Protein AF-0000000080391178 (afdb_homodimer)

Structure (mmCIF, N/CA/C/O backbone):
data_AF-0000000080391178-model_v1
#
loop_
_entity.id
_entity.type
_entity.pdbx_description
1 polymer 'DUF2110 family protein'
#
loop_
_atom_site.group_PDB
_atom_site.id
_atom_site.type_symbol
_atom_site.label_atom_id
_atom_site.label_alt_id
_atom_site.label_comp_id
_atom_site.label_asym_id
_atom_site.label_entity_id
_atom_site.label_seq_id
_atom_site.pdbx_PDB_ins_code
_atom_site.Cartn_x
_atom_site.Cartn_y
_atom_site.Cartn_z
_atom_site.occupancy
_atom_site.B_iso_or_equiv
_atom_site.auth_seq_id
_atom_site.auth_comp_id
_atom_site.auth_asym_id
_atom_site.auth_atom_id
_atom_site.pdbx_PDB_model_num
ATOM 1 N N . MET A 1 1 ? 24.359 8.938 -8.852 1 92.81 1 MET A N 1
ATOM 2 C CA . MET A 1 1 ? 24.094 8.102 -7.695 1 92.81 1 MET A CA 1
ATOM 3 C C . MET A 1 1 ? 23.453 6.781 -8.117 1 92.81 1 MET A C 1
ATOM 5 O O . MET A 1 1 ? 22.438 6.777 -8.836 1 92.81 1 MET A O 1
ATOM 9 N N . VAL A 1 2 ? 24.047 5.668 -7.691 1 95.69 2 VAL A N 1
ATOM 10 C CA . VAL A 1 2 ? 23.562 4.348 -8.086 1 95.69 2 VAL A CA 1
ATOM 11 C C . VAL A 1 2 ? 22.719 3.744 -6.969 1 95.69 2 VAL A C 1
ATOM 13 O O . VAL A 1 2 ? 23.141 3.725 -5.809 1 95.69 2 VAL A O 1
ATOM 16 N N . THR A 1 3 ? 21.531 3.311 -7.312 1 95.81 3 THR A N 1
ATOM 17 C CA . THR A 1 3 ? 20.594 2.754 -6.34 1 95.81 3 THR A CA 1
ATOM 18 C C . THR A 1 3 ? 20.016 1.435 -6.844 1 95.81 3 THR A C 1
ATOM 20 O O . THR A 1 3 ? 19.5 1.361 -7.961 1 95.81 3 THR A O 1
ATOM 23 N N . LYS A 1 4 ? 20.188 0.371 -6.082 1 97.75 4 LYS A N 1
ATOM 24 C CA . LYS A 1 4 ? 19.531 -0.898 -6.355 1 97.75 4 LYS A CA 1
ATOM 25 C C . LYS A 1 4 ? 18.109 -0.909 -5.777 1 97.75 4 LYS A C 1
ATOM 27 O O . LYS A 1 4 ? 17.906 -0.556 -4.617 1 97.75 4 LYS A O 1
ATOM 32 N N . LEU A 1 5 ? 17.156 -1.269 -6.57 1 98.31 5 LEU A N 1
ATOM 33 C CA . LEU A 1 5 ? 15.766 -1.268 -6.125 1 98.31 5 LEU A CA 1
ATOM 34 C C . LEU A 1 5 ? 15.258 -2.691 -5.93 1 98.31 5 LEU A C 1
ATOM 36 O O . LEU A 1 5 ? 15.727 -3.621 -6.586 1 98.31 5 LEU A O 1
ATOM 40 N N . LEU A 1 6 ? 14.32 -2.803 -5.012 1 98.25 6 LEU A N 1
ATOM 41 C CA . LEU A 1 6 ? 13.688 -4.094 -4.754 1 98.25 6 LEU A CA 1
ATOM 42 C C . LEU A 1 6 ? 12.727 -4.461 -5.879 1 98.25 6 LEU A C 1
ATOM 44 O O . LEU A 1 6 ? 11.523 -4.625 -5.645 1 98.25 6 LEU A O 1
ATOM 48 N N . ILE A 1 7 ? 13.188 -4.539 -7.012 1 97.94 7 ILE A N 1
ATOM 49 C CA . ILE A 1 7 ? 12.531 -4.965 -8.242 1 97.94 7 ILE A CA 1
ATOM 50 C C . ILE A 1 7 ? 13.359 -6.066 -8.906 1 97.94 7 ILE A C 1
ATOM 52 O O . ILE A 1 7 ? 14.469 -5.824 -9.375 1 97.94 7 ILE A O 1
ATOM 56 N N . LYS A 1 8 ? 12.805 -7.211 -8.906 1 97.38 8 LYS A N 1
ATOM 57 C CA . LYS A 1 8 ? 13.516 -8.359 -9.461 1 97.38 8 LYS A CA 1
ATOM 58 C C . LYS A 1 8 ? 13.25 -8.5 -10.953 1 97.38 8 LYS A C 1
ATOM 60 O O . LYS A 1 8 ? 12.102 -8.445 -11.398 1 97.38 8 LYS A O 1
ATOM 65 N N . ILE A 1 9 ? 14.312 -8.633 -11.711 1 98 9 ILE A N 1
ATOM 66 C CA . ILE A 1 9 ? 14.203 -8.844 -13.148 1 98 9 ILE A CA 1
ATOM 67 C C . ILE A 1 9 ? 14.367 -10.328 -13.469 1 98 9 ILE A C 1
ATOM 69 O O . ILE A 1 9 ? 15.398 -10.922 -13.148 1 98 9 ILE A O 1
ATOM 73 N N . TYR A 1 10 ? 13.359 -10.898 -13.977 1 96.88 10 TYR A N 1
ATOM 74 C CA . TYR A 1 10 ? 13.32 -12.32 -14.305 1 96.88 10 TYR A CA 1
ATOM 75 C C . TYR A 1 10 ? 12.375 -12.594 -15.477 1 96.88 10 TYR A C 1
ATOM 77 O O . TYR A 1 10 ? 11.75 -11.664 -16 1 96.88 10 TYR A O 1
ATOM 85 N N . GLY A 1 11 ? 12.352 -13.844 -15.914 1 94.56 11 GLY A N 1
ATOM 86 C CA . GLY A 1 11 ? 11.547 -14.133 -17.094 1 94.56 11 GLY A CA 1
ATOM 87 C C . GLY A 1 11 ? 12.086 -13.508 -18.359 1 94.56 11 GLY A C 1
ATOM 88 O O . GLY A 1 11 ? 13.273 -13.648 -18.672 1 94.56 11 GLY A O 1
ATOM 89 N N . ASN A 1 12 ? 11.172 -12.906 -19.141 1 93.06 12 ASN A N 1
ATOM 90 C CA . ASN A 1 12 ? 11.641 -12.125 -20.281 1 93.06 12 ASN A CA 1
ATOM 91 C C . ASN A 1 12 ? 12.352 -10.852 -19.828 1 93.06 12 ASN A C 1
ATOM 93 O O . ASN A 1 12 ? 11.711 -9.836 -19.562 1 93.06 12 ASN A O 1
ATOM 97 N N . ARG A 1 13 ? 13.602 -10.914 -19.797 1 94.69 13 ARG A N 1
ATOM 98 C CA .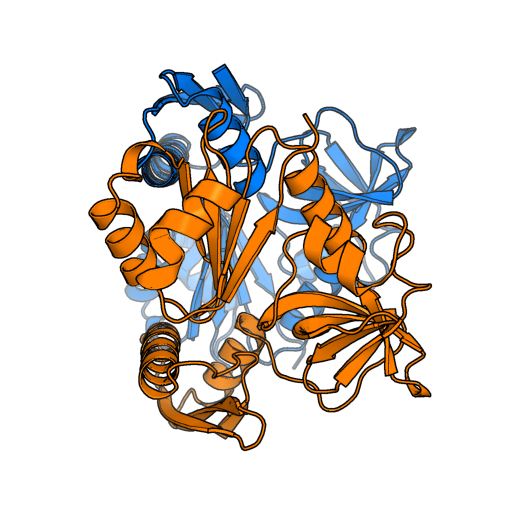 ARG A 1 13 ? 14.414 -9.867 -19.172 1 94.69 13 ARG A CA 1
ATOM 99 C C . ARG A 1 13 ? 14.242 -8.539 -19.906 1 94.69 13 ARG A C 1
ATOM 101 O O . ARG A 1 13 ? 14.195 -7.48 -19.266 1 94.69 13 ARG A O 1
ATOM 108 N N . GLU A 1 14 ? 14.203 -8.602 -21.203 1 95.06 14 GLU A N 1
ATOM 109 C CA . GLU A 1 14 ? 14.039 -7.375 -21.984 1 95.06 14 GLU A CA 1
ATOM 110 C C . GLU A 1 14 ? 12.727 -6.684 -21.641 1 95.06 14 GLU A C 1
ATOM 112 O O . GLU A 1 14 ? 12.703 -5.48 -21.359 1 95.06 14 GLU A O 1
ATOM 117 N N . ARG A 1 15 ? 11.727 -7.445 -21.625 1 92.88 15 ARG A N 1
ATOM 118 C CA . ARG A 1 15 ? 10.406 -6.902 -21.328 1 92.88 15 ARG A CA 1
ATOM 119 C C . ARG A 1 15 ? 10.328 -6.406 -19.875 1 92.88 15 ARG A C 1
ATOM 121 O O . ARG A 1 15 ? 9.797 -5.328 -19.609 1 92.88 15 ARG A O 1
ATOM 128 N N . ALA A 1 16 ? 10.773 -7.219 -18.984 1 95.62 16 ALA A N 1
ATOM 129 C CA . ALA A 1 16 ? 10.773 -6.84 -17.578 1 95.62 16 ALA A CA 1
ATOM 130 C C . ALA A 1 16 ? 11.578 -5.566 -17.344 1 95.62 16 ALA A C 1
ATOM 132 O O . ALA A 1 16 ? 11.141 -4.668 -16.625 1 95.62 16 ALA A O 1
ATOM 133 N N . THR A 1 17 ? 12.742 -5.473 -18 1 97.56 17 THR A N 1
ATOM 134 C CA . THR A 1 17 ? 13.586 -4.293 -17.859 1 97.56 17 THR A CA 1
ATOM 135 C C . THR A 1 17 ? 12.891 -3.059 -18.422 1 97.56 17 THR A C 1
ATOM 137 O O . THR A 1 17 ? 12.891 -1.995 -17.797 1 97.56 17 THR A O 1
ATOM 140 N N . HIS A 1 18 ? 12.289 -3.236 -19.547 1 96.38 18 HIS A N 1
ATOM 141 C CA . HIS A 1 18 ? 11.578 -2.121 -20.156 1 96.38 18 HIS A CA 1
ATOM 142 C C . HIS A 1 18 ? 10.43 -1.646 -19.266 1 96.38 18 HIS A C 1
ATOM 144 O O . HIS A 1 18 ? 10.25 -0.441 -19.078 1 96.38 18 HIS A O 1
ATOM 150 N N . SER A 1 19 ? 9.703 -2.596 -18.766 1 95.62 19 SER A N 1
ATOM 151 C CA . SER A 1 19 ? 8.609 -2.264 -17.859 1 95.62 19 SER A CA 1
ATOM 152 C C . SER A 1 19 ? 9.109 -1.5 -16.641 1 95.62 19 SER A C 1
ATOM 154 O O . SER A 1 19 ? 8.484 -0.528 -16.203 1 95.62 19 SER A O 1
ATOM 156 N N . ALA A 1 20 ? 10.195 -1.938 -16.078 1 97.94 20 ALA A N 1
ATOM 157 C CA . ALA A 1 20 ? 10.789 -1.267 -14.922 1 97.94 20 ALA A CA 1
ATOM 158 C C . ALA A 1 20 ? 11.242 0.145 -15.281 1 97.94 20 ALA A C 1
ATOM 160 O O . ALA A 1 20 ? 11.062 1.082 -14.5 1 97.94 20 ALA A O 1
ATOM 161 N N . GLU A 1 21 ? 11.82 0.323 -16.453 1 97.88 21 GLU A N 1
ATOM 162 C CA . GLU A 1 21 ? 12.281 1.627 -16.922 1 97.88 21 GLU A CA 1
ATOM 163 C C . GLU A 1 21 ? 11.117 2.613 -17.031 1 97.88 21 GLU A C 1
ATOM 165 O O . GLU A 1 21 ? 11.227 3.76 -16.594 1 97.88 21 GLU A O 1
ATOM 170 N N . VAL A 1 22 ? 10.086 2.127 -17.594 1 96 22 VAL A N 1
ATOM 171 C CA . VAL A 1 22 ? 8.906 2.977 -17.75 1 96 22 VAL A CA 1
ATOM 172 C C . VAL A 1 22 ? 8.375 3.371 -16.375 1 96 22 VAL A C 1
ATOM 174 O O . VAL A 1 22 ? 8.055 4.539 -16.141 1 96 22 VAL A O 1
ATOM 177 N N . LEU A 1 23 ? 8.266 2.414 -15.523 1 96.12 23 LEU A N 1
ATOM 178 C CA . LEU A 1 23 ? 7.773 2.645 -14.172 1 96.12 23 LEU A CA 1
ATOM 179 C C . LEU A 1 23 ? 8.602 3.709 -13.461 1 96.12 23 LEU A C 1
ATOM 181 O O . LEU A 1 23 ? 8.055 4.672 -12.922 1 96.12 23 LEU A O 1
ATOM 185 N N . ILE A 1 24 ? 9.898 3.568 -13.461 1 97.31 24 ILE A N 1
ATOM 186 C CA . ILE A 1 24 ? 10.789 4.461 -12.727 1 97.31 24 ILE A CA 1
ATOM 187 C C . ILE A 1 24 ? 10.797 5.84 -13.391 1 97.31 24 ILE A C 1
ATOM 189 O O . ILE A 1 24 ? 10.805 6.863 -12.703 1 97.31 24 ILE A O 1
ATOM 193 N N . SER A 1 25 ? 10.805 5.863 -14.742 1 96.31 25 SER A N 1
ATOM 194 C CA . SER A 1 25 ? 10.789 7.137 -15.453 1 96.31 25 SER A CA 1
ATOM 195 C C . SER A 1 25 ? 9.547 7.953 -15.102 1 96.31 25 SER A C 1
ATOM 197 O O . SER A 1 25 ? 9.625 9.172 -14.961 1 96.31 25 SER A O 1
ATOM 199 N N . ASN A 1 26 ? 8.477 7.254 -14.961 1 94.5 26 ASN A N 1
ATOM 200 C CA . ASN A 1 26 ? 7.25 7.934 -14.57 1 94.5 26 ASN A CA 1
ATOM 201 C C . ASN A 1 26 ? 7.359 8.539 -13.172 1 94.5 26 ASN A C 1
ATOM 203 O O . ASN A 1 26 ? 6.797 9.602 -12.906 1 94.5 26 ASN A O 1
ATOM 207 N N . GLU A 1 27 ? 7.992 7.926 -12.289 1 93.19 27 GLU A N 1
ATOM 208 C CA . GLU A 1 27 ? 8.172 8.414 -10.93 1 93.19 27 GLU A CA 1
ATOM 209 C C . GLU A 1 27 ? 9.07 9.648 -10.898 1 93.19 27 GLU A C 1
ATOM 211 O O . GLU A 1 27 ? 8.945 10.492 -10.016 1 93.19 27 GLU A O 1
ATOM 216 N N . LEU A 1 28 ? 9.953 9.82 -11.852 1 94.88 28 LEU A N 1
ATOM 217 C CA . LEU A 1 28 ? 10.984 10.852 -11.805 1 94.88 28 LEU A CA 1
ATOM 218 C C . LEU A 1 28 ? 10.602 12.039 -12.688 1 94.88 28 LEU A C 1
ATOM 220 O O . LEU A 1 28 ? 11.32 13.039 -12.727 1 94.88 28 LEU A O 1
ATOM 224 N N . LYS A 1 29 ? 9.469 11.984 -13.352 1 89.88 29 LYS A N 1
ATOM 225 C CA . LYS A 1 29 ? 9.07 12.922 -14.398 1 89.88 29 LYS A CA 1
ATOM 226 C C . LYS A 1 29 ? 9.086 14.359 -13.891 1 89.88 29 LYS A C 1
ATOM 228 O O . LYS A 1 29 ? 9.43 15.289 -14.633 1 89.88 29 LYS A O 1
ATOM 233 N N . GLU A 1 30 ? 8.773 14.594 -12.672 1 82.69 30 GLU A N 1
ATOM 234 C CA . GLU A 1 30 ? 8.648 15.961 -12.172 1 82.69 30 GLU A CA 1
ATOM 235 C C . GLU A 1 30 ? 9.93 16.406 -11.461 1 82.69 30 GLU A C 1
ATOM 237 O O . GLU A 1 30 ? 9.992 17.516 -10.922 1 82.69 30 GLU A O 1
ATOM 242 N N . LEU A 1 31 ? 10.938 15.562 -11.5 1 92 31 LEU A N 1
ATOM 243 C CA . LEU A 1 31 ? 12.188 15.867 -10.805 1 92 31 LEU A CA 1
ATOM 244 C C . LEU A 1 31 ? 13.281 16.219 -11.805 1 92 31 LEU A C 1
ATOM 246 O O . LEU A 1 31 ? 13.266 15.758 -12.945 1 92 31 LEU A O 1
ATOM 250 N N . ASP A 1 32 ? 14.141 17.094 -11.422 1 92.56 32 ASP A N 1
ATOM 251 C CA . ASP A 1 32 ? 15.359 17.344 -12.203 1 92.56 32 ASP A CA 1
ATOM 252 C C . ASP A 1 32 ? 16.359 16.203 -12.023 1 92.56 32 ASP A C 1
ATOM 254 O O . ASP A 1 32 ? 17.406 16.375 -11.398 1 92.56 32 ASP A O 1
ATOM 258 N N . ALA A 1 33 ? 15.992 15.117 -12.539 1 95.06 33 ALA A N 1
ATOM 259 C CA . ALA A 1 33 ? 16.797 13.898 -12.438 1 95.06 33 ALA A CA 1
ATOM 260 C C . ALA A 1 33 ? 16.656 13.047 -13.695 1 95.06 33 ALA A C 1
ATOM 262 O O . ALA A 1 33 ? 15.57 12.953 -14.273 1 95.06 33 ALA A O 1
ATOM 263 N N . SER A 1 34 ? 17.734 12.578 -14.133 1 96.06 34 SER A N 1
ATOM 264 C CA . SER A 1 34 ? 17.781 11.602 -15.211 1 96.06 34 SER A CA 1
ATOM 265 C C . SER A 1 34 ? 18.344 10.266 -14.727 1 96.06 34 SER A C 1
ATOM 267 O O . SER A 1 34 ? 19.109 10.219 -13.758 1 96.06 34 SER A O 1
ATOM 269 N N . ALA A 1 35 ? 17.875 9.25 -15.383 1 97.19 35 ALA A N 1
ATOM 270 C CA . ALA A 1 35 ? 18.266 7.934 -14.875 1 97.19 35 ALA A CA 1
ATOM 271 C C . ALA A 1 35 ? 18.781 7.035 -16 1 97.19 35 ALA A C 1
ATOM 273 O O . ALA A 1 35 ? 18.234 7.055 -17.109 1 97.19 35 ALA A O 1
ATOM 274 N N . GLU A 1 36 ? 19.797 6.387 -15.75 1 98.19 36 GLU A N 1
ATOM 275 C CA . GLU A 1 36 ? 20.234 5.238 -16.531 1 98.19 36 GLU A CA 1
ATOM 276 C C . GLU A 1 36 ? 19.969 3.932 -15.789 1 98.19 36 GLU A C 1
ATOM 278 O O . GLU A 1 36 ? 20.141 3.857 -14.57 1 98.19 36 GLU A O 1
ATOM 283 N N . PHE A 1 37 ? 19.672 2.953 -16.562 1 98.31 37 PHE A N 1
ATOM 284 C CA . PHE A 1 37 ? 19.156 1.734 -15.953 1 98.31 37 PHE A CA 1
ATOM 285 C C . PHE A 1 37 ? 20.078 0.551 -16.25 1 98.31 37 PHE A C 1
ATOM 287 O O . PHE A 1 37 ? 20.672 0.476 -17.328 1 98.31 37 PHE A O 1
ATOM 294 N N . SER A 1 38 ? 20.141 -0.331 -15.312 1 98.12 38 SER A N 1
ATOM 295 C CA . SER A 1 38 ? 20.859 -1.592 -15.469 1 98.12 38 SER A CA 1
ATOM 296 C C . SER A 1 38 ? 20.297 -2.674 -14.562 1 98.12 38 SER A C 1
ATOM 298 O O . SER A 1 38 ? 19.344 -2.428 -13.82 1 98.12 38 SER A O 1
ATOM 300 N N . VAL A 1 39 ? 20.688 -3.846 -14.711 1 98.31 39 VAL A N 1
ATOM 301 C CA . VAL A 1 39 ? 20.328 -4.984 -13.875 1 98.31 39 VAL A CA 1
ATOM 302 C C . VAL A 1 39 ? 21.594 -5.578 -13.242 1 98.31 39 VAL A C 1
ATOM 304 O O . VAL A 1 39 ? 22.562 -5.887 -13.938 1 98.31 39 VAL A O 1
ATOM 307 N N . SER A 1 40 ? 21.562 -5.703 -11.977 1 97.62 40 SER A N 1
ATOM 308 C CA . SER A 1 40 ? 22.734 -6.242 -11.281 1 97.62 40 SER A CA 1
ATOM 309 C C . SER A 1 40 ? 22.875 -7.742 -11.523 1 97.62 40 SER A C 1
ATOM 311 O O . SER A 1 40 ? 21.953 -8.383 -12.055 1 97.62 40 SER A O 1
ATOM 313 N N . ASP A 1 41 ? 24.016 -8.359 -11.07 1 95.94 41 ASP A N 1
ATOM 314 C CA . ASP A 1 41 ? 24.297 -9.773 -11.266 1 95.94 41 ASP A CA 1
ATOM 315 C C . ASP A 1 41 ? 23.281 -10.648 -10.547 1 95.94 41 ASP A C 1
ATOM 317 O O . ASP A 1 41 ? 22.969 -11.758 -11 1 95.94 41 ASP A O 1
ATOM 321 N N . ASP A 1 42 ? 22.797 -10.133 -9.516 1 95.94 42 ASP A N 1
ATOM 322 C CA . ASP A 1 42 ? 21.797 -10.891 -8.75 1 95.94 42 ASP A CA 1
ATOM 323 C C . ASP A 1 42 ? 20.391 -10.539 -9.195 1 95.94 42 ASP A C 1
ATOM 325 O O . ASP A 1 42 ? 19.422 -10.836 -8.492 1 95.94 42 ASP A O 1
ATOM 329 N N . ASN A 1 43 ? 20.219 -9.812 -10.312 1 97.44 43 ASN A N 1
ATOM 330 C CA . ASN A 1 43 ? 19 -9.602 -11.07 1 97.44 43 ASN A CA 1
ATOM 331 C C . ASN A 1 43 ? 18.109 -8.555 -10.422 1 97.44 43 ASN A C 1
ATOM 333 O O . ASN A 1 43 ? 16.875 -8.57 -10.594 1 97.44 43 ASN A O 1
ATOM 337 N N . TRP A 1 44 ? 18.688 -7.715 -9.648 1 98.56 44 TRP A N 1
ATOM 338 C CA . TRP A 1 44 ? 17.953 -6.562 -9.148 1 98.56 44 TRP A CA 1
ATOM 339 C C . TRP A 1 44 ? 18.047 -5.387 -10.109 1 98.56 44 TRP A C 1
ATOM 341 O O . TRP A 1 44 ? 19.125 -5.121 -10.664 1 98.56 44 TRP A O 1
ATOM 351 N N . PHE A 1 45 ? 16.969 -4.691 -10.266 1 98.62 45 PHE A N 1
ATOM 352 C CA . PHE A 1 45 ? 16.953 -3.492 -11.094 1 98.62 45 PHE A CA 1
ATOM 353 C C . PHE A 1 45 ? 17.75 -2.369 -10.43 1 98.62 45 PHE A C 1
ATOM 355 O O . PHE A 1 45 ? 17.594 -2.119 -9.227 1 98.62 45 PHE A O 1
ATOM 362 N N . THR A 1 46 ? 18.609 -1.767 -11.141 1 98.56 46 THR A N 1
ATOM 363 C CA . THR A 1 46 ? 19.5 -0.736 -10.625 1 98.56 46 THR A CA 1
ATOM 364 C C . THR A 1 46 ? 19.359 0.555 -11.422 1 98.56 46 THR A C 1
ATOM 366 O O . THR A 1 46 ? 19.266 0.521 -12.656 1 98.56 46 THR A O 1
ATOM 369 N N . VAL A 1 47 ? 19.391 1.662 -10.711 1 98.5 47 VAL A N 1
ATOM 370 C CA . VAL A 1 47 ? 19.203 2.967 -11.336 1 98.5 47 VAL A CA 1
ATOM 371 C C . VAL A 1 47 ? 20.375 3.877 -11.008 1 98.5 47 VAL A C 1
ATOM 373 O O . VAL A 1 47 ? 20.75 4.031 -9.836 1 98.5 47 VAL A O 1
ATOM 376 N N . ASP A 1 48 ? 20.984 4.43 -12.016 1 98.5 48 ASP A N 1
ATOM 377 C CA . ASP A 1 48 ? 22 5.48 -11.867 1 98.5 48 ASP A CA 1
ATOM 378 C C . ASP A 1 48 ? 21.391 6.859 -12.125 1 98.5 48 ASP A C 1
ATOM 380 O O . ASP A 1 48 ? 21.047 7.195 -13.258 1 98.5 48 ASP A O 1
ATOM 384 N N . ILE A 1 49 ? 21.25 7.609 -11.094 1 98.06 49 ILE A N 1
ATOM 385 C CA . ILE A 1 49 ? 20.5 8.859 -11.164 1 98.06 49 ILE A CA 1
ATOM 386 C C . ILE A 1 49 ? 21.453 10.047 -11.188 1 98.06 49 ILE A C 1
ATOM 388 O O . ILE A 1 49 ? 22.359 10.125 -10.352 1 98.06 49 ILE A O 1
ATOM 392 N N . ALA A 1 50 ? 21.266 10.93 -12.109 1 97.44 50 ALA A N 1
ATOM 393 C CA . ALA A 1 50 ? 22.016 12.18 -12.234 1 97.44 50 ALA A CA 1
ATOM 394 C C . ALA A 1 50 ? 21.094 13.383 -12.195 1 97.44 50 ALA A C 1
ATOM 396 O O . ALA A 1 50 ? 19.859 13.234 -12.266 1 97.44 50 ALA A O 1
ATOM 397 N N . GLY A 1 51 ? 21.703 14.594 -12.008 1 95.81 51 GLY A N 1
ATOM 398 C CA . GLY A 1 51 ? 20.938 15.828 -11.969 1 95.81 51 GLY A CA 1
ATOM 399 C C . GLY A 1 51 ? 20.922 16.469 -10.594 1 95.81 51 GLY A C 1
ATOM 400 O O . GLY A 1 51 ? 21.453 15.914 -9.633 1 95.81 51 GLY A O 1
ATOM 401 N N . GLU A 1 52 ? 20.281 17.562 -10.492 1 92.31 52 GLU A N 1
ATOM 402 C CA . GLU A 1 52 ? 20.266 18.344 -9.266 1 92.31 52 GLU A CA 1
ATOM 403 C C . GLU A 1 52 ? 19.5 17.625 -8.156 1 92.31 52 GLU A C 1
ATOM 405 O O . GLU A 1 52 ? 19.844 17.766 -6.98 1 92.31 52 GLU A O 1
ATOM 410 N N . ASP A 1 53 ? 18.594 16.781 -8.555 1 94.19 53 ASP A N 1
ATOM 411 C CA . ASP A 1 53 ? 17.734 16.141 -7.566 1 94.19 53 ASP A CA 1
ATOM 412 C C . ASP A 1 53 ? 18.125 14.68 -7.359 1 94.19 53 ASP A C 1
ATOM 414 O O . ASP A 1 53 ? 17.328 13.867 -6.906 1 94.19 53 ASP A O 1
ATOM 418 N N . ASN A 1 54 ? 19.281 14.32 -7.711 1 95.12 54 ASN A N 1
ATOM 419 C CA . ASN A 1 54 ? 19.672 12.914 -7.738 1 95.12 54 ASN A CA 1
ATOM 420 C C . ASN A 1 54 ? 19.547 12.266 -6.359 1 95.12 54 ASN A C 1
ATOM 422 O O . ASN A 1 54 ? 19.031 11.156 -6.23 1 95.12 54 ASN A O 1
ATOM 426 N N . GLU A 1 55 ? 20.031 12.953 -5.34 1 93.06 55 GLU A N 1
ATOM 427 C CA . GLU A 1 55 ? 19.984 12.383 -3.998 1 93.06 55 GLU A CA 1
ATOM 428 C C . GLU A 1 55 ? 18.531 12.18 -3.545 1 93.06 55 GLU A C 1
ATOM 430 O O . GLU A 1 55 ? 18.188 11.117 -3.027 1 93.06 55 GLU A O 1
ATOM 435 N N . PHE A 1 56 ? 17.734 13.164 -3.756 1 91.62 56 PHE A N 1
ATOM 436 C CA . PHE A 1 56 ? 16.312 13.055 -3.406 1 91.62 56 PHE A CA 1
ATOM 437 C C . PHE A 1 56 ? 15.648 11.945 -4.199 1 91.62 56 PHE A C 1
ATOM 439 O O . PHE A 1 56 ? 14.914 11.133 -3.639 1 91.62 56 PHE A O 1
ATOM 446 N N . ALA A 1 57 ? 15.875 11.969 -5.473 1 94.81 57 ALA A N 1
ATOM 447 C CA . ALA A 1 57 ? 15.281 10.969 -6.355 1 94.81 57 ALA A CA 1
ATOM 448 C C . ALA A 1 57 ? 15.633 9.555 -5.898 1 94.81 57 ALA A C 1
ATOM 450 O O . ALA A 1 57 ? 14.773 8.672 -5.859 1 94.81 57 ALA A O 1
ATOM 451 N N . SER A 1 58 ? 16.875 9.344 -5.551 1 95.38 58 SER A N 1
ATOM 452 C CA . SER A 1 58 ? 17.328 8.047 -5.078 1 95.38 58 SER A CA 1
ATOM 453 C C . SER A 1 58 ? 16.594 7.625 -3.809 1 95.38 58 SER A C 1
ATOM 455 O O . SER A 1 58 ? 16.062 6.516 -3.73 1 95.38 58 SER A O 1
ATOM 457 N N . ASN A 1 59 ? 16.5 8.539 -2.857 1 91.44 59 ASN A N 1
ATOM 458 C CA . ASN A 1 59 ? 15.828 8.25 -1.595 1 91.44 59 ASN A CA 1
ATOM 459 C C . ASN A 1 59 ? 14.344 7.984 -1.798 1 91.44 59 ASN A C 1
ATOM 461 O O . ASN A 1 59 ? 13.773 7.098 -1.162 1 91.44 59 ASN A O 1
ATOM 465 N N . PHE A 1 60 ? 13.828 8.781 -2.686 1 91.94 60 PHE A N 1
ATOM 466 C CA . PHE A 1 60 ? 12.414 8.641 -3.004 1 91.94 60 PHE A CA 1
ATOM 467 C C . PHE A 1 60 ? 12.125 7.254 -3.568 1 91.94 60 PHE A C 1
ATOM 469 O O . PHE A 1 60 ? 11.195 6.578 -3.117 1 91.94 60 PHE A O 1
ATOM 476 N N . LEU A 1 61 ? 12.891 6.816 -4.484 1 95.88 61 LEU A N 1
ATOM 477 C CA . LEU A 1 61 ? 12.703 5.512 -5.109 1 95.88 61 LEU A CA 1
ATOM 478 C C . LEU A 1 61 ? 12.914 4.391 -4.098 1 95.88 61 LEU A C 1
ATOM 480 O O . LEU A 1 61 ? 12.188 3.395 -4.102 1 95.88 61 LEU A O 1
ATOM 484 N N . MET A 1 62 ? 13.891 4.539 -3.211 1 94.88 62 MET A N 1
ATOM 485 C CA . MET A 1 62 ? 14.156 3.52 -2.199 1 94.88 62 MET A CA 1
ATOM 486 C C . MET A 1 62 ? 12.984 3.396 -1.229 1 94.88 62 MET A C 1
ATOM 488 O O . MET A 1 62 ? 12.648 2.295 -0.796 1 94.88 62 MET A O 1
ATOM 492 N N . GLN A 1 63 ? 12.43 4.484 -0.927 1 89.56 63 GLN A N 1
ATOM 493 C CA . GLN A 1 63 ? 11.289 4.477 -0.022 1 89.56 63 GLN A CA 1
ATOM 494 C C . GLN A 1 63 ? 10.07 3.834 -0.681 1 89.56 63 GLN A C 1
ATOM 496 O O . GLN A 1 63 ? 9.328 3.092 -0.036 1 89.56 63 GLN A O 1
ATOM 501 N N . LYS A 1 64 ? 9.938 4.117 -1.943 1 91.88 64 LYS A N 1
ATOM 502 C CA . LYS A 1 64 ? 8.75 3.658 -2.662 1 91.88 64 LYS A CA 1
ATOM 503 C C . LYS A 1 64 ? 8.867 2.182 -3.031 1 91.88 64 LYS A C 1
ATOM 505 O O . LYS A 1 64 ? 7.906 1.426 -2.904 1 91.88 64 LYS A O 1
ATOM 510 N N . PHE A 1 65 ? 10 1.716 -3.428 1 96.12 65 PHE A N 1
ATOM 511 C CA . PHE A 1 65 ? 10.117 0.38 -4 1 96.12 65 PHE A CA 1
ATOM 512 C C . PHE A 1 65 ? 10.93 -0.533 -3.088 1 96.12 65 PHE A C 1
ATOM 514 O O . PHE A 1 65 ? 10.906 -1.755 -3.25 1 96.12 65 PHE A O 1
ATOM 521 N N . GLY A 1 66 ? 11.625 0.047 -2.137 1 95.38 66 GLY A N 1
ATOM 522 C CA . GLY A 1 66 ? 12.523 -0.714 -1.288 1 95.38 66 GLY A CA 1
ATOM 523 C C . GLY A 1 66 ? 13.883 -0.954 -1.923 1 95.38 66 GLY A C 1
ATOM 524 O O . GLY A 1 66 ? 14.117 -0.559 -3.066 1 95.38 66 GLY A O 1
ATOM 525 N N . THR A 1 67 ? 14.75 -1.495 -1.169 1 97.5 67 THR A N 1
ATOM 526 C CA . THR A 1 67 ? 16.094 -1.879 -1.584 1 97.5 67 THR A CA 1
ATOM 527 C C . THR A 1 67 ? 16.453 -3.262 -1.047 1 97.5 67 THR A C 1
ATOM 529 O O . THR A 1 67 ? 16.125 -3.594 0.095 1 97.5 67 THR A O 1
ATOM 532 N N . PRO A 1 68 ? 16.984 -4.105 -1.922 1 98.44 68 PRO A N 1
ATOM 533 C CA . PRO A 1 68 ? 17.516 -5.352 -1.358 1 98.44 68 PRO A CA 1
ATOM 534 C C . PRO A 1 68 ? 18.562 -5.113 -0.278 1 98.44 68 PRO A C 1
ATOM 536 O O . PRO A 1 68 ? 19.469 -4.297 -0.464 1 98.44 68 PRO A O 1
ATOM 539 N N . VAL A 1 69 ? 18.422 -5.828 0.816 1 98.06 69 VAL A N 1
ATOM 540 C CA . VAL A 1 69 ? 19.297 -5.559 1.95 1 98.06 69 VAL A CA 1
ATOM 541 C C . VAL A 1 69 ? 20.547 -6.438 1.858 1 98.06 69 VAL A C 1
ATOM 543 O O . VAL A 1 69 ? 20.516 -7.492 1.22 1 98.06 69 VAL A O 1
ATOM 546 N N . THR A 1 70 ? 21.594 -5.949 2.512 1 97.44 70 THR A N 1
ATOM 547 C CA . THR A 1 70 ? 22.844 -6.715 2.564 1 97.44 70 THR A CA 1
ATOM 548 C C . THR A 1 70 ? 22.984 -7.422 3.91 1 97.44 70 THR A C 1
ATOM 550 O O . THR A 1 70 ? 23.812 -8.32 4.059 1 97.44 70 THR A O 1
ATOM 553 N N . GLU A 1 71 ? 22.219 -6.969 4.902 1 98.06 71 GLU A N 1
ATOM 554 C CA . GLU A 1 71 ? 22.156 -7.559 6.238 1 98.06 71 GLU A CA 1
ATOM 555 C C . GLU A 1 71 ? 20.734 -7.578 6.77 1 98.06 71 GLU A C 1
ATOM 557 O O . GLU A 1 71 ? 19.906 -6.75 6.375 1 98.06 71 GLU A O 1
ATOM 562 N N . ILE A 1 72 ? 20.469 -8.523 7.641 1 98.31 72 ILE A N 1
ATOM 563 C CA . ILE A 1 72 ? 19.141 -8.641 8.242 1 98.31 72 ILE A CA 1
ATOM 564 C C . ILE A 1 72 ? 19.25 -8.57 9.758 1 98.31 72 ILE A C 1
ATOM 566 O O . ILE A 1 72 ? 20.297 -8.922 10.328 1 98.31 72 ILE A O 1
ATOM 570 N N . VAL A 1 73 ? 18.25 -8.102 10.344 1 97.62 73 VAL A N 1
ATOM 571 C CA . VAL A 1 73 ? 18.234 -7.906 11.789 1 97.62 73 VAL A CA 1
ATOM 572 C C . VAL A 1 73 ? 17.062 -8.672 12.398 1 97.62 73 VAL A C 1
ATOM 574 O O . VAL A 1 73 ? 15.961 -8.672 11.852 1 97.62 73 VAL A O 1
ATOM 577 N N . LYS A 1 74 ? 17.328 -9.312 13.547 1 97.62 74 LYS A N 1
ATOM 578 C CA . LYS A 1 74 ? 16.297 -10.07 14.25 1 97.62 74 LYS A CA 1
ATOM 579 C C . LYS A 1 74 ? 15.094 -9.188 14.578 1 97.62 74 LYS A C 1
ATOM 581 O O . LYS A 1 74 ? 15.25 -8.039 14.984 1 97.62 74 LYS A O 1
ATOM 586 N N . ASN A 1 75 ? 13.906 -9.727 14.328 1 93.56 75 ASN A N 1
ATOM 587 C CA . ASN A 1 75 ? 12.617 -9.125 14.664 1 93.56 75 ASN A CA 1
ATOM 588 C C . ASN A 1 75 ? 12.234 -8.031 13.672 1 93.56 75 ASN A C 1
ATOM 590 O O . ASN A 1 75 ? 11.195 -7.391 13.82 1 93.56 75 ASN A O 1
ATOM 594 N N . GLU A 1 76 ? 13.07 -7.789 12.695 1 94.31 76 GLU A N 1
ATOM 595 C CA . GLU A 1 76 ? 12.703 -6.852 11.641 1 94.31 76 GLU A CA 1
ATOM 596 C C . GLU A 1 76 ? 11.977 -7.562 10.5 1 94.31 76 GLU A C 1
ATOM 598 O O . GLU A 1 76 ? 12.133 -8.773 10.312 1 94.31 76 GLU A O 1
ATOM 603 N N . THR A 1 77 ? 11.203 -6.816 9.883 1 95.56 77 THR A N 1
ATOM 604 C CA . THR A 1 77 ? 10.438 -7.324 8.75 1 95.56 77 THR A CA 1
ATOM 605 C C . THR A 1 77 ? 11.023 -6.812 7.434 1 95.56 77 THR A C 1
ATOM 607 O O . THR A 1 77 ? 11.398 -5.645 7.328 1 95.56 77 THR A O 1
ATOM 610 N N . TYR A 1 78 ? 11.016 -7.691 6.453 1 97.5 78 TYR A N 1
ATOM 611 C CA . TYR A 1 78 ? 11.539 -7.332 5.137 1 97.5 78 TYR A CA 1
ATOM 612 C C . TYR A 1 78 ? 10.594 -7.785 4.031 1 97.5 78 TYR A C 1
ATOM 614 O O . TYR A 1 78 ? 9.969 -8.844 4.141 1 97.5 78 TYR A O 1
ATOM 622 N N . HIS A 1 79 ? 10.539 -6.949 3.018 1 97.56 79 HIS A N 1
ATOM 623 C CA . HIS A 1 79 ? 9.922 -7.375 1.769 1 97.56 79 HIS A CA 1
ATOM 624 C C . HIS A 1 79 ? 10.898 -8.172 0.913 1 97.56 79 HIS A C 1
ATOM 626 O O . HIS A 1 79 ? 12.094 -7.879 0.893 1 97.56 79 HIS A O 1
ATOM 632 N N . GLY A 1 80 ? 10.367 -9.125 0.215 1 98.38 80 GLY A N 1
ATOM 633 C CA . GLY A 1 80 ? 11.172 -9.922 -0.698 1 98.38 80 GLY A CA 1
ATOM 634 C C . GLY A 1 80 ? 10.352 -10.75 -1.664 1 98.38 80 GLY A C 1
ATOM 635 O O . GLY A 1 80 ? 9.18 -10.445 -1.9 1 98.38 80 GLY A O 1
ATOM 636 N N . PHE A 1 81 ? 11.047 -11.75 -2.285 1 98.75 81 PHE A N 1
ATOM 637 C CA . PHE A 1 81 ? 10.43 -12.602 -3.293 1 98.75 81 PHE A CA 1
ATOM 638 C C . PHE A 1 81 ? 10.75 -14.07 -3.033 1 98.75 81 PHE A C 1
ATOM 640 O O . PHE A 1 81 ? 11.883 -14.406 -2.666 1 98.75 81 PHE A O 1
ATOM 647 N N . ILE A 1 82 ? 9.719 -14.867 -3.262 1 98.88 82 ILE A N 1
ATOM 648 C CA . ILE A 1 82 ? 9.977 -16.297 -3.182 1 98.88 82 ILE A CA 1
ATOM 649 C C . ILE A 1 82 ? 11.07 -16.688 -4.18 1 98.88 82 ILE A C 1
ATOM 651 O O . ILE A 1 82 ? 10.945 -16.406 -5.379 1 98.88 82 ILE A O 1
ATOM 655 N N . ARG A 1 83 ? 12.133 -17.344 -3.658 1 98.75 83 ARG A N 1
ATOM 656 C CA . ARG A 1 83 ? 13.25 -17.734 -4.512 1 98.75 83 ARG A CA 1
ATOM 657 C C . ARG A 1 83 ? 13.188 -19.219 -4.863 1 98.75 83 ARG A C 1
ATOM 659 O O . ARG A 1 83 ? 13.398 -19.594 -6.016 1 98.75 83 ARG A O 1
ATOM 666 N N . GLN A 1 84 ? 12.961 -20.031 -3.859 1 98.69 84 GLN A N 1
ATOM 667 C CA . GLN A 1 84 ? 12.906 -21.484 -4.027 1 98.69 84 GLN A CA 1
ATOM 668 C C . GLN A 1 84 ? 11.891 -22.109 -3.072 1 98.69 84 GLN A C 1
ATOM 670 O O . GLN A 1 84 ? 11.633 -21.578 -1.993 1 98.69 84 GLN A O 1
ATOM 675 N N . ILE A 1 85 ? 11.383 -23.156 -3.533 1 98.81 85 ILE A N 1
ATOM 676 C CA . ILE A 1 85 ? 10.461 -23.953 -2.719 1 98.81 85 ILE A CA 1
ATOM 677 C C . ILE A 1 85 ? 10.922 -25.406 -2.684 1 98.81 85 ILE A C 1
ATOM 679 O O . ILE A 1 85 ? 11.008 -26.062 -3.723 1 98.81 85 ILE A O 1
ATOM 683 N N . HIS A 1 86 ? 11.258 -25.891 -1.53 1 98.75 86 HIS A N 1
ATOM 684 C CA . HIS A 1 86 ? 11.633 -27.281 -1.282 1 98.75 86 HIS A CA 1
ATOM 685 C C . HIS A 1 86 ? 10.633 -27.969 -0.362 1 98.75 86 HIS A C 1
ATOM 687 O O . HIS A 1 86 ? 9.688 -27.328 0.115 1 98.75 86 HIS A O 1
ATOM 693 N N . ASP A 1 87 ? 10.812 -29.25 -0.119 1 98.75 87 ASP A N 1
ATOM 694 C CA . ASP A 1 87 ? 9.906 -30 0.737 1 98.75 87 ASP A CA 1
ATOM 695 C C . ASP A 1 87 ? 10 -29.531 2.188 1 98.75 87 ASP A C 1
ATOM 697 O O . ASP A 1 87 ? 9.008 -29.562 2.922 1 98.75 87 ASP A O 1
ATOM 701 N N . ASP A 1 88 ? 11.18 -29.062 2.588 1 98.5 88 ASP A N 1
ATOM 702 C CA . ASP A 1 88 ? 11.391 -28.797 4.008 1 98.5 88 ASP A CA 1
ATOM 703 C C . ASP A 1 88 ? 11.539 -27.312 4.281 1 98.5 88 ASP A C 1
ATOM 705 O O . ASP A 1 88 ? 11.617 -26.891 5.438 1 98.5 88 ASP A O 1
ATOM 709 N N . GLU A 1 89 ? 11.523 -26.5 3.209 1 98.88 89 GLU A N 1
ATOM 710 C CA . GLU A 1 89 ? 11.711 -25.062 3.443 1 98.88 89 GLU A CA 1
ATOM 711 C C . GLU A 1 89 ? 11.258 -24.25 2.24 1 98.88 89 GLU A C 1
ATOM 713 O O . GLU A 1 89 ? 11.141 -24.766 1.131 1 98.88 89 GLU A O 1
ATOM 718 N N . ILE A 1 90 ? 10.992 -23.016 2.447 1 98.94 90 ILE A N 1
ATOM 719 C CA . ILE A 1 90 ? 10.836 -21.984 1.433 1 98.94 90 ILE A CA 1
ATOM 720 C C . ILE A 1 90 ? 11.93 -20.922 1.6 1 98.94 90 ILE A C 1
ATOM 722 O O . ILE A 1 90 ? 12.219 -20.5 2.719 1 98.94 90 ILE A O 1
ATOM 726 N N . VAL A 1 91 ? 12.539 -20.562 0.534 1 98.94 91 VAL A N 1
ATOM 727 C CA . VAL A 1 91 ? 13.617 -19.578 0.574 1 98.94 91 VAL A CA 1
ATOM 728 C C . VAL A 1 91 ? 13.125 -18.266 -0.02 1 98.94 91 VAL A C 1
ATOM 730 O O . VAL A 1 91 ? 12.531 -18.234 -1.102 1 98.94 91 VAL A O 1
ATOM 733 N N . VAL A 1 92 ? 13.359 -17.203 0.672 1 98.94 92 VAL A N 1
ATOM 734 C CA . VAL A 1 92 ? 12.938 -15.875 0.272 1 98.94 92 VAL A CA 1
ATOM 735 C C . VAL A 1 92 ? 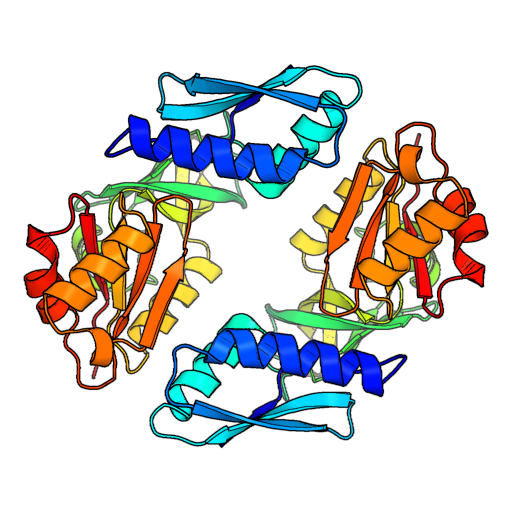14.164 -14.984 0.06 1 98.94 92 VAL A C 1
ATOM 737 O O . VAL A 1 92 ? 15.102 -15.008 0.861 1 98.94 92 VAL A O 1
ATOM 740 N N . ASP A 1 93 ? 14.156 -14.266 -1.027 1 98.88 93 ASP A N 1
ATOM 741 C CA . ASP A 1 93 ? 15.234 -13.328 -1.344 1 98.88 93 ASP A CA 1
ATOM 742 C C . ASP A 1 93 ? 14.859 -11.898 -0.958 1 98.88 93 ASP A C 1
ATOM 744 O O . ASP A 1 93 ? 14 -11.289 -1.598 1 98.88 93 ASP A O 1
ATOM 748 N N . VAL A 1 94 ? 15.43 -11.336 0.083 1 98.69 94 VAL A N 1
ATOM 749 C CA . VAL A 1 94 ? 15.211 -9.953 0.487 1 98.69 94 VAL A CA 1
ATOM 750 C C . VAL A 1 94 ? 16.469 -9.125 0.188 1 98.69 94 VAL A C 1
ATOM 752 O O . VAL A 1 94 ? 16.594 -7.996 0.672 1 98.69 94 VAL A O 1
ATOM 755 N N . GLY A 1 95 ? 17.281 -9.539 -0.668 1 98.5 95 GLY A N 1
ATOM 756 C CA . GLY A 1 95 ? 18.672 -9.156 -0.846 1 98.5 95 GLY A CA 1
ATOM 757 C C . GLY A 1 95 ? 19.656 -10.148 -0.243 1 98.5 95 GLY A C 1
ATOM 758 O O . GLY A 1 95 ? 20.688 -10.453 -0.844 1 98.5 95 GLY A O 1
ATOM 759 N N . VAL A 1 96 ? 19.312 -10.625 0.858 1 98.44 96 VAL A N 1
ATOM 760 C CA . VAL A 1 96 ? 19.859 -11.797 1.538 1 98.44 96 VAL A CA 1
ATOM 761 C C . VAL A 1 96 ? 18.875 -12.961 1.446 1 98.44 96 VAL A C 1
ATOM 763 O O . VAL A 1 96 ? 17.672 -12.766 1.563 1 98.44 96 VAL A O 1
ATOM 766 N N . LEU A 1 97 ? 19.375 -14.133 1.23 1 98.75 97 LEU A N 1
ATOM 767 C CA . LEU A 1 97 ? 18.484 -15.281 1.195 1 98.75 97 LEU A CA 1
ATOM 768 C C . LEU A 1 97 ? 18.062 -15.695 2.604 1 98.75 97 LEU A C 1
ATOM 770 O O . LEU A 1 97 ? 18.922 -15.969 3.451 1 98.75 97 LEU A O 1
ATOM 774 N N . VAL A 1 98 ? 16.781 -15.727 2.877 1 98.88 98 VAL A N 1
ATOM 775 C CA . VAL A 1 98 ? 16.203 -16.094 4.164 1 98.88 98 VAL A CA 1
ATOM 776 C C . VAL A 1 98 ? 15.453 -17.406 4.031 1 98.88 98 VAL A C 1
ATOM 778 O O . VAL A 1 98 ? 14.633 -17.578 3.123 1 98.88 98 VAL A O 1
ATOM 781 N N . THR A 1 99 ? 15.711 -18.281 4.938 1 98.94 99 THR A N 1
ATOM 782 C CA . THR A 1 99 ? 15.047 -19.578 4.93 1 98.94 99 THR A CA 1
ATOM 783 C C . THR A 1 99 ? 13.836 -19.578 5.859 1 98.94 99 THR A C 1
ATOM 785 O O . THR A 1 99 ? 13.93 -19.125 7.004 1 98.94 99 THR A O 1
ATOM 788 N N . ILE A 1 100 ? 12.734 -20.047 5.363 1 98.94 100 ILE A N 1
ATOM 789 C CA . ILE A 1 100 ? 11.555 -20.375 6.16 1 98.94 100 ILE A CA 1
ATOM 790 C C . ILE A 1 100 ? 11.414 -21.891 6.277 1 98.94 100 ILE A C 1
ATOM 792 O O . ILE A 1 100 ? 10.859 -22.547 5.387 1 98.94 100 ILE A O 1
ATOM 796 N N . PRO A 1 101 ? 11.914 -22.359 7.328 1 98.88 101 PRO A N 1
ATOM 797 C CA . PRO A 1 101 ? 11.828 -23.812 7.449 1 98.88 101 PRO A CA 1
ATOM 798 C C . PRO A 1 101 ? 10.398 -24.312 7.672 1 98.88 101 PRO A C 1
ATOM 800 O O . PRO A 1 101 ? 9.547 -23.547 8.141 1 98.88 101 PRO A O 1
ATOM 803 N N . ARG A 1 102 ? 10.172 -25.531 7.434 1 98.75 102 ARG A N 1
ATOM 804 C CA . ARG A 1 102 ? 8.852 -26.125 7.57 1 98.75 102 ARG A CA 1
ATOM 805 C C . ARG A 1 102 ? 8.258 -25.844 8.945 1 98.75 102 ARG A C 1
ATOM 807 O O . ARG A 1 102 ? 7.059 -25.578 9.07 1 98.75 102 ARG A O 1
ATOM 814 N N . LYS A 1 103 ? 9.039 -25.906 9.969 1 98.25 103 LYS A N 1
ATOM 815 C CA . LYS A 1 103 ? 8.562 -25.719 11.336 1 98.25 103 LYS A CA 1
ATOM 816 C C . LYS A 1 103 ? 7.992 -24.312 11.531 1 98.25 103 LYS A C 1
ATOM 818 O O . LYS A 1 103 ? 7.16 -24.094 12.414 1 98.25 103 LYS A O 1
ATOM 823 N N . ASN A 1 104 ? 8.453 -23.391 10.711 1 98.75 104 ASN A N 1
ATOM 824 C CA . ASN A 1 104 ? 7.984 -22.016 10.805 1 98.75 104 ASN A CA 1
ATOM 825 C C . ASN A 1 104 ? 6.754 -21.781 9.938 1 98.75 104 ASN A C 1
ATOM 827 O O . ASN A 1 104 ? 6.32 -20.641 9.75 1 98.75 104 ASN A O 1
ATOM 831 N N . LEU A 1 105 ? 6.141 -22.797 9.367 1 98.69 105 LEU A N 1
ATOM 832 C CA . LEU A 1 105 ? 4.988 -22.672 8.477 1 98.69 105 LEU A CA 1
ATOM 833 C C . LEU A 1 105 ? 3.748 -23.297 9.109 1 98.69 105 LEU A C 1
ATOM 835 O O . LEU A 1 105 ? 2.738 -23.5 8.43 1 98.69 105 LEU A O 1
ATOM 839 N N . ASN A 1 106 ? 3.754 -23.531 10.383 1 97.69 106 ASN A N 1
ATOM 840 C CA . ASN A 1 106 ? 2.684 -24.281 11.047 1 97.69 106 ASN A CA 1
ATOM 841 C C . ASN A 1 106 ? 1.361 -23.516 10.992 1 97.69 106 ASN A C 1
ATOM 843 O O . ASN A 1 106 ? 0.292 -24.125 10.945 1 97.69 106 ASN A O 1
ATOM 847 N N . ASN A 1 107 ? 1.464 -22.328 10.977 1 97 107 ASN A N 1
ATOM 848 C CA . ASN A 1 107 ? 0.248 -21.516 10.969 1 97 107 ASN A CA 1
ATOM 849 C C . ASN A 1 107 ? -0.443 -21.562 9.609 1 97 107 ASN A C 1
ATOM 851 O O . ASN A 1 107 ? -1.549 -21.047 9.453 1 97 107 ASN A O 1
ATOM 855 N N . LEU A 1 108 ? 0.191 -22.219 8.633 1 98 108 LEU A N 1
ATOM 856 C CA . LEU A 1 108 ? -0.39 -22.344 7.301 1 98 108 LEU A CA 1
ATOM 857 C C . LEU A 1 108 ? -0.879 -23.766 7.051 1 98 108 LEU A C 1
ATOM 859 O O . LEU A 1 108 ? -1.223 -24.125 5.918 1 98 108 LEU A O 1
ATOM 863 N N . GLY A 1 109 ? -0.885 -24.547 8.086 1 96.69 109 GLY A N 1
ATOM 864 C CA . GLY A 1 109 ? -1.467 -25.875 8.008 1 96.69 109 GLY A CA 1
ATOM 865 C C . GLY A 1 109 ? -0.427 -26.984 7.973 1 96.69 109 GLY A C 1
ATOM 866 O O . GLY A 1 109 ? 0.771 -26.719 8.086 1 96.69 109 GLY A O 1
ATOM 867 N N . ASN A 1 110 ? -0.943 -28.234 7.762 1 97.12 110 ASN A N 1
ATOM 868 C CA . ASN A 1 110 ? -0.087 -29.422 7.762 1 97.12 110 ASN A CA 1
ATOM 869 C C . ASN A 1 110 ? 0.509 -29.688 6.383 1 97.12 110 ASN A C 1
ATOM 871 O O . ASN A 1 110 ? 0.094 -29.078 5.395 1 97.12 110 ASN A O 1
ATOM 875 N N . GLY A 1 111 ? 1.599 -30.578 6.406 1 98.12 111 GLY A N 1
ATOM 876 C CA . GLY A 1 111 ? 2.244 -30.953 5.156 1 98.12 111 GLY A CA 1
ATOM 877 C C . GLY A 1 111 ? 3.654 -30.406 5.027 1 98.12 111 GLY A C 1
ATOM 878 O O . GLY A 1 111 ? 4.113 -29.656 5.891 1 98.12 111 GLY A O 1
ATOM 879 N N . THR A 1 112 ? 4.277 -30.781 3.924 1 98.69 112 THR A N 1
ATOM 880 C CA . THR A 1 112 ? 5.605 -30.266 3.615 1 98.69 112 THR A CA 1
ATOM 881 C C . THR A 1 112 ? 5.531 -28.797 3.193 1 98.69 112 THR A C 1
ATOM 883 O O . THR A 1 112 ? 4.445 -28.281 2.924 1 98.69 112 THR A O 1
ATOM 886 N N . ALA A 1 113 ? 6.613 -28.125 3.17 1 98.75 113 ALA A N 1
ATOM 887 C CA . ALA A 1 113 ? 6.652 -26.75 2.703 1 98.75 113 ALA A CA 1
ATOM 888 C C . ALA A 1 113 ? 6.129 -26.625 1.272 1 98.75 113 ALA A C 1
ATOM 890 O O . ALA A 1 113 ? 5.395 -25.703 0.944 1 98.75 113 ALA A O 1
ATOM 891 N N . LYS A 1 114 ? 6.5 -27.578 0.485 1 98.69 114 LYS A N 1
ATOM 892 C CA . LYS A 1 114 ? 6.047 -27.594 -0.902 1 98.69 114 LYS A CA 1
ATOM 893 C C . LYS A 1 114 ? 4.527 -27.75 -0.98 1 98.69 114 LYS A C 1
ATOM 895 O O . LYS A 1 114 ? 3.873 -27.094 -1.79 1 98.69 114 LYS A O 1
ATOM 900 N N . GLN A 1 115 ? 3.996 -28.609 -0.173 1 98.62 115 GLN A N 1
ATOM 901 C CA . GLN A 1 115 ? 2.553 -28.812 -0.134 1 98.62 115 GLN A CA 1
ATOM 902 C C . GLN A 1 115 ? 1.833 -27.531 0.321 1 98.62 115 GLN A C 1
ATOM 904 O O . GLN A 1 115 ? 0.792 -27.172 -0.232 1 98.62 115 GLN A O 1
ATOM 909 N N . ILE A 1 116 ? 2.43 -26.922 1.295 1 98.56 116 ILE A N 1
ATOM 910 C CA . ILE A 1 116 ? 1.864 -25.672 1.787 1 98.56 116 ILE A CA 1
ATOM 911 C C . ILE A 1 116 ? 1.922 -24.609 0.689 1 98.56 116 ILE A C 1
ATOM 913 O O . ILE A 1 116 ? 0.947 -23.891 0.459 1 98.56 116 ILE A O 1
ATOM 917 N N . ALA A 1 117 ? 3.037 -24.547 -0.013 1 98.75 117 ALA A N 1
ATOM 918 C CA . ALA A 1 117 ? 3.176 -23.609 -1.121 1 98.75 117 ALA A CA 1
ATOM 919 C C . ALA A 1 117 ? 2.104 -23.844 -2.182 1 98.75 117 ALA A C 1
ATOM 921 O O . ALA A 1 117 ? 1.476 -22.891 -2.662 1 98.75 117 ALA A O 1
ATOM 922 N N . THR A 1 118 ? 1.875 -25.047 -2.494 1 97.94 118 THR A N 1
ATOM 923 C CA . THR A 1 118 ? 0.865 -25.406 -3.484 1 97.94 118 THR A CA 1
ATOM 924 C C . THR A 1 118 ? -0.528 -25.016 -3.004 1 97.94 118 THR A C 1
ATOM 926 O O . THR A 1 118 ? -1.323 -24.469 -3.773 1 97.94 118 THR A O 1
ATOM 929 N N . ARG A 1 119 ? -0.792 -25.266 -1.732 1 97.25 119 ARG A N 1
ATOM 930 C CA . ARG A 1 119 ? -2.096 -24.969 -1.144 1 97.25 119 ARG A CA 1
ATOM 931 C C . ARG A 1 119 ? -2.445 -23.5 -1.274 1 97.25 119 ARG A C 1
ATOM 933 O O . ARG A 1 119 ? -3.598 -23.141 -1.535 1 97.25 119 ARG A O 1
ATOM 940 N N . PHE A 1 120 ? -1.431 -22.656 -1.2 1 98.12 120 PHE A N 1
ATOM 941 C CA . PHE A 1 120 ? -1.68 -21.219 -1.17 1 98.12 120 PHE A CA 1
ATOM 942 C C . PHE A 1 120 ? -1.204 -20.562 -2.459 1 98.12 120 PHE A C 1
ATOM 944 O O . PHE A 1 120 ? -1.042 -19.344 -2.516 1 98.12 120 PHE A O 1
ATOM 951 N N . GLY A 1 121 ? -0.918 -21.359 -3.48 1 98 121 GLY A N 1
ATOM 952 C CA . GLY A 1 121 ? -0.545 -20.812 -4.781 1 98 121 GLY A CA 1
ATOM 953 C C . GLY A 1 121 ? 0.783 -20.078 -4.766 1 98 121 GLY A C 1
ATOM 954 O O . GLY A 1 121 ? 0.993 -19.156 -5.543 1 98 121 GLY A O 1
ATOM 955 N N . ILE A 1 122 ? 1.631 -20.391 -3.844 1 98.62 122 ILE A N 1
ATOM 956 C CA . ILE A 1 122 ? 2.943 -19.766 -3.74 1 98.62 122 ILE A CA 1
ATOM 957 C C . ILE A 1 122 ? 3.855 -20.281 -4.848 1 98.62 122 ILE A C 1
ATOM 959 O O . ILE A 1 122 ? 4.055 -21.5 -4.977 1 98.62 122 ILE A O 1
ATOM 963 N N . ILE A 1 123 ? 4.367 -19.375 -5.629 1 98.56 123 ILE A N 1
ATOM 964 C CA . ILE A 1 123 ? 5.277 -19.734 -6.715 1 98.56 123 ILE A CA 1
ATOM 965 C C . ILE A 1 123 ? 6.508 -18.828 -6.668 1 98.56 123 ILE A C 1
ATOM 967 O O . ILE A 1 123 ? 6.559 -17.875 -5.887 1 98.56 123 ILE A O 1
ATOM 971 N N . ARG A 1 124 ? 7.488 -19.125 -7.465 1 98.12 124 ARG A N 1
ATOM 972 C CA . ARG A 1 124 ? 8.703 -18.328 -7.52 1 98.12 124 ARG A CA 1
ATOM 973 C C . ARG A 1 124 ? 8.383 -16.875 -7.867 1 98.12 124 ARG A C 1
ATOM 975 O O . ARG A 1 124 ? 7.504 -16.609 -8.688 1 98.12 124 ARG A O 1
ATOM 982 N N . HIS A 1 125 ? 9.047 -15.945 -7.188 1 98.19 125 HIS A N 1
ATOM 983 C CA . HIS A 1 125 ? 9.039 -14.5 -7.41 1 98.19 125 HIS A CA 1
ATOM 984 C C . HIS A 1 125 ? 7.762 -13.867 -6.871 1 98.19 125 HIS A C 1
ATOM 986 O O . HIS A 1 125 ? 7.52 -12.672 -7.078 1 98.19 125 HIS A O 1
ATOM 992 N N . LEU A 1 126 ? 6.922 -14.656 -6.184 1 98.62 126 LEU A N 1
ATOM 993 C CA . LEU A 1 126 ? 5.816 -14.039 -5.457 1 98.62 126 LEU A CA 1
ATOM 994 C C . LEU A 1 126 ? 6.336 -13.078 -4.395 1 98.62 126 LEU A C 1
ATOM 996 O O . LEU A 1 126 ? 7.191 -13.445 -3.584 1 98.62 126 LEU A O 1
ATOM 1000 N N . PRO A 1 127 ? 5.863 -11.844 -4.422 1 98.38 127 PRO A N 1
ATOM 1001 C CA . PRO A 1 127 ? 6.277 -10.93 -3.359 1 98.38 127 PRO A CA 1
ATOM 1002 C C . PRO A 1 127 ? 5.734 -11.328 -1.989 1 98.38 127 PRO A C 1
ATOM 1004 O O . PRO A 1 127 ? 4.566 -11.703 -1.871 1 98.38 127 PRO A O 1
ATOM 1007 N N . VAL A 1 128 ? 6.598 -11.203 -0.946 1 98.69 128 VAL A N 1
ATOM 1008 C CA . VAL A 1 128 ? 6.184 -11.617 0.392 1 98.69 128 VAL A CA 1
ATOM 1009 C C . VAL A 1 128 ? 6.871 -10.742 1.438 1 98.69 128 VAL A C 1
ATOM 1011 O O . VAL A 1 128 ? 7.789 -9.984 1.116 1 98.69 128 VAL A O 1
ATOM 1014 N N . LYS A 1 129 ? 6.352 -10.812 2.607 1 98 129 LYS A N 1
ATOM 1015 C CA . LYS A 1 129 ? 6.957 -10.18 3.777 1 98 129 LYS A CA 1
ATOM 1016 C C . LYS A 1 129 ? 7.398 -11.227 4.797 1 98 129 LYS A C 1
ATOM 1018 O O . LYS A 1 129 ? 6.625 -12.117 5.156 1 98 129 LYS A O 1
ATOM 1023 N N . VAL A 1 130 ? 8.625 -11.055 5.289 1 98.69 130 VAL A N 1
ATOM 1024 C CA . VAL A 1 130 ? 9.148 -12.016 6.254 1 98.69 130 VAL A CA 1
ATOM 1025 C C . VAL A 1 130 ? 9.68 -11.273 7.48 1 98.69 130 VAL A C 1
ATOM 1027 O O . VAL A 1 130 ? 10.117 -10.125 7.379 1 98.69 130 VAL A O 1
ATOM 1030 N N . GLU A 1 131 ? 9.562 -11.898 8.555 1 97.81 131 GLU A N 1
ATOM 1031 C CA . GLU A 1 131 ? 10.188 -11.461 9.797 1 97.81 131 GLU A CA 1
ATOM 1032 C C . GLU A 1 131 ? 11.367 -12.359 10.164 1 97.81 131 GLU A C 1
ATOM 1034 O O . GLU A 1 131 ? 11.273 -13.586 10.078 1 97.81 131 GLU A O 1
ATOM 1039 N N . ILE A 1 132 ? 12.438 -11.703 10.617 1 98.75 132 ILE A N 1
ATOM 1040 C CA . ILE A 1 132 ? 13.641 -12.469 10.93 1 98.75 132 ILE A CA 1
ATOM 1041 C C . ILE A 1 132 ? 13.57 -12.977 12.367 1 98.75 132 ILE A C 1
ATOM 1043 O O . ILE A 1 132 ? 13.367 -12.195 13.297 1 98.75 132 ILE A O 1
ATOM 1047 N N . THR A 1 133 ? 13.742 -14.289 12.539 1 98.62 133 THR A N 1
ATOM 1048 C CA . THR A 1 133 ? 13.711 -14.875 13.867 1 98.62 133 THR A CA 1
ATOM 1049 C C . THR A 1 133 ? 15.117 -15.242 14.336 1 98.62 133 THR A C 1
ATOM 1051 O O . THR A 1 133 ? 15.383 -15.297 15.539 1 98.62 133 THR A O 1
ATOM 1054 N N . ASP A 1 134 ? 16.031 -15.523 13.438 1 98.62 134 ASP A N 1
ATOM 1055 C CA . ASP A 1 134 ? 17.422 -15.836 13.711 1 98.62 134 ASP A CA 1
ATOM 1056 C C . ASP A 1 134 ? 18.344 -15.203 12.672 1 98.62 134 ASP A C 1
ATOM 1058 O O . ASP A 1 134 ? 18.453 -15.695 11.547 1 98.62 134 ASP A O 1
ATOM 1062 N N . GLU A 1 135 ? 18.969 -14.164 13.047 1 97.94 135 GLU A N 1
ATOM 1063 C CA . GLU A 1 135 ? 19.812 -13.383 12.148 1 97.94 135 GLU A CA 1
ATOM 1064 C C . GLU A 1 135 ? 21 -14.203 11.656 1 97.94 135 GLU A C 1
ATOM 1066 O O . GLU A 1 135 ? 21.344 -14.18 10.469 1 97.94 135 GLU A O 1
ATOM 1071 N N . LYS A 1 136 ? 21.703 -14.898 12.562 1 98 136 LYS A N 1
ATOM 1072 C CA . LYS A 1 136 ? 22.922 -15.648 12.242 1 98 136 LYS A CA 1
ATOM 1073 C C . LYS A 1 136 ? 22.609 -16.797 11.281 1 98 136 LYS A C 1
ATOM 1075 O O . LYS A 1 136 ? 23.328 -16.984 10.297 1 98 136 LYS A O 1
ATOM 1080 N N . ALA A 1 137 ? 21.531 -17.5 11.516 1 98.56 137 ALA A N 1
ATOM 1081 C CA . ALA A 1 137 ? 21.188 -18.656 10.688 1 98.56 137 ALA A CA 1
ATOM 1082 C C . ALA A 1 137 ? 20.391 -18.219 9.461 1 98.56 137 ALA A C 1
ATOM 1084 O O . ALA A 1 137 ? 20.078 -19.031 8.586 1 98.56 137 ALA A O 1
ATOM 1085 N N . LYS A 1 138 ? 20.016 -16.906 9.375 1 98.75 138 LYS A N 1
ATOM 1086 C CA . LYS A 1 138 ? 19.203 -16.344 8.289 1 98.75 138 LYS A CA 1
ATOM 1087 C C . LYS A 1 138 ? 17.875 -17.062 8.164 1 98.75 138 LYS A C 1
ATOM 1089 O O . LYS A 1 138 ? 17.484 -17.453 7.062 1 98.75 138 LYS A O 1
ATOM 1094 N N . ILE A 1 139 ? 17.234 -17.25 9.305 1 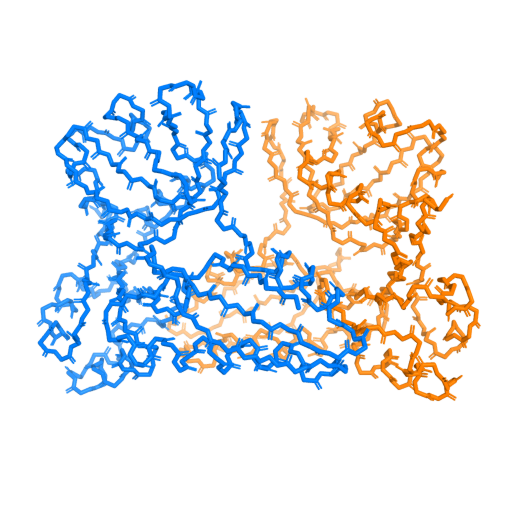98.88 139 ILE A N 1
ATOM 1095 C CA . ILE A 1 139 ? 15.945 -17.922 9.398 1 98.88 139 ILE A CA 1
ATOM 1096 C C . ILE A 1 139 ? 14.852 -16.891 9.688 1 98.88 139 ILE A C 1
ATOM 1098 O O . ILE A 1 139 ? 15.055 -15.969 10.484 1 98.88 139 ILE A O 1
ATOM 1102 N N . GLY A 1 140 ? 13.758 -17.078 8.984 1 98.81 140 GLY A N 1
ATOM 1103 C CA . GLY A 1 140 ? 12.617 -16.203 9.234 1 98.81 140 GLY A CA 1
ATOM 1104 C C . GLY A 1 140 ? 11.297 -16.938 9.234 1 98.81 140 GLY A C 1
ATOM 1105 O O . GLY A 1 140 ? 11.258 -18.172 9.289 1 98.81 140 GLY A O 1
ATOM 1106 N N . VAL A 1 141 ? 10.273 -16.188 9.359 1 98.81 141 VAL A N 1
ATOM 1107 C CA . VAL A 1 141 ? 8.883 -16.625 9.242 1 98.81 141 VAL A CA 1
ATOM 1108 C C . VAL A 1 141 ? 8.109 -15.617 8.398 1 98.81 141 VAL A C 1
ATOM 1110 O O . VAL A 1 141 ? 8.461 -14.438 8.336 1 98.81 141 VAL A O 1
ATOM 1113 N N . PHE A 1 142 ? 7.121 -16.109 7.629 1 98.75 142 PHE A N 1
ATOM 1114 C CA . PHE A 1 142 ? 6.227 -15.125 7.023 1 98.75 142 PHE A CA 1
ATOM 1115 C C . PHE A 1 142 ? 5.52 -14.297 8.094 1 98.75 142 PHE A C 1
ATOM 1117 O O . PHE A 1 142 ? 5.105 -14.828 9.125 1 98.75 142 PHE A O 1
ATOM 1124 N N . THR A 1 143 ? 5.398 -13.008 7.832 1 96.12 143 THR A N 1
ATOM 1125 C CA . THR A 1 143 ? 4.727 -12.156 8.812 1 96.12 143 THR A CA 1
ATOM 1126 C C . THR A 1 143 ? 3.285 -12.609 9.023 1 96.12 143 THR A C 1
ATOM 1128 O O . THR A 1 143 ? 2.713 -13.297 8.172 1 96.12 143 THR A O 1
ATOM 1131 N N . ARG A 1 144 ? 2.742 -12.266 10.156 1 91.12 144 ARG A N 1
ATOM 1132 C CA . ARG A 1 144 ? 1.341 -12.562 10.438 1 91.12 144 ARG A CA 1
ATOM 1133 C C . ARG A 1 144 ? 0.433 -11.992 9.352 1 91.12 144 ARG A C 1
ATOM 1135 O O . ARG A 1 144 ? -0.509 -12.656 8.914 1 91.12 144 ARG A O 1
ATOM 1142 N N . GLU A 1 145 ? 0.682 -10.766 8.883 1 90.75 145 GLU A N 1
ATOM 1143 C CA . GLU A 1 145 ? -0.102 -10.125 7.836 1 90.75 145 GLU A CA 1
ATOM 1144 C C . GLU A 1 145 ? -0.08 -10.945 6.551 1 90.75 145 GLU A C 1
ATOM 1146 O O . GLU A 1 145 ? -1.102 -11.078 5.871 1 90.75 145 GLU A O 1
ATOM 1151 N N . GLN A 1 146 ? 1.045 -11.477 6.223 1 96.62 146 GLN A N 1
ATOM 1152 C CA . GLN A 1 146 ? 1.205 -12.297 5.023 1 96.62 146 GLN A CA 1
ATOM 1153 C C . GLN A 1 146 ? 0.386 -13.578 5.113 1 96.62 146 GLN A C 1
ATOM 1155 O O . GLN A 1 146 ? -0.312 -13.945 4.168 1 96.62 146 GLN A O 1
ATOM 1160 N N . ALA A 1 147 ? 0.515 -14.219 6.262 1 97.06 147 ALA A N 1
ATOM 1161 C CA . ALA A 1 147 ? -0.249 -15.445 6.473 1 97.06 147 ALA A CA 1
ATOM 1162 C C . ALA A 1 147 ? -1.75 -15.172 6.438 1 97.06 147 ALA A C 1
ATOM 1164 O O . ALA A 1 147 ? -2.51 -15.914 5.812 1 97.06 147 ALA A O 1
ATOM 1165 N N . ASP A 1 148 ? -2.158 -14.125 7.086 1 92.31 148 ASP A N 1
ATOM 1166 C CA . ASP A 1 148 ? -3.566 -13.742 7.109 1 92.31 148 ASP A CA 1
ATOM 1167 C C . ASP A 1 148 ? -4.086 -13.477 5.699 1 92.31 148 ASP A C 1
ATOM 1169 O O . ASP A 1 148 ? -5.23 -13.805 5.379 1 92.31 148 ASP A O 1
ATOM 1173 N N . LEU A 1 149 ? -3.283 -12.859 4.902 1 94.12 149 LEU A N 1
ATOM 1174 C CA . LEU A 1 149 ? -3.656 -12.578 3.52 1 94.12 149 LEU A CA 1
ATOM 1175 C C . LEU A 1 149 ? -3.906 -13.875 2.754 1 94.12 149 LEU A C 1
ATOM 1177 O O . LEU A 1 149 ? -4.926 -14.016 2.074 1 94.12 149 LEU A O 1
ATOM 1181 N N . TRP A 1 150 ? -3.029 -14.789 2.908 1 97.06 150 TRP A N 1
ATOM 1182 C CA . TRP A 1 150 ? -3.193 -16.062 2.215 1 97.06 150 TRP A CA 1
ATOM 1183 C C . TRP A 1 150 ? -4.434 -16.797 2.711 1 97.06 150 TRP A C 1
ATOM 1185 O O . TRP A 1 150 ? -5.195 -17.359 1.914 1 97.06 150 TRP A O 1
ATOM 1195 N N . TRP A 1 151 ? -4.617 -16.781 3.984 1 95.94 151 TRP A N 1
ATOM 1196 C CA . TRP A 1 151 ? -5.809 -17.422 4.535 1 95.94 151 TRP A CA 1
ATOM 1197 C C . TRP A 1 151 ? -7.074 -16.734 4.043 1 95.94 151 TRP A C 1
ATOM 1199 O O . TRP A 1 151 ? -8.094 -17.391 3.807 1 95.94 151 TRP A O 1
ATOM 1209 N N . SER A 1 152 ? -7.004 -15.445 3.893 1 92.25 152 SER A N 1
ATOM 1210 C CA . SER A 1 152 ? -8.18 -14.734 3.391 1 92.25 152 SER A CA 1
ATOM 1211 C C . SER A 1 152 ? -8.516 -15.156 1.965 1 92.25 152 SER A C 1
ATOM 1213 O O . SER A 1 152 ? -9.688 -15.234 1.593 1 92.25 152 SER A O 1
ATOM 1215 N N . TRP A 1 153 ? -7.484 -15.383 1.148 1 93.56 153 TRP A N 1
ATOM 1216 C CA . TRP A 1 153 ? -7.715 -15.922 -0.189 1 93.56 153 TRP A CA 1
ATOM 1217 C C . TRP A 1 153 ? -8.352 -17.312 -0.12 1 93.56 153 TRP A C 1
ATOM 1219 O O . TRP A 1 153 ? -9.32 -17.594 -0.827 1 93.56 153 TRP A O 1
ATOM 1229 N N . LYS A 1 154 ? -7.848 -18.125 0.783 1 93.88 154 LYS A N 1
ATOM 1230 C CA . LYS A 1 154 ? -8.273 -19.516 0.912 1 93.88 154 LYS A CA 1
ATOM 1231 C C . LYS A 1 154 ? -9.711 -19.609 1.397 1 93.88 154 LYS A C 1
ATOM 1233 O O . LYS A 1 154 ? -10.453 -20.516 1 1 93.88 154 LYS A O 1
ATOM 1238 N N . LYS A 1 155 ? -10.117 -18.766 2.193 1 91.31 155 LYS A N 1
ATOM 1239 C CA . LYS A 1 155 ? -11.438 -18.812 2.816 1 91.31 155 LYS A CA 1
ATOM 1240 C C . LYS A 1 155 ? -12.484 -18.125 1.95 1 91.31 155 LYS A C 1
ATOM 1242 O O . LYS A 1 155 ? -13.688 -18.25 2.188 1 91.31 155 LYS A O 1
ATOM 1247 N N . SER A 1 156 ? -11.992 -17.422 0.979 1 89.56 156 SER A N 1
ATOM 1248 C CA . SER A 1 156 ? -12.922 -16.734 0.092 1 89.56 156 SER A CA 1
ATOM 1249 C C . SER A 1 156 ? -13.703 -17.719 -0.767 1 89.56 156 SER A C 1
ATOM 1251 O O . SER A 1 156 ? -13.43 -18.922 -0.752 1 89.56 156 SER A O 1
ATOM 1253 N N . GLU A 1 157 ? -14.695 -17.219 -1.466 1 89.75 157 GLU A N 1
ATOM 1254 C CA . GLU A 1 157 ? -15.531 -18.062 -2.314 1 89.75 157 GLU A CA 1
ATOM 1255 C C . GLU A 1 157 ? -14.938 -18.203 -3.717 1 89.75 157 GLU A C 1
ATOM 1257 O O . GLU A 1 157 ? -15.453 -18.953 -4.543 1 89.75 157 GLU A O 1
ATOM 1262 N N . GLN A 1 158 ? -13.906 -17.469 -3.953 1 94.5 158 GLN A N 1
ATOM 1263 C CA . GLN A 1 158 ? -13.359 -17.391 -5.305 1 94.5 158 GLN A CA 1
ATOM 1264 C C . GLN A 1 158 ? -11.977 -18.047 -5.375 1 94.5 158 GLN A C 1
ATOM 1266 O O . GLN A 1 158 ? -11.102 -17.75 -4.566 1 94.5 158 GLN A O 1
ATOM 1271 N N . ASP A 1 159 ? -11.82 -18.922 -6.359 1 97.44 159 ASP A N 1
ATOM 1272 C CA . ASP A 1 159 ? -10.461 -19.344 -6.664 1 97.44 159 ASP A CA 1
ATOM 1273 C C . ASP A 1 159 ? -9.609 -18.172 -7.148 1 97.44 159 ASP A C 1
ATOM 1275 O O . ASP A 1 159 ? -10.141 -17.188 -7.672 1 97.44 159 ASP A O 1
ATOM 1279 N N . ARG A 1 160 ? -8.359 -18.312 -6.957 1 97.75 160 ARG A N 1
ATOM 1280 C CA . ARG A 1 160 ? -7.422 -17.297 -7.449 1 97.75 160 ARG A CA 1
ATOM 1281 C C . ARG A 1 160 ? -6.27 -17.953 -8.211 1 97.75 160 ARG A C 1
ATOM 1283 O O . ARG A 1 160 ? -5.812 -19.047 -7.84 1 97.75 160 ARG A O 1
ATOM 1290 N N . VAL A 1 161 ? -5.84 -17.281 -9.242 1 98.38 161 VAL A N 1
ATOM 1291 C CA . VAL A 1 161 ? -4.68 -17.703 -10.008 1 98.38 161 VAL A CA 1
ATOM 1292 C C . VAL A 1 161 ? -3.58 -16.656 -9.93 1 98.38 161 VAL A C 1
ATOM 1294 O O . VAL A 1 161 ? -3.797 -15.492 -10.297 1 98.38 161 VAL A O 1
ATOM 1297 N N . ILE A 1 162 ? -2.475 -17.062 -9.391 1 98.5 162 ILE A N 1
ATOM 1298 C CA . ILE A 1 162 ? -1.293 -16.203 -9.375 1 98.5 162 ILE A CA 1
ATOM 1299 C C . ILE A 1 162 ? -0.481 -16.422 -10.656 1 98.5 162 ILE A C 1
ATOM 1301 O O . ILE A 1 162 ? -0.246 -17.562 -11.062 1 98.5 162 ILE A O 1
ATOM 1305 N N . ALA A 1 163 ? -0.109 -15.344 -11.289 1 98.06 163 ALA A N 1
ATOM 1306 C CA . ALA A 1 163 ? 0.662 -15.406 -12.523 1 98.06 163 ALA A CA 1
ATOM 1307 C C . ALA A 1 163 ? 1.887 -14.5 -12.453 1 98.06 163 ALA A C 1
ATOM 1309 O O . ALA A 1 163 ? 1.757 -13.273 -12.344 1 98.06 163 ALA A O 1
ATOM 1310 N N . ASN A 1 164 ? 3.043 -15.094 -12.516 1 97.62 164 ASN A N 1
ATOM 1311 C CA . ASN A 1 164 ? 4.289 -14.344 -12.484 1 97.62 164 ASN A CA 1
ATOM 1312 C C . ASN A 1 164 ? 5.02 -14.398 -13.82 1 97.62 164 ASN A C 1
ATOM 1314 O O . ASN A 1 164 ? 4.777 -15.305 -14.625 1 97.62 164 ASN A O 1
ATOM 1318 N N . SER A 1 165 ? 5.863 -13.391 -14.078 1 96.38 165 SER A N 1
ATOM 1319 C CA . SER A 1 165 ? 6.641 -13.266 -15.305 1 96.38 165 SER A CA 1
ATOM 1320 C C . SER A 1 165 ? 5.742 -12.977 -16.5 1 96.38 165 SER A C 1
ATOM 1322 O O . SER A 1 165 ? 5.969 -13.5 -17.594 1 96.38 165 SER A O 1
ATOM 1324 N N . VAL A 1 166 ? 4.707 -12.266 -16.297 1 95.38 166 VAL A N 1
ATOM 1325 C CA . VAL A 1 166 ? 3.756 -11.891 -17.328 1 95.38 166 VAL A CA 1
ATOM 1326 C C . VAL A 1 166 ? 3.242 -10.477 -17.078 1 95.38 166 VAL A C 1
ATOM 1328 O O . VAL A 1 166 ? 3.133 -10.039 -15.938 1 95.38 166 VAL A O 1
ATOM 1331 N N . THR A 1 167 ? 2.955 -9.75 -18.094 1 92.56 167 THR A N 1
ATOM 1332 C CA . THR A 1 167 ? 2.326 -8.445 -17.922 1 92.56 167 THR A CA 1
AT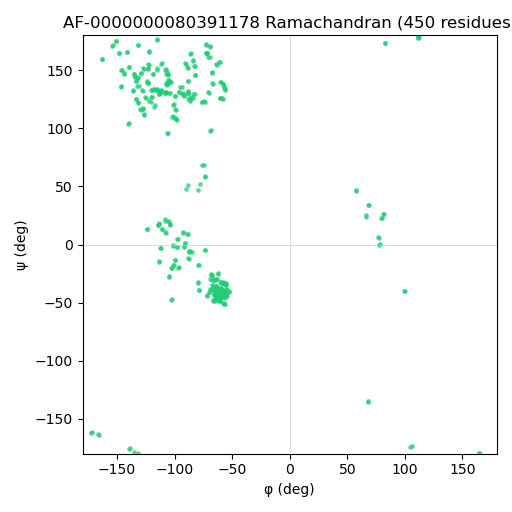OM 1333 C C . THR A 1 167 ? 0.814 -8.586 -17.781 1 92.56 167 THR A C 1
ATOM 1335 O O . THR A 1 167 ? 0.24 -9.609 -18.156 1 92.56 167 THR A O 1
ATOM 1338 N N . ARG A 1 168 ? 0.259 -7.586 -17.203 1 93.38 168 ARG A N 1
ATOM 1339 C CA . ARG A 1 168 ? -1.193 -7.574 -17.062 1 93.38 168 ARG A CA 1
ATOM 1340 C C . ARG A 1 168 ? -1.876 -7.664 -18.438 1 93.38 168 ARG A C 1
ATOM 1342 O O . ARG A 1 168 ? -2.861 -8.391 -18.594 1 93.38 168 ARG A O 1
ATOM 1349 N N . SER A 1 169 ? -1.332 -6.973 -19.438 1 92.19 169 SER A N 1
ATOM 1350 C CA . SER A 1 169 ? -1.907 -6.969 -20.781 1 92.19 169 SER A CA 1
ATOM 1351 C C . SER A 1 169 ? -1.853 -8.359 -21.422 1 92.19 169 SER A C 1
ATOM 1353 O O . SER A 1 169 ? -2.801 -8.781 -22.078 1 92.19 169 SER A O 1
ATOM 1355 N N . GLU A 1 170 ? -0.764 -9.062 -21.203 1 94 170 GLU A N 1
ATOM 1356 C CA . GLU A 1 170 ? -0.629 -10.43 -21.719 1 94 170 GLU A CA 1
ATOM 1357 C C . GLU A 1 170 ? -1.673 -11.352 -21.094 1 94 170 GLU A C 1
ATOM 1359 O O . GLU A 1 170 ? -2.26 -12.188 -21.781 1 94 170 GLU A O 1
ATOM 1364 N N . LEU A 1 171 ? -1.873 -11.18 -19.828 1 95.56 171 LEU A N 1
ATOM 1365 C CA . LEU A 1 171 ? -2.85 -12.008 -19.125 1 95.56 171 LEU A CA 1
ATOM 1366 C C . LEU A 1 171 ? -4.262 -11.727 -19.625 1 95.56 171 LEU A C 1
ATOM 1368 O O . LEU A 1 171 ? -5.027 -12.656 -19.875 1 95.56 171 LEU A O 1
ATOM 1372 N N . LYS A 1 172 ? -4.543 -10.477 -19.812 1 95.25 172 LYS A N 1
ATOM 1373 C CA . LYS A 1 172 ? -5.848 -10.094 -20.328 1 95.25 172 LYS A CA 1
ATOM 1374 C C . LYS A 1 172 ? -6.074 -10.68 -21.719 1 95.25 172 LYS A C 1
ATOM 1376 O O . LYS A 1 172 ? -7.152 -11.203 -22.016 1 95.25 172 LYS A O 1
ATOM 1381 N N . ALA A 1 173 ? -5.094 -10.602 -22.531 1 95.94 173 ALA A N 1
ATOM 1382 C CA . ALA A 1 173 ? -5.176 -11.133 -23.891 1 95.94 173 ALA A CA 1
ATOM 1383 C C . ALA A 1 173 ? -5.398 -12.648 -23.875 1 95.94 173 ALA A C 1
ATOM 1385 O O . 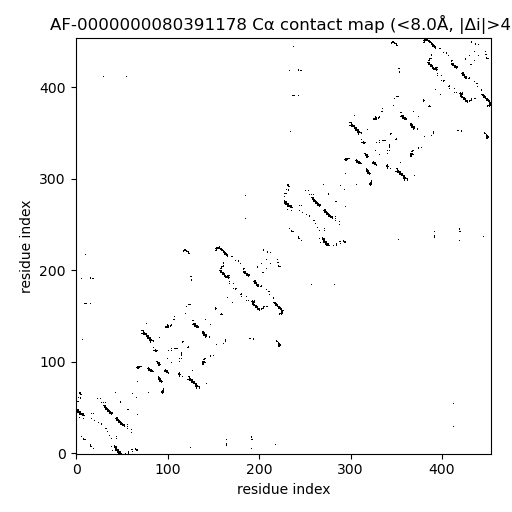ALA A 1 173 ? -6.23 -13.164 -24.625 1 95.94 173 ALA A O 1
ATOM 1386 N N . ALA A 1 174 ? -4.664 -13.312 -23.031 1 97.56 174 ALA A N 1
ATOM 1387 C CA . ALA A 1 174 ? -4.793 -14.766 -22.922 1 97.56 174 ALA A CA 1
ATOM 1388 C C . ALA A 1 174 ? -6.188 -15.156 -22.453 1 97.56 174 ALA A C 1
ATOM 1390 O O . ALA A 1 174 ? -6.797 -16.078 -23 1 97.56 174 ALA A O 1
ATOM 1391 N N . ILE A 1 175 ? -6.703 -14.469 -21.469 1 97.19 175 ILE A N 1
ATOM 1392 C CA . ILE A 1 175 ? -8.023 -14.742 -20.906 1 97.19 175 ILE A CA 1
ATOM 1393 C C . ILE A 1 175 ? -9.086 -14.516 -21.984 1 97.19 175 ILE A C 1
ATOM 1395 O O . ILE A 1 175 ? -9.984 -15.344 -22.172 1 97.19 175 ILE A O 1
ATOM 1399 N N . LYS A 1 176 ? -8.938 -13.461 -22.703 1 96.5 176 LYS A N 1
ATOM 1400 C CA . LYS A 1 176 ? -9.875 -13.141 -23.781 1 96.5 176 LYS A CA 1
ATOM 1401 C C . LYS A 1 176 ? -9.805 -14.188 -24.891 1 96.5 176 LYS A C 1
ATOM 1403 O O . LYS A 1 176 ? -10.844 -14.672 -25.359 1 96.5 176 LYS A O 1
ATOM 1408 N N . LYS A 1 177 ? -8.648 -14.531 -25.344 1 97.62 177 LYS A N 1
ATOM 1409 C CA . LYS A 1 177 ? -8.43 -15.477 -26.438 1 97.62 177 LYS A CA 1
ATOM 1410 C C . LYS A 1 177 ? -9.008 -16.844 -26.094 1 97.62 177 LYS A C 1
ATOM 1412 O O . LYS A 1 177 ? -9.477 -17.562 -26.984 1 97.62 177 LYS A O 1
ATOM 1417 N N . THR A 1 178 ? -8.992 -17.188 -24.844 1 97.81 178 THR A N 1
ATOM 1418 C CA . THR A 1 178 ? -9.469 -18.5 -24.453 1 97.81 178 THR A CA 1
ATOM 1419 C C . THR A 1 178 ? -10.945 -18.469 -24.094 1 97.81 178 THR A C 1
ATOM 1421 O O . THR A 1 178 ? -11.516 -19.469 -23.656 1 97.81 178 THR A O 1
ATOM 1424 N N . GLY A 1 179 ? -11.57 -17.266 -24.156 1 96.81 179 GLY A N 1
ATOM 1425 C CA . GLY A 1 179 ? -13.008 -17.125 -23.953 1 96.81 179 GLY A CA 1
ATOM 1426 C C . GLY A 1 179 ? -13.406 -17.078 -22.5 1 96.81 179 GLY A C 1
ATOM 1427 O O . GLY A 1 179 ? -14.539 -17.438 -22.141 1 96.81 179 GLY A O 1
ATOM 1428 N N . HIS A 1 180 ? -12.5 -16.641 -21.625 1 96.94 180 HIS A N 1
ATOM 1429 C CA . HIS A 1 180 ? -12.789 -16.719 -20.203 1 96.94 180 HIS A CA 1
ATOM 1430 C C . HIS A 1 180 ? -12.922 -15.336 -19.578 1 96.94 180 HIS A C 1
ATOM 1432 O O . HIS A 1 180 ? -12.797 -15.18 -18.375 1 96.94 180 HIS A O 1
ATOM 1438 N N . ALA A 1 181 ? -13.133 -14.328 -20.391 1 94.06 181 ALA A N 1
ATOM 1439 C CA . ALA A 1 181 ? -13.266 -12.961 -19.906 1 94.06 181 ALA A CA 1
ATOM 1440 C C . ALA A 1 181 ? -14.398 -12.844 -18.891 1 94.06 181 ALA A C 1
ATOM 1442 O O . ALA A 1 181 ? -14.289 -12.109 -17.906 1 94.06 181 ALA A O 1
ATOM 1443 N N . ARG A 1 182 ? -15.484 -13.648 -19.062 1 93.38 182 ARG A N 1
ATOM 1444 C CA . ARG A 1 182 ? -16.641 -13.555 -18.188 1 93.38 182 ARG A CA 1
ATOM 1445 C C . ARG A 1 182 ? -16.516 -14.492 -17 1 93.38 182 ARG A C 1
ATOM 1447 O O . ARG A 1 182 ? -17.375 -14.508 -16.125 1 93.38 182 ARG A O 1
ATOM 1454 N N . ASP A 1 183 ? -15.414 -15.156 -16.969 1 96.06 183 ASP A N 1
ATOM 1455 C CA . ASP A 1 183 ? -15.219 -16.125 -15.891 1 96.06 183 ASP A CA 1
ATOM 1456 C C . ASP A 1 183 ? -14.383 -15.539 -14.758 1 96.06 183 ASP A C 1
ATOM 1458 O O . ASP A 1 183 ? -14.172 -16.188 -13.727 1 96.06 183 ASP A O 1
ATOM 1462 N N . ILE A 1 184 ? -13.922 -14.273 -14.922 1 96.38 184 ILE A N 1
ATOM 1463 C CA . ILE A 1 184 ? -13.07 -13.695 -13.883 1 96.38 184 ILE A CA 1
ATOM 1464 C C . ILE A 1 184 ? -13.648 -12.352 -13.438 1 96.38 184 ILE A C 1
ATOM 1466 O O . ILE A 1 184 ? -14.344 -11.68 -14.203 1 96.38 184 ILE A O 1
ATOM 1470 N N . TYR A 1 185 ? -13.406 -12 -12.227 1 94.5 185 TYR A N 1
ATOM 1471 C CA . TYR A 1 185 ? -13.773 -10.68 -11.711 1 94.5 185 TYR A CA 1
ATOM 1472 C C . TYR A 1 185 ? -12.758 -9.625 -12.141 1 94.5 185 TYR A C 1
ATOM 1474 O O . TYR A 1 185 ? -13.117 -8.469 -12.359 1 94.5 185 TYR A O 1
ATOM 1482 N N . GLY A 1 186 ? -11.445 -10.062 -12.273 1 93.38 186 GLY A N 1
ATOM 1483 C CA . GLY A 1 186 ? -10.43 -9.109 -12.68 1 93.38 186 GLY A CA 1
ATOM 1484 C C . GLY A 1 186 ? -9.016 -9.602 -12.414 1 93.38 186 GLY A C 1
ATOM 1485 O O . GLY A 1 186 ? -8.812 -10.758 -12.039 1 93.38 186 GLY A O 1
ATOM 1486 N N . ILE A 1 187 ? -8.109 -8.719 -12.773 1 95.38 187 ILE A N 1
ATOM 1487 C CA . ILE A 1 187 ? -6.688 -8.984 -12.602 1 95.38 187 ILE A CA 1
ATOM 1488 C C . ILE A 1 187 ? -6.066 -7.898 -11.727 1 95.38 187 ILE A C 1
ATOM 1490 O O . ILE A 1 187 ? -6.184 -6.707 -12.023 1 95.38 187 ILE A O 1
ATOM 1494 N N . GLU A 1 188 ? -5.457 -8.328 -10.648 1 94 188 GLU A N 1
ATOM 1495 C CA . GLU A 1 188 ? -4.781 -7.402 -9.742 1 94 188 GLU A CA 1
ATOM 1496 C C . GLU A 1 188 ? -3.266 -7.469 -9.922 1 94 188 GLU A C 1
ATOM 1498 O O . GLU A 1 188 ? -2.701 -8.555 -10.078 1 94 188 GLU A O 1
ATOM 1503 N N . ARG A 1 189 ? -2.689 -6.355 -9.883 1 94.06 189 ARG A N 1
ATOM 1504 C CA . ARG A 1 189 ? -1.234 -6.289 -9.953 1 94.06 189 ARG A CA 1
ATOM 1505 C C . ARG A 1 189 ? -0.609 -6.496 -8.578 1 94.06 189 ARG A C 1
ATOM 1507 O O . ARG A 1 189 ? -0.942 -5.785 -7.625 1 94.06 189 ARG A O 1
ATOM 1514 N N . LEU A 1 190 ? 0.287 -7.402 -8.406 1 95.88 190 LEU A N 1
ATOM 1515 C CA . LEU A 1 190 ? 1.01 -7.652 -7.168 1 95.88 190 LEU A CA 1
ATOM 1516 C C . LEU A 1 190 ? 2.42 -7.074 -7.23 1 95.88 190 LEU A C 1
ATOM 1518 O O . LEU A 1 190 ? 3.066 -6.891 -6.199 1 95.88 190 LEU A O 1
ATOM 1522 N N . GLY A 1 191 ? 2.932 -6.828 -8.328 1 94.75 191 GLY A N 1
ATOM 1523 C CA . GLY A 1 191 ? 4.246 -6.281 -8.617 1 94.75 191 GLY A CA 1
ATOM 1524 C C . GLY A 1 191 ? 4.445 -5.957 -10.086 1 94.75 191 GLY A C 1
ATOM 1525 O O . GLY A 1 191 ? 3.475 -5.824 -10.836 1 94.75 191 GLY A O 1
ATOM 1526 N N . LEU A 1 192 ? 5.691 -5.805 -10.516 1 95.25 192 LEU A N 1
ATOM 1527 C CA . LEU A 1 192 ? 6.012 -5.41 -11.883 1 95.25 192 LEU A CA 1
ATOM 1528 C C . LEU A 1 192 ? 5.531 -6.457 -12.875 1 95.25 192 LEU A C 1
ATOM 1530 O O . LEU A 1 192 ? 4.91 -6.117 -13.883 1 95.25 192 LEU A O 1
ATOM 1534 N N . MET A 1 193 ? 5.828 -7.707 -12.57 1 96.06 193 MET A N 1
ATOM 1535 C CA . MET A 1 193 ? 5.504 -8.82 -13.461 1 96.06 193 MET A CA 1
ATOM 1536 C C . MET A 1 193 ? 4.664 -9.867 -12.742 1 96.06 193 MET A C 1
ATOM 1538 O O . MET A 1 193 ? 4.598 -11.023 -13.18 1 96.06 193 MET A O 1
ATOM 1542 N N . GLU A 1 194 ? 4.137 -9.547 -11.602 1 97.81 194 GLU A N 1
ATOM 1543 C CA . GLU A 1 194 ? 3.348 -10.445 -10.758 1 97.81 194 GLU A CA 1
ATOM 1544 C C . GLU A 1 194 ? 1.896 -9.984 -10.672 1 97.81 194 GLU A C 1
ATOM 1546 O O . GLU A 1 194 ? 1.624 -8.828 -10.352 1 97.81 194 GLU A O 1
ATOM 1551 N N . HIS A 1 195 ? 0.966 -10.93 -10.93 1 97.81 195 HIS A N 1
ATOM 1552 C CA . HIS A 1 195 ? -0.453 -10.594 -10.945 1 97.81 195 HIS A CA 1
ATOM 1553 C C . HIS A 1 195 ? -1.291 -11.703 -10.32 1 97.81 195 HIS A C 1
ATOM 1555 O O . HIS A 1 195 ? -0.808 -12.82 -10.133 1 97.81 195 HIS A O 1
ATOM 1561 N N . MET A 1 196 ? -2.508 -11.344 -10.031 1 97.31 196 MET A N 1
ATOM 1562 C CA . MET A 1 196 ? -3.479 -12.289 -9.492 1 97.31 196 MET A CA 1
ATOM 1563 C C . MET A 1 196 ? -4.816 -12.172 -10.219 1 97.31 196 MET A C 1
ATOM 1565 O O . MET A 1 196 ? -5.363 -11.078 -10.352 1 97.31 196 MET A O 1
ATOM 1569 N N . ILE A 1 197 ? -5.27 -13.266 -10.734 1 97.44 197 ILE A N 1
ATOM 1570 C CA . ILE A 1 197 ? -6.609 -13.375 -11.305 1 97.44 197 ILE A CA 1
ATOM 1571 C C . ILE A 1 197 ? -7.59 -13.852 -10.234 1 97.44 197 ILE A C 1
ATOM 1573 O O . ILE A 1 197 ? -7.34 -14.852 -9.555 1 97.44 197 ILE A O 1
ATOM 1577 N N . THR A 1 198 ? -8.633 -13.164 -10.07 1 96.5 198 THR A N 1
ATOM 1578 C CA . THR A 1 198 ? -9.711 -13.641 -9.211 1 96.5 198 THR A CA 1
ATOM 1579 C C . THR A 1 198 ? -10.836 -14.242 -10.039 1 96.5 198 THR A C 1
ATOM 1581 O O . THR A 1 198 ? -11.453 -13.555 -10.859 1 96.5 198 THR A O 1
ATOM 1584 N N . CYS A 1 199 ? -11.133 -15.469 -9.82 1 97.12 199 CYS A N 1
ATOM 1585 C CA . CYS A 1 199 ? -12.156 -16.188 -10.57 1 97.12 199 CYS A CA 1
ATOM 1586 C C . CYS A 1 199 ? -13.539 -15.906 -10.008 1 97.12 199 CYS A C 1
ATOM 1588 O O . CYS A 1 199 ? -13.695 -15.633 -8.82 1 97.12 199 CYS A O 1
ATOM 1590 N N . ARG A 1 200 ? -14.492 -16.031 -10.875 1 94.88 200 ARG A N 1
ATOM 1591 C CA . ARG A 1 200 ? -15.867 -15.969 -10.383 1 94.88 200 ARG A CA 1
ATOM 1592 C C . ARG A 1 200 ? -16.219 -17.219 -9.602 1 94.88 200 ARG A C 1
ATOM 1594 O O . ARG A 1 200 ? -15.469 -18.203 -9.609 1 94.88 200 ARG A O 1
ATOM 1601 N N . GLU A 1 201 ? -17.312 -17.219 -8.828 1 89.44 201 GLU A N 1
ATOM 1602 C CA . GLU A 1 201 ? -17.672 -18.266 -7.883 1 89.44 201 GLU A CA 1
ATOM 1603 C C . GLU A 1 201 ? -17.781 -19.625 -8.57 1 89.44 201 GLU A C 1
ATOM 1605 O O . GLU A 1 201 ? -17.391 -20.641 -8 1 89.44 201 GLU A O 1
ATOM 1610 N N . ASN A 1 202 ? -18.203 -19.703 -9.82 1 87.62 202 ASN A N 1
ATOM 1611 C CA . ASN A 1 202 ? -18.391 -20.984 -10.477 1 87.62 202 ASN A CA 1
ATOM 1612 C C . ASN A 1 202 ? -17.25 -21.281 -11.453 1 87.62 202 ASN A C 1
ATOM 1614 O O . ASN A 1 202 ? -17.391 -22.141 -12.328 1 87.62 202 ASN A O 1
ATOM 1618 N N . THR A 1 203 ? -16.188 -20.547 -11.266 1 95.31 203 THR A N 1
ATOM 1619 C CA . THR A 1 203 ? -15.039 -20.766 -12.141 1 95.31 203 THR A CA 1
ATOM 1620 C C . THR A 1 203 ? -13.898 -21.453 -11.375 1 95.31 203 THR A C 1
ATOM 1622 O O . THR A 1 203 ? -13.516 -21 -10.289 1 95.31 203 THR A O 1
ATOM 1625 N N . ASP A 1 204 ? -13.406 -22.5 -12.008 1 95.62 204 ASP A N 1
ATOM 1626 C CA . ASP A 1 204 ? -12.336 -23.312 -11.438 1 95.62 204 ASP A CA 1
ATOM 1627 C C . ASP A 1 204 ? -10.969 -22.734 -11.781 1 95.62 204 ASP A C 1
ATOM 1629 O O . ASP A 1 204 ? -10.617 -22.625 -12.961 1 95.62 204 ASP A O 1
ATOM 1633 N N . GLY A 1 205 ? -10.18 -22.453 -10.734 1 97.19 205 GLY A N 1
ATOM 1634 C CA . GLY A 1 205 ? -8.852 -21.906 -10.945 1 97.19 205 GLY A CA 1
ATOM 1635 C C . GLY A 1 205 ? -7.969 -22.797 -11.812 1 97.19 205 GLY A C 1
ATOM 1636 O O . GLY A 1 205 ? -7.379 -22.328 -12.789 1 97.19 205 GLY A O 1
ATOM 1637 N N . PRO A 1 206 ? -7.898 -24.047 -11.461 1 97.31 206 PRO A N 1
ATOM 1638 C CA . PRO A 1 206 ? -7.121 -24.969 -12.297 1 97.31 206 PRO A CA 1
ATOM 1639 C C . PRO A 1 206 ? -7.578 -24.969 -13.75 1 97.31 206 PRO A C 1
ATOM 1641 O O . PRO A 1 206 ? -6.758 -25.125 -14.664 1 97.31 206 PRO A O 1
ATOM 1644 N N . GLY A 1 207 ? -8.844 -24.875 -13.977 1 97.44 207 GLY A N 1
ATOM 1645 C CA . GLY A 1 207 ? -9.344 -24.766 -15.336 1 97.44 207 GLY A CA 1
ATOM 1646 C C . GLY A 1 207 ? -8.812 -23.562 -16.078 1 97.44 207 GLY A C 1
ATOM 1647 O O . GLY A 1 207 ? -8.445 -23.656 -17.25 1 97.44 207 GLY A O 1
ATOM 1648 N N . ILE A 1 208 ? -8.812 -22.406 -15.367 1 98 208 ILE A N 1
ATOM 1649 C CA . ILE A 1 208 ? -8.25 -21.188 -15.953 1 98 208 ILE A CA 1
ATOM 1650 C C . ILE A 1 208 ? -6.777 -21.406 -16.281 1 98 208 ILE A C 1
ATOM 1652 O O . ILE A 1 208 ? -6.312 -21.031 -17.359 1 98 208 ILE A O 1
ATOM 1656 N N . VAL A 1 209 ? -6.031 -22 -15.352 1 97.81 209 VAL A N 1
ATOM 1657 C CA . VAL A 1 209 ? -4.617 -22.297 -15.57 1 97.81 209 VAL A CA 1
ATOM 1658 C C . VAL A 1 209 ? -4.453 -23.156 -16.828 1 97.81 209 VAL A C 1
ATOM 1660 O O . VAL A 1 209 ? -3.588 -22.875 -17.656 1 97.81 209 VAL A O 1
ATOM 1663 N N . ALA A 1 210 ? -5.277 -24.156 -16.938 1 97.12 210 ALA A N 1
ATOM 1664 C CA . ALA A 1 210 ? -5.199 -25.062 -18.094 1 97.12 210 ALA A CA 1
ATOM 1665 C C . ALA A 1 210 ? -5.477 -24.312 -19.391 1 97.12 210 ALA A C 1
ATOM 1667 O O . ALA A 1 210 ? -4.852 -24.578 -20.422 1 97.12 210 ALA A O 1
ATOM 1668 N N . ALA A 1 211 ? -6.379 -23.406 -19.328 1 97.19 211 ALA A N 1
ATOM 1669 C CA . ALA A 1 211 ? -6.805 -22.672 -20.531 1 97.19 211 ALA A CA 1
ATOM 1670 C C . ALA A 1 211 ? -5.727 -21.703 -20.984 1 97.19 211 ALA A C 1
ATOM 1672 O O . ALA A 1 211 ? -5.363 -21.672 -22.156 1 97.19 211 ALA A O 1
ATOM 1673 N N . ILE A 1 212 ? -5.156 -20.984 -20.031 1 97.31 212 ILE A N 1
ATOM 1674 C CA . ILE A 1 212 ? -4.316 -19.875 -20.453 1 97.31 212 ILE A CA 1
ATOM 1675 C C . ILE A 1 212 ? -2.848 -20.281 -20.406 1 97.31 212 ILE A C 1
ATOM 1677 O O . ILE A 1 212 ? -1.982 -19.594 -20.938 1 97.31 212 ILE A O 1
ATOM 1681 N N . GLY A 1 213 ? -2.529 -21.359 -19.797 1 95.94 213 GLY A N 1
ATOM 1682 C CA . GLY A 1 213 ? -1.164 -21.781 -19.531 1 95.94 213 GLY A CA 1
ATOM 1683 C C . GLY A 1 213 ? -0.299 -21.859 -20.766 1 95.94 213 GLY A C 1
ATOM 1684 O O . GLY A 1 213 ? 0.903 -21.594 -20.703 1 95.94 213 GLY A O 1
ATOM 1685 N N . LYS A 1 214 ? -0.856 -22.203 -21.875 1 92.69 214 LYS A N 1
ATOM 1686 C CA . LYS A 1 214 ? -0.083 -22.344 -23.109 1 92.69 214 LYS A CA 1
ATOM 1687 C C . LYS A 1 214 ? 0.174 -20.969 -23.75 1 92.69 214 LYS A C 1
ATOM 1689 O O . LYS A 1 214 ? 1.058 -20.828 -24.594 1 92.69 214 LYS A O 1
ATOM 1694 N N . LEU A 1 215 ? -0.6 -20.031 -23.328 1 94.75 215 LEU A N 1
ATOM 1695 C CA . LEU A 1 215 ? -0.538 -18.719 -23.969 1 94.75 215 LEU A CA 1
ATOM 1696 C C . LEU A 1 215 ? 0.363 -17.781 -23.172 1 94.75 215 LEU A C 1
ATOM 1698 O O . LEU A 1 215 ? 0.816 -16.766 -23.703 1 94.75 215 LEU A O 1
ATOM 1702 N N . VAL A 1 216 ? 0.574 -18.094 -21.938 1 92.94 216 VAL A N 1
ATOM 1703 C CA . VAL A 1 216 ? 1.405 -17.203 -21.141 1 92.94 216 VAL A CA 1
ATOM 1704 C C . VAL A 1 216 ? 2.73 -17.891 -20.812 1 92.94 216 VAL A C 1
ATOM 1706 O O . VAL A 1 216 ? 2.764 -19.078 -20.531 1 92.94 216 VAL A O 1
ATOM 1709 N N . LYS A 1 217 ? 3.881 -17.188 -21.016 1 87.38 217 LYS A N 1
ATOM 1710 C CA . LYS A 1 217 ? 5.219 -17.688 -20.719 1 87.38 217 LYS A CA 1
ATOM 1711 C C . LYS A 1 217 ? 5.625 -17.375 -19.281 1 87.38 217 LYS A C 1
ATOM 1713 O O . LYS A 1 217 ? 6.656 -16.75 -19.047 1 87.38 217 LYS A O 1
ATOM 1718 N N . GLY A 1 218 ? 4.801 -17.703 -18.328 1 92.06 218 GLY A N 1
ATOM 1719 C CA . GLY A 1 218 ? 5.078 -17.453 -16.922 1 92.06 218 GLY A CA 1
ATOM 1720 C C . GLY A 1 218 ? 4.758 -18.625 -16.016 1 92.06 218 GLY A C 1
ATOM 1721 O O . GLY A 1 218 ? 4.582 -19.75 -16.5 1 92.06 218 GLY A O 1
ATOM 1722 N N . GLU A 1 219 ? 4.973 -18.406 -14.82 1 96 219 GLU A N 1
ATOM 1723 C CA . GLU A 1 219 ? 4.609 -19.391 -13.812 1 96 219 GLU A CA 1
ATOM 1724 C C . GLU A 1 219 ? 3.232 -19.094 -13.219 1 96 219 GLU A C 1
ATOM 1726 O O . GLU A 1 219 ? 2.912 -17.953 -12.922 1 96 219 GLU A O 1
ATOM 1731 N N . LEU A 1 220 ? 2.428 -20.156 -13.094 1 97.81 220 LEU A N 1
ATOM 1732 C CA . LEU A 1 220 ? 1.073 -20.016 -12.578 1 97.81 220 LEU A CA 1
ATOM 1733 C C . LEU A 1 220 ? 0.881 -20.828 -11.312 1 97.81 220 LEU A C 1
ATOM 1735 O O . LEU A 1 220 ? 1.367 -21.969 -11.219 1 97.81 220 LEU A O 1
ATOM 1739 N N . GLY A 1 221 ? 0.302 -20.219 -10.328 1 97.81 221 GLY A N 1
ATOM 1740 C CA . GLY A 1 221 ? -0.153 -20.875 -9.117 1 97.81 221 GLY A CA 1
ATOM 1741 C C . GLY A 1 221 ? -1.633 -20.672 -8.844 1 97.81 221 GLY A C 1
ATOM 1742 O O . GLY A 1 221 ? -2.238 -19.734 -9.344 1 97.81 221 GLY A O 1
ATOM 1743 N N . VAL A 1 222 ? -2.223 -21.625 -8.086 1 98.19 222 VAL A N 1
ATOM 1744 C CA . VAL A 1 222 ? -3.662 -21.547 -7.859 1 98.19 222 VAL A CA 1
ATOM 1745 C C . VAL A 1 222 ? -3.951 -21.641 -6.363 1 98.19 222 VAL A C 1
ATOM 1747 O O . VAL A 1 222 ? -3.355 -22.453 -5.66 1 98.19 222 VAL A O 1
ATOM 1750 N N . VAL A 1 223 ? -4.762 -20.781 -5.887 1 97.75 223 VAL A N 1
ATOM 1751 C CA . VAL A 1 223 ? -5.402 -20.906 -4.586 1 97.75 223 VAL A CA 1
ATOM 1752 C C . VAL A 1 223 ? -6.848 -21.359 -4.762 1 97.75 223 VAL A C 1
ATOM 1754 O O . VAL A 1 223 ? -7.695 -20.594 -5.227 1 97.75 223 VAL A O 1
ATOM 1757 N N . ARG A 1 224 ? -7.109 -22.562 -4.375 1 95.81 224 ARG A N 1
ATOM 1758 C CA . ARG A 1 224 ? -8.469 -23.078 -4.438 1 95.81 224 ARG A CA 1
ATOM 1759 C C . ARG A 1 224 ? -9.203 -22.859 -3.121 1 95.81 224 ARG A C 1
ATOM 1761 O O . ARG A 1 224 ? -8.672 -23.172 -2.049 1 95.81 224 ARG A O 1
ATOM 1768 N N . THR A 1 225 ? -10.352 -22.328 -3.328 1 91.12 225 THR A N 1
ATOM 1769 C CA . THR A 1 225 ? -11.133 -22.094 -2.121 1 91.12 225 THR A CA 1
ATOM 1770 C C . THR A 1 225 ? -11.562 -23.422 -1.489 1 91.12 225 THR A C 1
ATOM 1772 O O . THR A 1 225 ? -11.562 -24.469 -2.154 1 91.12 225 THR A O 1
ATOM 1775 N N . SER A 1 226 ? -11.672 -23.438 -0.154 1 77.19 226 SER A N 1
ATOM 1776 C CA . SER A 1 226 ? -12.07 -24.641 0.587 1 77.19 226 SER A CA 1
ATOM 1777 C C . SER A 1 226 ? -13.586 -24.844 0.532 1 77.19 226 SER A C 1
ATOM 1779 O O . SER A 1 226 ? -14.344 -24.047 1.102 1 77.19 226 SER A O 1
ATOM 1781 N N . ASN A 1 227 ? -14.383 -24.781 -0.559 1 54.53 227 ASN A N 1
ATOM 1782 C CA . ASN A 1 227 ? -15.797 -25.109 -0.445 1 54.53 227 ASN A CA 1
ATOM 1783 C C . ASN A 1 227 ? -16 -26.422 0.309 1 54.53 227 ASN A C 1
ATOM 1785 O O . ASN A 1 227 ? -15.172 -27.328 0.224 1 54.53 227 ASN A O 1
ATOM 1789 N N . MET B 1 1 ? -26.422 -4.23 -2.186 1 92.88 1 MET B N 1
ATOM 1790 C CA . MET B 1 1 ? -25.578 -4.438 -1.015 1 92.88 1 MET B CA 1
ATOM 1791 C C . MET B 1 1 ? -24.922 -3.127 -0.578 1 92.88 1 MET B C 1
ATOM 1793 O O . MET B 1 1 ? -24.281 -2.443 -1.383 1 92.88 1 MET B O 1
ATOM 1797 N N . VAL B 1 2 ? -25.109 -2.777 0.695 1 95.75 2 VAL B N 1
ATOM 1798 C CA . VAL B 1 2 ? -24.594 -1.512 1.211 1 95.75 2 VAL B CA 1
ATOM 1799 C C . VAL B 1 2 ? -23.297 -1.751 1.964 1 95.75 2 VAL B C 1
ATOM 1801 O O . VAL B 1 2 ? -23.219 -2.635 2.82 1 95.75 2 VAL B O 1
ATOM 1804 N N . THR B 1 3 ? -22.266 -0.998 1.599 1 95.94 3 THR B N 1
ATOM 1805 C CA . THR B 1 3 ? -20.953 -1.146 2.197 1 95.94 3 THR B CA 1
ATOM 1806 C C . THR B 1 3 ? -20.391 0.211 2.617 1 95.94 3 THR B C 1
ATOM 1808 O O . THR B 1 3 ? -20.344 1.147 1.816 1 95.94 3 THR B O 1
ATOM 1811 N N . LYS B 1 4 ? -20.078 0.367 3.881 1 97.75 4 LYS B N 1
ATOM 1812 C CA . LYS B 1 4 ? -19.344 1.541 4.367 1 97.75 4 LYS B CA 1
ATOM 1813 C C . LYS B 1 4 ? -17.844 1.389 4.156 1 97.75 4 LYS B C 1
ATOM 1815 O O . LYS B 1 4 ? -17.266 0.359 4.508 1 97.75 4 LYS B O 1
ATOM 1820 N N . LEU B 1 5 ? -17.219 2.363 3.584 1 98.38 5 LEU B N 1
ATOM 1821 C CA . LEU B 1 5 ? -15.797 2.287 3.301 1 98.38 5 LEU B CA 1
ATOM 1822 C C . LEU B 1 5 ? -15.008 3.207 4.227 1 98.38 5 LEU B C 1
ATOM 1824 O O . LEU B 1 5 ? -15.531 4.227 4.688 1 98.38 5 LEU B O 1
ATOM 1828 N N . LEU B 1 6 ? -13.789 2.787 4.48 1 98.31 6 LEU B N 1
ATOM 1829 C CA . LEU B 1 6 ? -12.891 3.596 5.297 1 98.31 6 LEU B CA 1
ATOM 1830 C C . LEU B 1 6 ? -12.391 4.809 4.52 1 98.31 6 LEU B C 1
ATOM 1832 O O . LEU B 1 6 ? -11.188 4.961 4.301 1 98.31 6 LEU B O 1
ATOM 1836 N N . ILE B 1 7 ? -13.234 5.586 4.09 1 98 7 ILE B N 1
ATOM 1837 C CA . ILE B 1 7 ? -13.055 6.863 3.412 1 98 7 ILE B CA 1
ATOM 1838 C C . ILE B 1 7 ? -13.859 7.945 4.125 1 98 7 ILE B C 1
ATOM 1840 O O . ILE B 1 7 ? -15.094 7.914 4.113 1 98 7 ILE B O 1
ATOM 1844 N N . LYS B 1 8 ? -13.156 8.812 4.723 1 97.44 8 LYS B N 1
ATOM 1845 C CA . LYS B 1 8 ? -13.812 9.867 5.488 1 97.44 8 LYS B CA 1
ATOM 1846 C C . LYS B 1 8 ? -14.133 11.07 4.609 1 97.44 8 LYS B C 1
ATOM 1848 O O . LYS B 1 8 ? -13.273 11.539 3.855 1 97.44 8 LYS B O 1
ATOM 1853 N N . ILE B 1 9 ? -15.375 11.523 4.68 1 98.06 9 ILE B N 1
ATOM 1854 C CA . ILE B 1 9 ? -15.789 12.711 3.939 1 98.06 9 ILE B CA 1
ATOM 1855 C C . ILE B 1 9 ? -15.805 13.922 4.871 1 98.06 9 ILE B C 1
ATOM 1857 O O . ILE B 1 9 ? -16.5 13.922 5.887 1 98.06 9 ILE B O 1
ATOM 1861 N N . TYR B 1 10 ? -14.984 14.844 4.57 1 96.88 10 TYR B N 1
ATOM 1862 C CA . TYR B 1 10 ? -14.828 16.062 5.371 1 96.88 10 TYR B CA 1
ATOM 1863 C C . TYR B 1 10 ? -14.391 17.234 4.508 1 96.88 10 TYR B C 1
ATOM 1865 O O . TYR B 1 10 ? -14.195 17.078 3.299 1 96.88 10 TYR B O 1
ATOM 1873 N N . GLY B 1 11 ? -14.312 18.391 5.117 1 94.56 11 GLY B N 1
ATOM 1874 C CA . GLY B 1 11 ? -13.992 19.562 4.32 1 94.56 11 GLY B CA 1
ATOM 1875 C C . GLY B 1 11 ? -15.094 19.953 3.342 1 94.56 11 GLY B C 1
ATOM 1876 O O . GLY B 1 11 ? -16.266 20.047 3.725 1 94.56 11 GLY B O 1
ATOM 1877 N N . ASN B 1 12 ? -14.68 20.266 2.105 1 93.12 12 ASN B N 1
ATOM 1878 C CA . ASN B 1 12 ? -15.688 20.453 1.07 1 93.12 12 ASN B CA 1
ATOM 1879 C C . ASN B 1 12 ? -16.375 19.141 0.712 1 93.12 12 ASN B C 1
ATOM 1881 O O . ASN B 1 12 ? -15.875 18.375 -0.105 1 93.12 12 ASN B O 1
ATOM 1885 N N . ARG B 1 13 ? -17.469 18.953 1.255 1 94.75 13 ARG B N 1
ATOM 1886 C CA . ARG B 1 13 ? -18.156 17.672 1.196 1 94.75 13 ARG B CA 1
ATOM 1887 C C . ARG B 1 13 ? -18.516 17.297 -0.24 1 94.75 13 ARG B C 1
ATOM 1889 O O . ARG B 1 13 ? -18.422 16.141 -0.637 1 94.75 13 ARG B O 1
ATOM 1896 N N . GLU B 1 14 ? -18.984 18.281 -0.973 1 95.12 14 GLU B N 1
ATOM 1897 C CA . GLU B 1 14 ? -19.344 18.016 -2.363 1 95.12 14 GLU B CA 1
ATOM 1898 C C . GLU B 1 14 ? -18.141 17.531 -3.164 1 95.12 14 GLU B C 1
ATOM 1900 O O . GLU B 1 14 ? -18.234 16.516 -3.867 1 95.12 14 GLU B O 1
ATOM 1905 N N . ARG B 1 15 ? -17.094 18.203 -3.002 1 93.06 15 ARG B N 1
ATOM 1906 C CA . ARG B 1 15 ? -15.883 17.844 -3.729 1 93.06 15 ARG B CA 1
ATOM 1907 C C . ARG B 1 15 ? -15.344 16.5 -3.264 1 93.06 15 ARG B C 1
ATOM 1909 O O . ARG B 1 15 ? -14.953 15.664 -4.082 1 93.06 15 ARG B O 1
ATOM 1916 N N . ALA B 1 16 ? -15.242 16.328 -1.991 1 95.69 16 ALA B N 1
ATOM 1917 C CA . ALA B 1 16 ? -14.758 15.078 -1.433 1 95.69 16 ALA B CA 1
ATOM 1918 C C . ALA B 1 16 ? -15.625 13.906 -1.885 1 95.69 16 ALA B C 1
ATOM 1920 O O . ALA B 1 16 ? -15.109 12.852 -2.264 1 95.69 16 ALA B O 1
ATOM 1921 N N . THR B 1 17 ? -16.938 14.102 -1.871 1 97.56 17 THR B N 1
ATOM 1922 C CA . THR B 1 17 ? -17.859 13.055 -2.297 1 97.56 17 THR B CA 1
ATOM 1923 C C . THR B 1 17 ? -17.672 12.734 -3.777 1 97.56 17 THR B C 1
ATOM 1925 O O . THR B 1 17 ? -17.609 11.57 -4.164 1 97.56 17 THR B O 1
ATOM 1928 N N . HIS B 1 18 ? -17.547 13.75 -4.539 1 96.44 18 HIS B N 1
ATOM 1929 C CA . HIS B 1 18 ? -17.344 13.547 -5.969 1 96.44 18 HIS B CA 1
ATOM 1930 C C . HIS B 1 18 ? -16.031 12.789 -6.238 1 96.44 18 HIS B C 1
ATOM 1932 O O . HIS B 1 18 ? -16.016 11.867 -7.055 1 96.44 18 HIS B O 1
ATOM 1938 N N . SER B 1 19 ? -15.016 13.211 -5.555 1 95.62 19 SER B N 1
ATOM 1939 C CA . SER B 1 19 ? -13.727 12.531 -5.688 1 95.62 19 SER B CA 1
ATOM 1940 C C . SER B 1 19 ? -13.844 11.055 -5.316 1 95.62 19 SER B C 1
ATOM 1942 O O . SER B 1 19 ? -13.281 10.195 -6 1 95.62 19 SER B O 1
ATOM 1944 N N . ALA B 1 20 ? -14.523 10.758 -4.254 1 97.94 20 ALA B N 1
ATOM 1945 C CA . ALA B 1 20 ? -14.727 9.375 -3.822 1 97.94 20 ALA B CA 1
ATOM 1946 C C . ALA B 1 20 ? -15.531 8.594 -4.855 1 97.94 20 ALA B C 1
ATOM 1948 O O . ALA B 1 20 ? -15.227 7.426 -5.133 1 97.94 20 ALA B O 1
ATOM 1949 N N . GLU B 1 21 ? -16.531 9.211 -5.438 1 97.94 21 GLU B N 1
ATOM 1950 C CA . GLU B 1 21 ? -17.359 8.57 -6.457 1 97.94 21 GLU B CA 1
ATOM 1951 C C . GLU B 1 21 ? -16.531 8.172 -7.672 1 97.94 21 GLU B C 1
ATOM 1953 O O . GLU B 1 21 ? -16.656 7.055 -8.18 1 97.94 21 GLU B O 1
ATOM 1958 N N . VAL B 1 22 ? -15.727 9.094 -8.07 1 96.06 22 VAL B N 1
ATOM 1959 C CA . VAL B 1 22 ? -14.875 8.828 -9.227 1 96.06 22 VAL B CA 1
ATOM 1960 C C . VAL B 1 22 ? -13.922 7.676 -8.914 1 96.06 22 VAL B C 1
ATOM 1962 O O . VAL B 1 22 ? -13.75 6.766 -9.727 1 96.06 22 VAL B O 1
ATOM 1965 N N . LEU B 1 23 ? -13.336 7.742 -7.773 1 96.19 23 LEU B N 1
ATOM 1966 C CA . LEU B 1 23 ? -12.398 6.707 -7.34 1 96.19 23 LEU B CA 1
ATOM 1967 C C . LEU B 1 23 ? -13.062 5.336 -7.355 1 96.19 23 LEU B C 1
ATOM 1969 O O . LEU B 1 23 ? -12.523 4.387 -7.934 1 96.19 23 LEU B O 1
ATOM 1973 N N . ILE B 1 24 ? -14.203 5.199 -6.742 1 97.38 24 ILE B N 1
ATOM 1974 C CA . ILE B 1 24 ? -14.883 3.914 -6.598 1 97.38 24 ILE B CA 1
ATOM 1975 C C . ILE B 1 24 ? -15.391 3.443 -7.957 1 97.38 24 ILE B C 1
ATOM 1977 O O . ILE B 1 24 ? -15.312 2.256 -8.281 1 97.38 24 ILE B O 1
ATOM 1981 N N . SER B 1 25 ? -15.93 4.387 -8.758 1 96.44 25 SER B N 1
ATOM 1982 C CA . SER B 1 25 ? -16.422 4.023 -10.086 1 96.44 25 SER B CA 1
ATOM 1983 C C . SER B 1 25 ? -15.305 3.434 -10.945 1 96.44 25 SER B C 1
ATOM 1985 O O . SER B 1 25 ? -15.531 2.484 -11.695 1 96.44 25 SER B O 1
ATOM 1987 N N . ASN B 1 26 ? -14.164 3.98 -10.789 1 94.62 26 ASN B N 1
ATOM 1988 C CA . ASN B 1 26 ? -13.016 3.455 -11.523 1 94.62 26 ASN B CA 1
ATOM 1989 C C . ASN B 1 26 ? -12.672 2.033 -11.086 1 94.62 26 ASN B C 1
ATOM 1991 O O . ASN B 1 26 ? -12.25 1.214 -11.906 1 94.62 26 ASN B O 1
ATOM 1995 N N . GLU B 1 27 ? -12.789 1.729 -9.891 1 93.44 27 GLU B N 1
ATOM 1996 C CA . GLU B 1 27 ? -12.508 0.395 -9.367 1 93.44 27 GLU B CA 1
ATOM 1997 C C . GLU B 1 27 ? -13.523 -0.625 -9.867 1 93.44 27 GLU B C 1
ATOM 1999 O O . GLU B 1 27 ? -13.211 -1.812 -10 1 93.44 27 GLU B O 1
ATOM 2004 N N . LEU B 1 28 ? -14.711 -0.228 -10.203 1 95.19 28 LEU B N 1
ATOM 2005 C CA . LEU B 1 28 ? -15.805 -1.142 -10.508 1 95.19 28 LEU B CA 1
ATOM 2006 C C . LEU B 1 28 ? -16.016 -1.264 -12.016 1 95.19 28 LEU B C 1
ATOM 2008 O O . LEU B 1 28 ? -16.859 -2.039 -12.469 1 95.19 28 LEU B O 1
ATOM 2012 N N . LYS B 1 29 ? -15.258 -0.557 -12.812 1 90.44 29 LYS B N 1
ATOM 2013 C CA . LYS B 1 29 ? -15.469 -0.385 -14.242 1 90.44 29 LYS B CA 1
ATOM 2014 C C . LYS B 1 29 ? -15.531 -1.732 -14.961 1 90.44 29 LYS B C 1
ATOM 2016 O O . LYS B 1 29 ? -16.281 -1.898 -15.922 1 90.44 29 LYS B O 1
ATOM 2021 N N . GLU B 1 30 ? -14.812 -2.697 -14.531 1 83.5 30 GLU B N 1
ATOM 2022 C CA . GLU B 1 30 ? -14.742 -3.965 -15.258 1 83.5 30 GLU B CA 1
ATOM 2023 C C . GLU B 1 30 ? -15.703 -4.992 -14.656 1 83.5 30 GLU B C 1
ATOM 2025 O O . GLU B 1 30 ? -15.742 -6.141 -15.102 1 83.5 30 GLU B O 1
ATOM 2030 N N . LEU B 1 31 ? -16.469 -4.574 -13.695 1 92.44 31 LEU B N 1
ATOM 2031 C CA . LEU B 1 31 ? -17.391 -5.488 -13.023 1 92.44 31 LEU B CA 1
ATOM 2032 C C . LEU B 1 31 ? -18.828 -5.211 -13.43 1 92.44 31 LEU B C 1
ATOM 2034 O O . LEU B 1 31 ? -19.188 -4.078 -13.766 1 92.44 31 LEU B O 1
ATOM 2038 N N . ASP B 1 32 ? -19.625 -6.219 -13.461 1 93 32 ASP B N 1
ATOM 2039 C CA . ASP B 1 32 ? -21.062 -6.051 -13.625 1 93 32 ASP B CA 1
ATOM 2040 C C . ASP B 1 32 ? -21.703 -5.57 -12.32 1 93 32 ASP B C 1
ATOM 2042 O O . ASP B 1 32 ? -22.438 -6.32 -11.672 1 93 32 ASP B O 1
ATOM 2046 N N . ALA B 1 33 ? -21.391 -4.41 -12 1 95.31 33 ALA B N 1
ATOM 2047 C CA . ALA B 1 33 ? -21.844 -3.787 -10.766 1 95.31 33 ALA B CA 1
ATOM 2048 C C . ALA B 1 33 ? -22.062 -2.289 -10.953 1 95.31 33 ALA B C 1
ATOM 2050 O O . ALA B 1 33 ? -21.281 -1.625 -11.641 1 95.31 33 ALA B O 1
ATOM 2051 N N . SER B 1 34 ? -23.125 -1.841 -10.445 1 96.19 34 SER B N 1
ATOM 2052 C CA . SER B 1 34 ? -23.406 -0.413 -10.367 1 96.19 34 SER B CA 1
ATOM 2053 C C . SER B 1 34 ? -23.484 0.058 -8.922 1 96.19 34 SER B C 1
ATOM 2055 O O . SER B 1 34 ? -23.797 -0.729 -8.023 1 96.19 34 SER B O 1
ATOM 2057 N N . ALA B 1 35 ? -23.156 1.319 -8.766 1 97.31 35 ALA B N 1
ATOM 2058 C CA . ALA B 1 35 ? -23.078 1.787 -7.387 1 97.31 35 ALA B CA 1
ATOM 2059 C C . ALA B 1 35 ? -23.828 3.109 -7.211 1 97.31 35 ALA B C 1
ATOM 2061 O O . ALA B 1 35 ? -23.766 3.979 -8.086 1 97.31 35 ALA B O 1
ATOM 2062 N N . GLU B 1 36 ? -24.531 3.191 -6.207 1 98.19 36 GLU B N 1
ATOM 2063 C CA . GLU B 1 36 ? -25.047 4.453 -5.672 1 98.19 36 GLU B CA 1
ATOM 2064 C C . GLU B 1 36 ? -24.281 4.863 -4.414 1 98.19 36 GLU B C 1
ATOM 2066 O O . GLU B 1 36 ? -23.938 4.02 -3.586 1 98.19 36 GLU B O 1
ATOM 2071 N N . PHE B 1 37 ? -24.141 6.129 -4.293 1 98.38 37 PHE B N 1
ATOM 2072 C CA . PHE B 1 37 ? -23.219 6.617 -3.271 1 98.38 37 PHE B CA 1
ATOM 2073 C C . PHE B 1 37 ? -23.953 7.477 -2.248 1 98.38 37 PHE B C 1
ATOM 2075 O O . PHE B 1 37 ? -24.906 8.188 -2.592 1 98.38 37 PHE B O 1
ATOM 2082 N N . SER B 1 38 ? -23.5 7.41 -1.04 1 98.19 38 SER B N 1
ATOM 2083 C CA . SER B 1 38 ? -23.984 8.258 0.041 1 98.19 38 SER B CA 1
ATOM 2084 C C . SER B 1 38 ? -22.922 8.453 1.115 1 98.19 38 SER B C 1
ATOM 2086 O O . SER B 1 38 ? -21.812 7.926 1.002 1 98.19 38 SER B O 1
ATOM 2088 N N . VAL B 1 39 ? -23.156 9.289 2.025 1 98.31 39 VAL B N 1
ATOM 2089 C CA . VAL B 1 39 ? -22.297 9.531 3.184 1 98.31 39 VAL B CA 1
ATOM 2090 C C . VAL B 1 39 ? -23.078 9.266 4.469 1 98.31 39 VAL B C 1
ATOM 2092 O O . VAL B 1 39 ? -24.172 9.805 4.652 1 98.31 39 VAL B O 1
ATOM 2095 N N . SER B 1 40 ? -22.547 8.469 5.289 1 97.69 40 SER B N 1
ATOM 2096 C CA . SER B 1 40 ? -23.219 8.141 6.535 1 97.69 40 SER B CA 1
ATOM 2097 C C . SER B 1 40 ? -23.188 9.305 7.516 1 97.69 40 SER B C 1
ATOM 2099 O O . SER B 1 40 ? -22.469 10.281 7.297 1 97.69 40 SER B O 1
ATOM 2101 N N . ASP B 1 41 ? -23.938 9.195 8.664 1 96 41 ASP B N 1
ATOM 2102 C CA . ASP B 1 41 ? -24.031 10.25 9.672 1 96 41 ASP B CA 1
ATOM 2103 C C . ASP B 1 41 ? -22.672 10.523 10.312 1 96 41 ASP B C 1
ATOM 2105 O O . ASP B 1 41 ? -22.375 11.648 10.711 1 96 41 ASP B O 1
ATOM 2109 N N . ASP B 1 42 ? -21.906 9.516 10.359 1 96 42 ASP B N 1
ATOM 2110 C CA . ASP B 1 42 ? -20.578 9.664 10.953 1 96 42 ASP B CA 1
ATOM 2111 C C . ASP B 1 42 ? -19.547 9.992 9.891 1 96 42 ASP B C 1
ATOM 2113 O O . ASP B 1 42 ? -18.344 9.859 10.133 1 96 42 ASP B O 1
ATOM 2117 N N . ASN B 1 43 ? -19.969 10.312 8.641 1 97.44 43 ASN B N 1
ATOM 2118 C CA . ASN B 1 43 ? -19.188 10.93 7.566 1 97.44 43 ASN B CA 1
ATOM 2119 C C . ASN B 1 43 ? -18.312 9.898 6.855 1 97.44 43 ASN B C 1
ATOM 2121 O O . ASN B 1 43 ? -17.266 10.25 6.293 1 97.44 43 ASN B O 1
ATOM 2125 N N . TRP B 1 44 ? -18.688 8.68 6.957 1 98.56 44 TRP B N 1
ATOM 2126 C CA . TRP B 1 44 ? -18.016 7.66 6.148 1 98.56 44 TRP B CA 1
ATOM 2127 C C . TRP B 1 44 ? -18.688 7.527 4.785 1 98.56 44 TRP B C 1
ATOM 2129 O O . TRP B 1 44 ? -19.922 7.555 4.688 1 98.56 44 TRP B O 1
ATOM 2139 N N . PHE B 1 45 ? -17.891 7.348 3.771 1 98.62 45 PHE B N 1
ATOM 2140 C CA . PHE B 1 45 ? -18.422 7.117 2.432 1 98.62 45 PHE B CA 1
ATOM 2141 C C . PHE B 1 45 ? -19.062 5.742 2.334 1 98.62 45 PHE B C 1
ATOM 2143 O O . PHE B 1 45 ? -18.5 4.746 2.795 1 98.62 45 PHE B O 1
ATOM 2150 N N . THR B 1 46 ? -20.234 5.691 1.819 1 98.56 46 THR B N 1
ATOM 2151 C CA . THR B 1 46 ? -21.016 4.465 1.739 1 98.56 46 THR B CA 1
ATOM 2152 C C . THR B 1 46 ? -21.422 4.18 0.297 1 98.56 46 THR B C 1
ATOM 2154 O O . THR B 1 46 ? -21.812 5.094 -0.437 1 98.56 46 THR B O 1
ATOM 2157 N N . VAL B 1 47 ? -21.375 2.904 -0.057 1 98.5 47 VAL B N 1
ATOM 2158 C CA . VAL B 1 47 ? -21.688 2.492 -1.425 1 98.5 47 VAL B CA 1
ATOM 2159 C C . VAL B 1 47 ? -22.781 1.431 -1.415 1 98.5 47 VAL B C 1
ATOM 2161 O O . VAL B 1 47 ? -22.688 0.436 -0.693 1 98.5 47 VAL B O 1
ATOM 2164 N N . ASP B 1 48 ? -23.812 1.665 -2.16 1 98.5 48 ASP B N 1
ATOM 2165 C CA . ASP B 1 48 ? -24.844 0.669 -2.428 1 98.5 48 ASP B CA 1
ATOM 2166 C C . ASP B 1 48 ? -24.641 0.016 -3.793 1 98.5 48 ASP B C 1
ATOM 2168 O O . ASP B 1 48 ? -24.844 0.653 -4.828 1 98.5 48 ASP B O 1
ATOM 2172 N N . ILE B 1 49 ? -24.25 -1.2 -3.777 1 98.12 49 ILE B N 1
ATOM 2173 C CA . ILE B 1 49 ? -23.812 -1.868 -5 1 98.12 49 ILE B CA 1
ATOM 2174 C C . ILE B 1 49 ? -24.891 -2.832 -5.477 1 98.12 49 ILE B C 1
ATOM 2176 O O . ILE B 1 49 ? -25.406 -3.637 -4.695 1 98.12 49 ILE B O 1
ATOM 2180 N N . ALA B 1 50 ? -25.234 -2.756 -6.719 1 97.5 50 ALA B N 1
ATOM 2181 C CA . ALA B 1 50 ? -26.188 -3.645 -7.387 1 97.5 50 ALA B CA 1
ATOM 2182 C C . ALA B 1 50 ? -25.547 -4.336 -8.586 1 97.5 50 ALA B C 1
ATOM 2184 O O . ALA B 1 50 ? -24.438 -3.975 -9 1 97.5 50 ALA B O 1
ATOM 2185 N N . GLY B 1 51 ? -26.25 -5.41 -9.086 1 96 51 GLY B N 1
ATOM 2186 C CA . GLY B 1 51 ? -25.75 -6.148 -10.234 1 96 51 GLY B CA 1
ATOM 2187 C C . GLY B 1 51 ? -25.312 -7.559 -9.898 1 96 51 GLY B C 1
ATOM 2188 O O . GLY B 1 51 ? -25.328 -7.957 -8.727 1 96 51 GLY B O 1
ATOM 2189 N N . GLU B 1 52 ? -24.891 -8.266 -10.859 1 92.75 52 GLU B N 1
ATOM 2190 C CA . GLU B 1 52 ? -24.531 -9.672 -10.711 1 92.75 52 GLU B CA 1
ATOM 2191 C C . GLU B 1 52 ? -23.297 -9.836 -9.836 1 92.75 52 GLU B C 1
ATOM 2193 O O . GLU B 1 52 ? -23.156 -10.828 -9.109 1 92.75 52 GLU B O 1
ATOM 2198 N N . ASP B 1 53 ? -22.469 -8.828 -9.828 1 94.5 53 ASP B N 1
ATOM 2199 C CA . ASP B 1 53 ? -21.203 -8.945 -9.125 1 94.5 53 ASP B CA 1
ATOM 2200 C C . ASP B 1 53 ? -21.219 -8.164 -7.812 1 94.5 53 ASP B C 1
ATOM 2202 O O . ASP B 1 53 ? -20.172 -7.797 -7.285 1 94.5 53 ASP B O 1
ATOM 2206 N N . ASN B 1 54 ? -22.328 -7.859 -7.32 1 95.31 54 ASN B N 1
ATOM 2207 C CA . ASN B 1 54 ? -22.438 -6.945 -6.188 1 95.31 54 ASN B CA 1
ATOM 2208 C C . ASN B 1 54 ? -21.688 -7.465 -4.965 1 95.31 54 ASN B C 1
ATOM 2210 O O . ASN B 1 54 ? -20.984 -6.707 -4.297 1 95.31 54 ASN B O 1
ATOM 2214 N N . GLU B 1 55 ? -21.844 -8.75 -4.668 1 93.44 55 GLU B N 1
ATOM 2215 C CA . GLU B 1 55 ? -21.172 -9.297 -3.494 1 93.44 55 GLU B CA 1
ATOM 2216 C C . GLU B 1 55 ? -19.656 -9.227 -3.646 1 93.44 55 GLU B C 1
ATOM 2218 O O . GLU B 1 55 ? -18.953 -8.812 -2.725 1 93.44 55 GLU B O 1
ATOM 2223 N N . PHE B 1 56 ? -19.188 -9.625 -4.785 1 92.25 56 PHE B N 1
ATOM 2224 C CA . PHE B 1 56 ? -17.766 -9.555 -5.051 1 92.25 56 PHE B CA 1
ATOM 2225 C C . PHE B 1 56 ? -17.266 -8.117 -4.992 1 92.25 56 PHE B C 1
ATOM 2227 O O . PHE B 1 56 ? -16.25 -7.828 -4.371 1 92.25 56 PHE B O 1
ATOM 2234 N N . ALA B 1 57 ? -17.953 -7.266 -5.664 1 95.19 57 ALA B N 1
ATOM 2235 C CA . ALA B 1 57 ? -17.594 -5.852 -5.707 1 95.19 57 ALA B CA 1
ATOM 2236 C C . ALA B 1 57 ? -17.484 -5.27 -4.301 1 95.19 57 ALA B C 1
ATOM 2238 O O . ALA B 1 57 ? -16.531 -4.547 -3.992 1 95.19 57 ALA B O 1
ATOM 2239 N N . SER B 1 58 ? -18.422 -5.582 -3.465 1 95.69 58 SER B N 1
ATOM 2240 C CA . SER B 1 58 ? -18.438 -5.105 -2.086 1 95.69 58 SER B CA 1
ATOM 2241 C C . SER B 1 58 ? -17.203 -5.594 -1.326 1 95.69 58 SER B C 1
ATOM 2243 O O . SER B 1 58 ? -16.5 -4.801 -0.702 1 95.69 58 SER B O 1
ATOM 2245 N N . ASN B 1 59 ? -16.906 -6.863 -1.453 1 92.06 59 ASN B N 1
ATOM 2246 C CA . ASN B 1 59 ? -15.766 -7.449 -0.767 1 92.06 59 ASN B CA 1
ATOM 2247 C C . ASN B 1 59 ? -14.453 -6.871 -1.281 1 92.06 59 ASN B C 1
ATOM 2249 O O . ASN B 1 59 ? -13.531 -6.621 -0.5 1 92.06 59 ASN B O 1
ATOM 2253 N N . PHE B 1 60 ? -14.469 -6.695 -2.574 1 92.5 60 PHE B N 1
ATOM 2254 C CA . PHE B 1 60 ? -13.289 -6.133 -3.215 1 92.5 60 PHE B CA 1
ATOM 2255 C C . PHE B 1 60 ? -13 -4.734 -2.678 1 92.5 60 PHE B C 1
ATOM 2257 O O . PHE B 1 60 ? -11.867 -4.434 -2.295 1 92.5 60 PHE B O 1
ATOM 2264 N N . LEU B 1 61 ? -13.969 -3.912 -2.596 1 96.06 61 LEU B N 1
ATOM 2265 C CA . LEU B 1 61 ? -13.812 -2.545 -2.111 1 96.06 61 LEU B CA 1
ATOM 2266 C C . LEU B 1 61 ? -13.422 -2.533 -0.638 1 96.06 61 LEU B C 1
ATOM 2268 O O . LEU B 1 61 ? -12.594 -1.724 -0.219 1 96.06 61 LEU B O 1
ATOM 2272 N N . MET B 1 62 ? -13.969 -3.432 0.159 1 95.06 62 MET B N 1
ATOM 2273 C CA . MET B 1 62 ? -13.641 -3.502 1.579 1 95.06 62 MET B CA 1
ATOM 2274 C C . MET B 1 62 ? -12.18 -3.904 1.778 1 95.06 62 MET B C 1
ATOM 2276 O O . MET B 1 62 ? -11.516 -3.398 2.682 1 95.06 62 MET B O 1
ATOM 2280 N N . GLN B 1 63 ? -11.766 -4.77 0.966 1 89.81 63 GLN B N 1
ATOM 2281 C CA . GLN B 1 63 ? -10.375 -5.207 1.056 1 89.81 63 GLN B CA 1
ATOM 2282 C C . GLN B 1 63 ? -9.422 -4.09 0.645 1 89.81 63 GLN B C 1
ATOM 2284 O O . GLN B 1 63 ? -8.367 -3.912 1.258 1 89.81 63 GLN B O 1
ATOM 2289 N N . LYS B 1 64 ? -9.844 -3.359 -0.355 1 92.25 64 LYS B N 1
ATOM 2290 C CA . LYS B 1 64 ? -8.969 -2.33 -0.917 1 92.25 64 LYS B CA 1
ATOM 2291 C C . LYS B 1 64 ? -8.961 -1.082 -0.04 1 92.25 64 LYS B C 1
ATOM 2293 O O . LYS B 1 64 ? -7.902 -0.488 0.19 1 92.25 64 LYS B O 1
ATOM 2298 N N . PHE B 1 65 ? -10.047 -0.672 0.51 1 96.19 65 PHE B N 1
ATOM 2299 C CA . PHE B 1 65 ? -10.141 0.627 1.165 1 96.19 65 PHE B CA 1
ATOM 2300 C C . PHE B 1 65 ? -10.352 0.464 2.666 1 96.19 65 PHE B C 1
ATOM 2302 O O . PHE B 1 65 ? -10.18 1.416 3.43 1 96.19 65 PHE B O 1
ATOM 2309 N N . GLY B 1 66 ? -10.711 -0.727 3.08 1 95.5 66 GLY B N 1
ATOM 2310 C CA . GLY B 1 66 ? -11.062 -0.965 4.473 1 95.5 66 GLY B CA 1
ATOM 2311 C C . GLY B 1 66 ? -12.492 -0.586 4.801 1 95.5 66 GLY B C 1
ATOM 2312 O O . GLY B 1 66 ? -13.219 -0.086 3.939 1 95.5 66 GLY B O 1
ATOM 2313 N N . THR B 1 67 ? -12.883 -0.9 5.965 1 97.56 67 THR B N 1
ATOM 2314 C CA . THR B 1 67 ? -14.195 -0.58 6.523 1 97.56 67 THR B CA 1
ATOM 2315 C C . THR B 1 67 ? -14.062 -0.074 7.957 1 97.56 67 THR B C 1
ATOM 2317 O O . THR B 1 67 ? -13.273 -0.602 8.734 1 97.56 67 THR B O 1
ATOM 2320 N N . PRO B 1 68 ? -14.734 1.029 8.242 1 98.5 68 PRO B N 1
ATOM 2321 C CA . PRO B 1 68 ? -14.773 1.389 9.664 1 98.5 68 PRO B CA 1
ATOM 2322 C C . PRO B 1 68 ? -15.344 0.276 10.539 1 98.5 68 PRO B C 1
ATOM 2324 O O . PRO B 1 68 ? -16.375 -0.303 10.211 1 98.5 68 PRO B O 1
ATOM 2327 N N . VAL B 1 69 ? -14.648 0.013 11.625 1 98.12 69 VAL B N 1
ATOM 2328 C CA . VAL B 1 69 ? -15.039 -1.128 12.445 1 98.12 69 VAL B CA 1
ATOM 2329 C C . VAL B 1 69 ? -16.047 -0.681 13.508 1 98.12 69 VAL B C 1
ATOM 2331 O O . VAL B 1 69 ? -16.094 0.497 13.867 1 98.12 69 VAL B O 1
ATOM 2334 N N . THR B 1 70 ? -16.844 -1.659 13.961 1 97.5 70 THR B N 1
ATOM 2335 C CA . THR B 1 70 ? -17.797 -1.392 15.023 1 97.5 70 THR B CA 1
ATOM 2336 C C . THR B 1 70 ? -17.281 -1.888 16.359 1 97.5 70 THR B C 1
ATOM 2338 O O . THR B 1 70 ? -17.812 -1.525 17.422 1 97.5 70 THR B O 1
ATOM 2341 N N . GLU B 1 71 ? -16.281 -2.777 16.328 1 98.06 71 GLU B N 1
ATOM 2342 C CA . GLU B 1 71 ? -15.602 -3.309 17.5 1 98.06 71 GLU B CA 1
ATOM 2343 C C . GLU B 1 71 ? -14.102 -3.426 17.266 1 98.06 71 GLU B C 1
ATOM 2345 O O . GLU B 1 71 ? -13.648 -3.561 16.125 1 98.06 71 GLU B O 1
ATOM 2350 N N . ILE B 1 72 ? -13.352 -3.346 18.344 1 98.38 72 ILE B N 1
ATOM 2351 C CA . ILE B 1 72 ? -11.898 -3.463 18.25 1 98.38 72 ILE B CA 1
ATOM 2352 C C . ILE B 1 72 ? -11.422 -4.609 19.141 1 98.38 72 ILE B C 1
ATOM 2354 O O . ILE B 1 72 ? -12.078 -4.957 20.125 1 98.38 72 ILE B O 1
ATOM 2358 N N . VAL B 1 73 ? -10.383 -5.164 18.766 1 97.75 73 VAL B N 1
ATOM 2359 C CA . VAL B 1 73 ? -9.828 -6.32 19.469 1 97.75 73 VAL B CA 1
ATOM 2360 C C . VAL B 1 73 ? -8.398 -6.023 19.906 1 97.75 73 VAL B C 1
ATOM 2362 O O . VAL B 1 73 ? -7.613 -5.445 19.156 1 97.75 73 VAL B O 1
ATOM 2365 N N . LYS B 1 74 ? -8.07 -6.457 21.141 1 97.62 74 LYS B N 1
ATOM 2366 C CA . LYS B 1 74 ? -6.73 -6.258 21.688 1 97.62 74 LYS B CA 1
ATOM 2367 C C . LYS B 1 74 ? -5.668 -6.879 20.781 1 97.62 74 LYS B C 1
ATOM 2369 O O . LYS B 1 74 ? -5.852 -7.984 20.266 1 97.62 74 LYS B O 1
ATOM 2374 N N . ASN B 1 75 ? -4.594 -6.133 20.562 1 93.62 75 ASN B N 1
ATOM 2375 C CA . ASN B 1 75 ? -3.404 -6.551 19.828 1 93.62 75 ASN B CA 1
ATOM 2376 C C . ASN B 1 75 ? -3.637 -6.531 18.312 1 93.62 75 ASN B C 1
ATOM 2378 O O . ASN B 1 75 ? -2.746 -6.883 17.547 1 93.62 75 ASN B O 1
ATOM 2382 N N . GLU B 1 76 ? -4.816 -6.16 17.891 1 94.38 76 GLU B N 1
ATOM 2383 C CA . GLU B 1 76 ? -5.066 -5.988 16.469 1 94.38 76 GLU B CA 1
ATOM 2384 C C . GLU B 1 76 ? -4.73 -4.566 16.016 1 94.38 76 GLU B C 1
ATOM 2386 O O . GLU B 1 76 ? -4.727 -3.639 16.828 1 94.38 76 GLU B O 1
ATOM 2391 N N . THR B 1 77 ? -4.398 -4.496 14.836 1 95.56 77 THR B N 1
ATOM 2392 C CA . THR B 1 77 ? -4.066 -3.213 14.227 1 95.56 77 THR B CA 1
ATOM 2393 C C . THR B 1 77 ? -5.195 -2.732 13.32 1 95.56 77 THR B C 1
ATOM 2395 O O . THR B 1 77 ? -5.785 -3.523 12.586 1 95.56 77 THR B O 1
ATOM 2398 N N . TYR B 1 78 ? -5.418 -1.436 13.352 1 97.56 78 TYR B N 1
ATOM 2399 C CA . TYR B 1 78 ? -6.465 -0.842 12.531 1 97.56 78 TYR B CA 1
ATOM 2400 C C . TYR B 1 78 ? -5.965 0.42 11.836 1 97.56 78 TYR B C 1
ATOM 2402 O O . TYR B 1 78 ? -5.176 1.176 12.406 1 97.56 78 TYR B O 1
ATOM 2410 N N . HIS B 1 79 ? -6.461 0.582 10.625 1 97.56 79 HIS B N 1
ATOM 2411 C CA . HIS B 1 79 ? -6.316 1.868 9.953 1 97.56 79 HIS B CA 1
ATOM 2412 C C . HIS B 1 79 ? -7.391 2.85 10.406 1 97.56 79 HIS B C 1
ATOM 2414 O O . HIS B 1 79 ? -8.531 2.455 10.656 1 97.56 79 HIS B O 1
ATOM 2420 N N . GLY B 1 80 ? -7.023 4.094 10.461 1 98.38 80 GLY B N 1
ATOM 2421 C CA . GLY B 1 80 ? -7.973 5.141 10.797 1 98.38 80 GLY B CA 1
ATOM 2422 C C . GLY B 1 80 ? -7.461 6.535 10.492 1 98.38 80 GLY B C 1
ATOM 2423 O O . GLY B 1 80 ? -6.551 6.703 9.68 1 98.38 80 GLY B O 1
ATOM 2424 N N . PHE B 1 81 ? -8.156 7.531 11.117 1 98.75 81 PHE B N 1
ATOM 2425 C CA . PHE B 1 81 ? -7.844 8.938 10.891 1 98.75 81 PHE B CA 1
ATOM 2426 C C . PHE B 1 81 ? -7.773 9.695 12.211 1 98.75 81 PHE B C 1
ATOM 2428 O O . PHE B 1 81 ? -8.586 9.461 13.109 1 98.75 81 PHE B O 1
ATOM 2435 N N . ILE B 1 82 ? -6.785 10.586 12.219 1 98.88 82 ILE B N 1
ATOM 2436 C CA . ILE B 1 82 ? -6.742 11.461 13.391 1 98.88 82 ILE B CA 1
ATOM 2437 C C . ILE B 1 82 ? -8.047 12.242 13.5 1 98.88 82 ILE B C 1
ATOM 2439 O O . ILE B 1 82 ? -8.461 12.914 12.555 1 98.88 82 ILE B O 1
ATOM 2443 N N . ARG B 1 83 ? -8.68 12.141 14.703 1 98.75 83 ARG B N 1
ATOM 2444 C CA . ARG B 1 83 ? -9.961 12.812 14.914 1 98.75 83 ARG B CA 1
ATOM 2445 C C . ARG B 1 83 ? -9.781 14.078 15.734 1 98.75 83 ARG B C 1
ATOM 2447 O O . ARG B 1 83 ? -10.367 15.125 15.422 1 98.75 83 ARG B O 1
ATOM 2454 N N . GLN B 1 84 ? -9.055 13.977 16.812 1 98.69 84 GLN B N 1
ATOM 2455 C CA . GLN B 1 84 ? -8.812 15.094 17.719 1 98.69 84 GLN B CA 1
ATOM 2456 C C . GLN B 1 84 ? -7.406 15.023 18.328 1 98.69 84 GLN B C 1
ATOM 2458 O O . GLN B 1 84 ? -6.844 13.938 18.469 1 98.69 84 GLN B O 1
ATOM 2463 N N . ILE B 1 85 ? -6.949 16.156 18.594 1 98.81 85 ILE B N 1
ATOM 2464 C CA . ILE B 1 85 ? -5.66 16.281 19.266 1 98.81 85 ILE B CA 1
ATOM 2465 C C . ILE B 1 85 ? -5.809 17.172 20.5 1 98.81 85 ILE B C 1
ATOM 2467 O O . ILE B 1 85 ? -6.172 18.344 20.391 1 98.81 85 ILE B O 1
ATOM 2471 N N . HIS B 1 86 ? -5.57 16.625 21.641 1 98.75 86 HIS B N 1
ATOM 2472 C CA . HIS B 1 86 ? -5.574 17.328 22.922 1 98.75 86 HIS B CA 1
ATOM 2473 C C . HIS B 1 86 ? -4.191 17.328 23.547 1 98.75 86 HIS B C 1
ATOM 2475 O O . HIS B 1 86 ? -3.254 16.734 23.016 1 98.75 86 HIS B O 1
ATOM 2481 N N . ASP B 1 87 ? -4.031 17.984 24.688 1 98.69 87 ASP B N 1
ATOM 2482 C CA . ASP B 1 87 ? -2.746 18.062 25.359 1 98.69 87 ASP B CA 1
ATOM 2483 C C . ASP B 1 87 ? -2.34 16.703 25.922 1 98.69 87 ASP B C 1
ATOM 2485 O O . ASP B 1 87 ? -1.151 16.375 25.984 1 98.69 87 ASP B O 1
ATOM 2489 N N . ASP B 1 88 ? -3.324 15.883 26.281 1 98.5 88 ASP B N 1
ATOM 2490 C CA . ASP B 1 88 ? -2.996 14.664 27.016 1 98.5 88 ASP B CA 1
ATOM 2491 C C . ASP B 1 88 ? -3.281 13.43 26.172 1 98.5 88 ASP B C 1
ATOM 2493 O O . ASP B 1 88 ? -2.965 12.305 26.578 1 98.5 88 ASP B O 1
ATOM 2497 N N . GLU B 1 89 ? -3.832 13.633 24.953 1 98.88 89 GLU B N 1
ATOM 2498 C CA . GLU B 1 89 ? -4.156 12.461 24.156 1 98.88 89 GLU B CA 1
ATOM 2499 C C . GLU B 1 89 ? -4.367 12.828 22.688 1 98.88 89 GLU B C 1
ATOM 2501 O O . GLU B 1 89 ? -4.605 14 22.375 1 98.88 89 GLU B O 1
ATOM 2506 N N . ILE B 1 90 ? -4.266 11.891 21.844 1 98.94 90 ILE B N 1
ATOM 2507 C CA . ILE B 1 90 ? -4.711 11.922 20.453 1 98.94 90 ILE B CA 1
ATOM 2508 C C . ILE B 1 90 ? -5.816 10.898 20.234 1 98.94 90 ILE B C 1
ATOM 2510 O O . ILE B 1 90 ? -5.715 9.758 20.703 1 98.94 90 ILE B O 1
ATOM 2514 N N . VAL B 1 91 ? -6.848 11.297 19.594 1 98.94 91 VAL B N 1
ATOM 2515 C CA . VAL B 1 91 ? -7.973 10.406 19.344 1 98.94 91 VAL B CA 1
ATOM 2516 C C . VAL B 1 91 ? -8 10.008 17.875 1 98.94 91 VAL B C 1
ATOM 2518 O O . VAL B 1 91 ? -7.891 10.859 16.984 1 98.94 91 VAL B O 1
ATOM 2521 N N . VAL B 1 92 ? -8.133 8.75 17.625 1 98.94 92 VAL B N 1
ATOM 2522 C CA . VAL B 1 92 ? -8.141 8.195 16.281 1 98.94 92 VAL B CA 1
ATOM 2523 C C . VAL B 1 92 ? -9.492 7.527 16 1 98.94 92 VAL B C 1
ATOM 2525 O O . VAL B 1 92 ? -10.016 6.809 16.859 1 98.94 92 VAL B O 1
ATOM 2528 N N . ASP B 1 93 ? -10.031 7.812 14.852 1 98.88 93 ASP B N 1
ATOM 2529 C CA . ASP B 1 93 ? -11.297 7.215 14.43 1 98.88 93 ASP B CA 1
ATOM 2530 C C . ASP B 1 93 ? -11.047 6.031 13.492 1 98.88 93 ASP B C 1
ATOM 2532 O O . ASP B 1 93 ? -10.633 6.215 12.344 1 98.88 93 ASP B O 1
ATOM 2536 N N . VAL B 1 94 ? -11.266 4.809 13.922 1 98.69 94 VAL B N 1
ATOM 2537 C CA . VAL B 1 94 ? -11.156 3.613 13.094 1 98.69 94 VAL B CA 1
ATOM 2538 C C . VAL B 1 94 ? -12.547 3.045 12.82 1 98.69 94 VAL B C 1
ATOM 2540 O O . VAL B 1 94 ? -12.68 1.91 12.359 1 98.69 94 VAL B O 1
ATOM 2543 N N . GLY B 1 95 ? -13.547 3.789 12.945 1 98.5 95 GLY B N 1
ATOM 2544 C CA . GLY B 1 95 ? -14.938 3.408 13.117 1 98.5 95 GLY B CA 1
ATOM 2545 C C . GLY B 1 95 ? -15.406 3.486 14.555 1 98.5 95 GLY B C 1
ATOM 2546 O O . GLY B 1 95 ? -16.516 3.939 14.828 1 98.5 95 GLY B O 1
ATOM 2547 N N . VAL B 1 96 ? -14.594 3.094 15.406 1 98.44 96 VAL B N 1
ATOM 2548 C CA . VAL B 1 96 ? -14.617 3.311 16.859 1 98.44 96 VAL B CA 1
ATOM 2549 C C . VAL B 1 96 ? -13.555 4.344 17.234 1 98.44 96 VAL B C 1
ATOM 2551 O O . VAL B 1 96 ? -12.453 4.336 16.688 1 98.44 96 VAL B O 1
ATOM 2554 N N . LEU B 1 97 ? -13.883 5.215 18.125 1 98.69 97 LEU B N 1
ATOM 2555 C CA . LEU B 1 97 ? -12.891 6.184 18.578 1 98.69 97 LEU B CA 1
ATOM 2556 C C . LEU B 1 97 ? -11.891 5.539 19.531 1 98.69 97 LEU B C 1
ATOM 2558 O O . LEU B 1 97 ? -12.281 4.977 20.562 1 98.69 97 LEU B O 1
ATOM 2562 N N . VAL B 1 98 ? -10.625 5.594 19.203 1 98.88 98 VAL B N 1
ATOM 2563 C CA . VAL B 1 98 ? -9.531 5.031 20 1 98.88 98 VAL B CA 1
ATOM 2564 C C . VAL B 1 98 ? -8.664 6.16 20.547 1 98.88 98 VAL B C 1
ATOM 2566 O O . VAL B 1 98 ? -8.25 7.051 19.812 1 98.88 98 VAL B O 1
ATOM 2569 N N . THR B 1 99 ? -8.391 6.066 21.797 1 98.94 99 THR B N 1
ATOM 2570 C CA . THR B 1 99 ? -7.57 7.074 22.453 1 98.94 99 THR B CA 1
ATOM 2571 C C . THR B 1 99 ? -6.113 6.625 22.531 1 98.94 99 THR B C 1
ATOM 2573 O O . THR B 1 99 ? -5.828 5.488 22.922 1 98.94 99 THR B O 1
ATOM 2576 N N . ILE B 1 100 ? -5.23 7.484 22.141 1 98.94 100 ILE B N 1
ATOM 2577 C CA . ILE B 1 100 ? -3.797 7.352 22.375 1 98.94 100 ILE B CA 1
ATOM 2578 C C . ILE B 1 100 ? -3.357 8.328 23.469 1 98.94 100 ILE B C 1
ATOM 2580 O O . ILE B 1 100 ? -3.092 9.5 23.188 1 98.94 100 ILE B O 1
ATOM 2584 N N . PRO B 1 101 ? -3.299 7.824 24.609 1 98.88 101 PRO B N 1
ATOM 2585 C CA . PRO B 1 101 ? -2.918 8.75 25.672 1 98.88 101 PRO B CA 1
ATOM 2586 C C . PRO B 1 101 ? -1.453 9.172 25.594 1 98.88 101 PRO B C 1
ATOM 2588 O O . PRO B 1 101 ? -0.635 8.469 25 1 98.88 101 PRO B O 1
ATOM 2591 N N . ARG B 1 102 ? -1.126 10.211 26.219 1 98.75 102 ARG B N 1
ATOM 2592 C CA . ARG B 1 102 ? 0.227 10.758 26.203 1 98.75 102 ARG B CA 1
ATOM 2593 C C . ARG B 1 102 ? 1.252 9.688 26.578 1 98.75 102 ARG B C 1
ATOM 2595 O O . ARG B 1 102 ? 2.338 9.633 26 1 98.75 102 ARG B O 1
ATOM 2602 N N . LYS B 1 103 ? 0.968 8.875 27.531 1 98.31 103 LYS B N 1
ATOM 2603 C CA . LYS B 1 103 ? 1.899 7.863 28.016 1 98.31 103 LYS B CA 1
ATOM 2604 C C . LYS B 1 103 ? 2.242 6.863 26.906 1 98.31 103 LYS B C 1
ATOM 2606 O O . LYS B 1 103 ? 3.299 6.23 26.938 1 98.31 103 LYS B O 1
ATOM 2611 N N . ASN B 1 104 ? 1.335 6.73 25.969 1 98.75 104 ASN B N 1
ATOM 2612 C CA . ASN B 1 104 ? 1.559 5.805 24.859 1 98.75 104 ASN B CA 1
ATOM 2613 C C . ASN B 1 104 ? 2.287 6.477 23.703 1 98.75 104 ASN B C 1
ATOM 2615 O O . ASN B 1 104 ? 2.4 5.906 22.609 1 98.75 104 ASN B O 1
ATOM 2619 N N . LEU B 1 105 ? 2.799 7.684 23.844 1 98.69 105 LEU B N 1
ATOM 2620 C CA . LEU B 1 105 ? 3.467 8.43 22.781 1 98.69 105 LEU B CA 1
ATOM 2621 C C . LEU B 1 105 ? 4.945 8.625 23.109 1 98.69 105 LEU B C 1
ATOM 2623 O O . LEU B 1 105 ? 5.625 9.43 22.469 1 98.69 105 LEU B O 1
ATOM 2627 N N . ASN B 1 106 ? 5.477 7.875 24.031 1 97.69 106 ASN B N 1
ATOM 2628 C CA . ASN B 1 106 ? 6.832 8.094 24.516 1 97.69 106 ASN B CA 1
ATOM 2629 C C . ASN B 1 106 ? 7.867 7.844 23.422 1 97.69 106 ASN B C 1
ATOM 2631 O O . ASN B 1 106 ? 8.922 8.484 23.406 1 97.69 106 ASN B O 1
ATOM 2635 N N . ASN B 1 107 ? 7.566 7.023 22.609 1 96.94 107 ASN B N 1
ATOM 2636 C CA . ASN B 1 107 ? 8.516 6.691 21.562 1 96.94 107 ASN B CA 1
ATOM 2637 C C . ASN B 1 107 ? 8.617 7.809 20.516 1 96.94 107 ASN B C 1
ATOM 2639 O O . ASN B 1 107 ? 9.461 7.754 19.625 1 96.94 107 ASN B O 1
ATOM 2643 N N . LEU B 1 108 ? 7.77 8.844 20.672 1 98 108 LEU B N 1
ATOM 2644 C CA . LEU B 1 108 ? 7.793 9.977 19.75 1 98 108 LEU B CA 1
ATOM 2645 C C . LEU B 1 108 ? 8.383 11.211 20.422 1 98 108 LEU B C 1
ATOM 2647 O O . LEU B 1 108 ? 8.312 12.312 19.875 1 98 108 LEU B O 1
ATOM 2651 N N . GLY B 1 109 ? 8.938 11.008 21.562 1 96.62 109 GLY B N 1
ATOM 2652 C CA . GLY B 1 109 ? 9.664 12.07 22.234 1 96.62 109 GLY B CA 1
ATOM 2653 C C . GLY B 1 109 ? 8.906 12.664 23.391 1 96.62 109 GLY B C 1
ATOM 2654 O O . GLY B 1 109 ? 7.824 12.195 23.75 1 96.62 109 GLY B O 1
ATOM 2655 N N . ASN B 1 110 ? 9.516 13.766 23.969 1 97.06 110 ASN B N 1
ATOM 2656 C CA . ASN B 1 110 ? 8.953 14.422 25.141 1 97.06 110 ASN B CA 1
ATOM 2657 C C . ASN B 1 110 ? 7.914 15.469 24.75 1 97.06 110 ASN B C 1
ATOM 2659 O O . ASN B 1 110 ? 7.793 15.82 23.578 1 97.06 110 ASN B O 1
ATOM 2663 N N . GLY B 1 111 ? 7.094 15.883 25.828 1 98.12 111 GLY B N 1
ATOM 2664 C CA . GLY B 1 111 ? 6.082 16.906 25.625 1 98.12 111 GLY B CA 1
ATOM 2665 C C . GLY B 1 111 ? 4.664 16.375 25.719 1 98.12 111 GLY B C 1
ATOM 2666 O O . GLY B 1 111 ? 4.457 15.18 25.859 1 98.12 111 GLY B O 1
ATOM 2667 N N . THR B 1 112 ? 3.74 17.328 25.578 1 98.69 112 THR B N 1
ATOM 2668 C CA . THR B 1 112 ? 2.328 16.953 25.547 1 98.69 112 THR B CA 1
ATOM 2669 C C . THR B 1 112 ? 1.975 16.266 24.234 1 98.69 112 THR B C 1
ATOM 2671 O O . THR B 1 112 ? 2.756 16.297 23.281 1 98.69 112 THR B O 1
ATOM 2674 N N . ALA B 1 113 ? 0.86 15.625 24.172 1 98.75 113 ALA B N 1
ATOM 2675 C CA . ALA B 1 113 ? 0.401 15.008 22.938 1 98.75 113 ALA B CA 1
ATOM 2676 C C . ALA B 1 113 ? 0.29 16.031 21.812 1 98.75 113 ALA B C 1
ATOM 2678 O O . ALA B 1 113 ? 0.657 15.758 20.672 1 98.75 113 ALA B O 1
ATOM 2679 N N . LYS B 1 114 ? -0.184 17.172 22.172 1 98.69 114 LYS B N 1
ATOM 2680 C CA . LYS B 1 114 ? -0.313 18.25 21.188 1 98.69 114 LYS B CA 1
ATOM 2681 C C . LYS B 1 114 ? 1.052 18.672 20.656 1 98.69 114 LYS B C 1
ATOM 2683 O O . LYS B 1 114 ? 1.21 18.906 19.453 1 98.69 114 LYS B O 1
ATOM 2688 N N . GLN B 1 115 ? 1.999 18.781 21.531 1 98.62 115 GLN B N 1
ATOM 2689 C CA . GLN B 1 115 ? 3.354 19.141 21.125 1 98.62 115 GLN B CA 1
ATOM 2690 C C . GLN B 1 115 ? 3.959 18.078 20.203 1 98.62 115 GLN B C 1
ATOM 2692 O O . GLN B 1 115 ? 4.621 18.406 19.219 1 98.62 115 GLN B O 1
ATOM 2697 N N . ILE B 1 116 ? 3.697 16.859 20.578 1 98.56 116 ILE B N 1
ATOM 2698 C CA . ILE B 1 116 ? 4.184 15.758 19.75 1 98.56 116 ILE B CA 1
ATOM 2699 C C . ILE B 1 116 ? 3.512 15.805 18.375 1 98.56 116 ILE B C 1
ATOM 2701 O O . ILE B 1 116 ? 4.176 15.641 17.359 1 98.56 116 ILE B O 1
ATOM 2705 N N . ALA B 1 117 ? 2.217 16.047 18.359 1 98.75 117 ALA B N 1
ATOM 2706 C CA . ALA B 1 117 ? 1.492 16.172 17.094 1 98.75 117 ALA B CA 1
ATOM 2707 C C . ALA B 1 117 ? 2.086 17.281 16.219 1 98.75 117 ALA B C 1
ATOM 2709 O O . ALA B 1 117 ? 2.301 17.078 15.031 1 98.75 117 ALA B O 1
ATOM 2710 N N . THR B 1 118 ? 2.381 18.375 16.797 1 97.94 118 THR B N 1
ATOM 2711 C CA . THR B 1 118 ? 2.967 19.484 16.078 1 97.94 118 THR B CA 1
ATOM 2712 C C . THR B 1 118 ? 4.344 19.125 15.531 1 97.94 118 THR B C 1
ATOM 2714 O O . THR B 1 118 ? 4.664 19.438 14.383 1 97.94 118 THR B O 1
ATOM 2717 N N . ARG B 1 119 ? 5.129 18.438 16.359 1 97.25 119 ARG B N 1
ATOM 2718 C CA . ARG B 1 119 ? 6.488 18.062 15.984 1 97.25 119 ARG B CA 1
ATOM 2719 C C . ARG B 1 119 ? 6.496 17.203 14.727 1 97.25 119 ARG B C 1
ATOM 2721 O O . ARG B 1 119 ? 7.375 17.359 13.875 1 97.25 119 ARG B O 1
ATOM 2728 N N . PHE B 1 120 ? 5.457 16.406 14.57 1 98.12 120 PHE B N 1
ATOM 2729 C CA . PHE B 1 120 ? 5.445 15.445 13.469 1 98.12 120 PHE B CA 1
ATOM 2730 C C . PHE B 1 120 ? 4.398 15.828 12.43 1 98.12 120 PHE B C 1
ATOM 2732 O O . PHE B 1 120 ? 4.02 15 11.594 1 98.12 120 PHE B O 1
ATOM 2739 N N . GLY B 1 121 ? 3.875 17.031 12.508 1 97.94 121 GLY B N 1
ATOM 2740 C CA . GLY B 1 121 ? 2.936 17.531 11.516 1 97.94 121 GLY B CA 1
ATOM 2741 C C . GLY B 1 121 ? 1.614 16.781 11.523 1 97.94 121 GLY B C 1
ATOM 2742 O O . GLY B 1 121 ? 0.957 16.656 10.484 1 97.94 121 GLY B O 1
ATOM 2743 N N . ILE B 1 122 ? 1.258 16.203 12.609 1 98.62 122 ILE B N 1
ATOM 2744 C CA . ILE B 1 122 ? 0.004 15.461 12.742 1 98.62 122 ILE B CA 1
ATOM 2745 C C . ILE B 1 122 ? -1.163 16.438 12.82 1 98.62 122 ILE B C 1
ATOM 2747 O O . ILE B 1 122 ? -1.185 17.328 13.688 1 98.62 122 ILE B O 1
ATOM 2751 N N . ILE B 1 123 ? -2.088 16.281 11.93 1 98.56 123 ILE B N 1
ATOM 2752 C CA . ILE B 1 123 ? -3.273 17.125 11.898 1 98.56 123 ILE B CA 1
ATOM 2753 C C . ILE B 1 123 ? -4.523 16.266 11.773 1 98.56 123 ILE B C 1
ATOM 2755 O O . ILE B 1 123 ? -4.43 15.055 11.562 1 98.56 123 ILE B O 1
ATOM 2759 N N . ARG B 1 124 ? -5.672 16.875 11.898 1 98.06 124 ARG B N 1
ATOM 2760 C CA . ARG B 1 124 ? -6.934 16.141 11.781 1 98.06 124 ARG B CA 1
ATOM 2761 C C . ARG B 1 124 ? -7.043 15.453 10.43 1 98.06 124 ARG B C 1
ATOM 2763 O O . ARG B 1 124 ? -6.613 16 9.406 1 98.06 124 ARG B O 1
ATOM 2770 N N . HIS B 1 125 ? -7.539 14.219 10.43 1 98.19 125 HIS B N 1
ATOM 2771 C CA . HIS B 1 125 ? -7.875 13.391 9.273 1 98.19 125 HIS B CA 1
ATOM 2772 C C . HIS B 1 125 ? -6.625 12.797 8.641 1 98.19 125 HIS B C 1
ATOM 2774 O O . HIS B 1 125 ? -6.699 12.156 7.59 1 98.19 125 HIS B O 1
ATOM 2780 N N . LEU B 1 126 ? -5.453 13.008 9.266 1 98.62 126 LEU B N 1
ATOM 2781 C CA . LEU B 1 126 ? -4.277 12.258 8.82 1 98.62 126 LEU B CA 1
ATOM 2782 C C . LEU B 1 126 ? -4.496 10.758 8.969 1 98.62 126 LEU B C 1
ATOM 2784 O O . LEU B 1 126 ? -4.887 10.289 10.039 1 98.62 126 LEU B O 1
ATOM 2788 N N . PRO B 1 127 ? -4.301 10.016 7.895 1 98.38 127 PRO B N 1
ATOM 2789 C CA . PRO B 1 127 ? -4.418 8.562 8.023 1 98.38 127 PRO B CA 1
ATOM 2790 C C . PRO B 1 127 ? -3.318 7.965 8.898 1 98.38 127 PRO B C 1
ATOM 2792 O O . PRO B 1 127 ? -2.15 8.344 8.781 1 98.38 127 PRO B O 1
ATOM 2795 N N . VAL B 1 128 ? -3.701 6.996 9.766 1 98.69 128 VAL B N 1
ATOM 2796 C CA . VAL B 1 128 ? -2.73 6.402 10.68 1 98.69 128 VAL B CA 1
ATOM 2797 C C . VAL B 1 128 ? -3.098 4.945 10.945 1 98.69 128 VAL B C 1
ATOM 2799 O O . VAL B 1 128 ? -4.184 4.492 10.578 1 98.69 128 VAL B O 1
ATOM 2802 N N . LYS B 1 129 ? -2.162 4.25 11.477 1 98 129 LYS B N 1
ATOM 2803 C CA . LYS B 1 129 ? -2.361 2.887 11.953 1 98 129 LYS B CA 1
ATOM 2804 C C . LYS B 1 129 ? -2.178 2.801 13.469 1 98 129 LYS B C 1
ATOM 2806 O O . LYS B 1 129 ? -1.184 3.293 14.008 1 98 129 LYS B O 1
ATOM 2811 N N . VAL B 1 130 ? -3.113 2.115 14.109 1 98.69 130 VAL B N 1
ATOM 2812 C CA . VAL B 1 130 ? -3.043 1.995 15.562 1 98.69 130 VAL B CA 1
ATOM 2813 C C . VAL B 1 130 ? -3.168 0.527 15.969 1 98.69 130 VAL B C 1
ATOM 2815 O O . VAL B 1 130 ? -3.801 -0.264 15.266 1 98.69 130 VAL B O 1
ATOM 2818 N N . GLU B 1 131 ? -2.537 0.211 17 1 97.81 131 GLU B N 1
ATOM 2819 C CA . GLU B 1 131 ? -2.689 -1.079 17.656 1 97.81 131 GLU B CA 1
ATOM 2820 C C . GLU B 1 131 ? -3.453 -0.937 18.969 1 97.81 131 GLU B C 1
ATOM 2822 O O . GLU B 1 131 ? -3.186 -0.022 19.766 1 97.81 131 GLU B O 1
ATOM 2827 N N . ILE B 1 132 ? -4.355 -1.9 19.203 1 98.75 132 ILE B N 1
ATOM 2828 C CA . ILE B 1 132 ? -5.191 -1.805 20.391 1 98.75 132 ILE B CA 1
ATOM 2829 C C . ILE B 1 132 ? -4.48 -2.467 21.578 1 98.75 132 ILE B C 1
ATOM 2831 O O . ILE B 1 132 ? -4.066 -3.625 21.484 1 98.75 132 ILE B O 1
ATOM 2835 N N . THR B 1 133 ? -4.336 -1.712 22.656 1 98.62 133 THR B N 1
ATOM 2836 C CA . THR B 1 133 ? -3.684 -2.25 23.844 1 98.62 133 THR B CA 1
ATOM 2837 C C . THR B 1 133 ? -4.711 -2.576 24.922 1 98.62 133 THR B C 1
ATOM 2839 O O . THR B 1 133 ? -4.477 -3.443 25.766 1 98.62 133 THR B O 1
ATOM 2842 N N . ASP B 1 134 ? -5.832 -1.906 24.969 1 98.62 134 ASP B N 1
ATOM 2843 C CA . ASP B 1 134 ? -6.938 -2.131 25.891 1 98.62 134 ASP B CA 1
ATOM 2844 C C . ASP B 1 134 ? -8.281 -1.982 25.188 1 98.62 134 ASP B C 1
ATOM 2846 O O . ASP B 1 134 ? -8.734 -0.865 24.922 1 98.62 134 ASP B O 1
ATOM 2850 N N . GLU B 1 135 ? -8.898 -3.08 24.922 1 97.94 135 GLU B N 1
ATOM 2851 C CA . GLU B 1 135 ? -10.148 -3.115 24.172 1 97.94 135 GLU B CA 1
ATOM 2852 C C . GLU B 1 135 ? -11.266 -2.414 24.922 1 97.94 135 GLU B C 1
ATOM 2854 O O . GLU B 1 135 ? -12.031 -1.643 24.344 1 97.94 135 GLU B O 1
ATOM 2859 N N . LYS B 1 136 ? -11.422 -2.693 26.203 1 98 136 LYS B N 1
ATOM 2860 C CA . LYS B 1 136 ? -12.508 -2.166 27.031 1 98 136 LYS B CA 1
ATOM 2861 C C . LYS B 1 136 ? -12.414 -0.649 27.156 1 98 136 LYS B C 1
ATOM 2863 O O . LYS B 1 136 ? -13.406 0.06 27 1 98 136 LYS B O 1
ATOM 2868 N N . ALA B 1 137 ? -11.219 -0.156 27.391 1 98.56 137 ALA B N 1
ATOM 2869 C CA . ALA B 1 137 ? -11.016 1.278 27.578 1 98.56 137 ALA B CA 1
ATOM 2870 C C . ALA B 1 137 ? -10.859 1.992 26.234 1 98.56 137 ALA B C 1
ATOM 2872 O O . ALA B 1 137 ? -10.781 3.221 26.188 1 98.56 137 ALA B O 1
ATOM 2873 N N . LYS B 1 138 ? -10.789 1.227 25.109 1 98.75 138 LYS B N 1
ATOM 2874 C CA . LYS B 1 138 ? -10.586 1.75 23.766 1 98.75 138 LYS B CA 1
ATOM 2875 C C . LYS B 1 138 ? -9.305 2.568 23.672 1 98.75 138 LYS B C 1
ATOM 2877 O O . LYS B 1 138 ? -9.305 3.686 23.156 1 98.75 138 LYS B O 1
ATOM 2882 N N . ILE B 1 139 ? -8.25 1.989 24.234 1 98.88 139 ILE B N 1
ATOM 2883 C CA . ILE B 1 139 ? -6.93 2.604 24.25 1 98.88 139 ILE B CA 1
ATOM 2884 C C . ILE B 1 139 ? -6.008 1.884 23.266 1 98.88 139 ILE B C 1
ATOM 2886 O O . ILE B 1 139 ? -6.035 0.655 23.172 1 98.88 139 ILE B O 1
ATOM 2890 N N . GLY B 1 140 ? -5.258 2.693 22.562 1 98.81 140 GLY B N 1
ATOM 2891 C CA . GLY B 1 140 ? -4.289 2.119 21.641 1 98.81 140 GLY B CA 1
ATOM 2892 C C . GLY B 1 140 ? -2.959 2.852 21.641 1 98.81 140 GLY B C 1
ATOM 2893 O O . GLY B 1 140 ? -2.688 3.656 22.547 1 98.81 140 GLY B O 1
ATOM 2894 N N . VAL B 1 141 ? -2.117 2.436 20.797 1 98.81 141 VAL B N 1
ATOM 2895 C CA . VAL B 1 141 ? -0.834 3.055 20.484 1 98.81 141 VAL B CA 1
ATOM 2896 C C . VAL B 1 141 ? -0.639 3.105 18.969 1 98.81 141 VAL B C 1
ATOM 2898 O O . VAL B 1 141 ? -1.189 2.279 18.234 1 98.81 141 VAL B O 1
ATOM 2901 N N . PHE B 1 142 ? 0.037 4.156 18.469 1 98.75 142 PHE B N 1
ATOM 2902 C CA . PHE B 1 142 ? 0.437 4.074 17.078 1 98.75 142 PHE B CA 1
ATOM 2903 C C . PHE B 1 142 ? 1.35 2.877 16.844 1 98.75 142 PHE B C 1
ATOM 2905 O O . PHE B 1 142 ? 2.219 2.584 17.656 1 98.75 142 PHE B O 1
ATOM 2912 N N . THR B 1 143 ? 1.135 2.203 15.727 1 96.12 143 THR B N 1
ATOM 2913 C CA . THR B 1 143 ? 1.977 1.047 15.438 1 96.12 143 THR B CA 1
ATOM 2914 C C . THR B 1 143 ? 3.439 1.461 15.312 1 96.12 143 THR B C 1
ATOM 2916 O O . THR B 1 143 ? 3.742 2.631 15.07 1 96.12 143 THR B O 1
ATOM 2919 N N . ARG B 1 144 ? 4.32 0.516 15.523 1 91.12 144 ARG B N 1
ATOM 2920 C CA . ARG B 1 144 ? 5.746 0.772 15.352 1 91.12 144 ARG B CA 1
ATOM 2921 C C . ARG B 1 144 ? 6.043 1.307 13.953 1 91.12 144 ARG B C 1
ATOM 2923 O O . ARG B 1 144 ? 6.836 2.234 13.789 1 91.12 144 ARG B O 1
ATOM 2930 N N . GLU B 1 145 ? 5.422 0.754 12.914 1 90.69 145 GLU B N 1
ATOM 2931 C CA . GLU B 1 145 ? 5.605 1.192 11.531 1 90.69 145 GLU B CA 1
ATOM 2932 C C . GLU B 1 145 ? 5.227 2.662 11.367 1 90.69 145 GLU B C 1
ATOM 2934 O O . GLU B 1 145 ? 5.91 3.408 10.664 1 90.69 145 GLU B O 1
ATOM 2939 N N .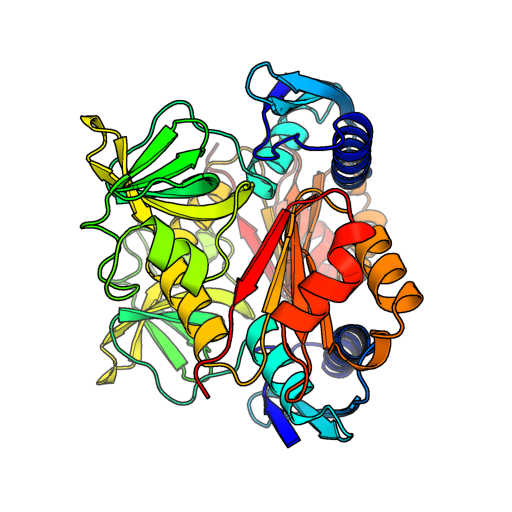 GLN B 1 146 ? 4.172 3.064 11.992 1 96.56 146 GLN B N 1
ATOM 2940 C CA . GLN B 1 146 ? 3.699 4.445 11.922 1 96.56 146 GLN B CA 1
ATOM 2941 C C . GLN B 1 146 ? 4.699 5.398 12.562 1 96.56 146 GLN B C 1
ATOM 2943 O O . GLN B 1 146 ? 5.023 6.445 12 1 96.56 146 GLN B O 1
ATOM 2948 N N . ALA B 1 147 ? 5.145 5.004 13.734 1 97.06 147 ALA B N 1
ATOM 2949 C CA . ALA B 1 147 ? 6.129 5.828 14.43 1 97.06 147 ALA B CA 1
ATOM 2950 C C . ALA B 1 147 ? 7.422 5.93 13.625 1 97.06 147 ALA B C 1
ATOM 2952 O O . ALA B 1 147 ? 7.996 7.012 13.492 1 97.06 147 ALA B O 1
ATOM 2953 N N . ASP B 1 148 ? 7.871 4.82 13.102 1 92.19 148 ASP B N 1
ATOM 2954 C CA . ASP B 1 148 ? 9.086 4.789 12.297 1 92.19 148 ASP B CA 1
ATOM 2955 C C . ASP B 1 148 ? 8.961 5.695 11.07 1 92.19 148 ASP B C 1
ATOM 2957 O O . ASP B 1 148 ? 9.93 6.348 10.672 1 92.19 148 ASP B O 1
ATOM 2961 N N . LEU B 1 149 ? 7.805 5.703 10.492 1 94 149 LEU B N 1
ATOM 2962 C CA . LEU B 1 149 ? 7.555 6.559 9.336 1 94 149 LEU B CA 1
ATOM 2963 C C . LEU B 1 149 ? 7.707 8.031 9.711 1 94 149 LEU B C 1
ATOM 2965 O O . LEU B 1 149 ? 8.383 8.781 9.008 1 94 149 LEU B O 1
ATOM 2969 N N . TRP B 1 150 ? 7.133 8.398 10.789 1 96.94 150 TRP B N 1
ATOM 2970 C CA . TRP B 1 150 ? 7.23 9.781 11.219 1 96.94 150 TRP B CA 1
ATOM 2971 C C . TRP B 1 150 ? 8.672 10.156 11.547 1 96.94 150 TRP B C 1
ATOM 2973 O O . TRP B 1 150 ? 9.148 11.227 11.18 1 96.94 150 TRP B O 1
ATOM 2983 N N . TRP B 1 151 ? 9.344 9.266 12.195 1 95.81 151 TRP B N 1
ATOM 2984 C CA . TRP B 1 151 ? 10.742 9.523 12.508 1 95.81 151 TRP B CA 1
ATOM 2985 C C . TRP B 1 151 ? 11.578 9.625 11.234 1 95.81 151 TRP B C 1
ATOM 2987 O O . TRP B 1 151 ? 12.523 10.414 11.164 1 95.81 151 TRP B O 1
ATOM 2997 N N . SER B 1 152 ? 11.234 8.844 10.266 1 92.06 152 SER B N 1
ATOM 2998 C CA . SER B 1 152 ? 11.977 8.922 9.016 1 92.06 152 SER B CA 1
ATOM 2999 C C . SER B 1 152 ? 11.797 10.281 8.344 1 92.06 152 SER B C 1
ATOM 3001 O O . SER B 1 152 ? 12.719 10.797 7.723 1 92.06 152 SER B O 1
ATOM 3003 N N . TRP B 1 153 ? 10.578 10.828 8.438 1 93.38 153 TRP B N 1
ATOM 3004 C CA . TRP B 1 153 ? 10.352 12.188 7.938 1 93.38 153 TRP B CA 1
ATOM 3005 C C . TRP B 1 153 ? 11.188 13.195 8.711 1 93.38 153 TRP B C 1
ATOM 3007 O O . TRP B 1 153 ? 11.836 14.062 8.117 1 93.38 153 TRP B O 1
ATOM 3017 N N . LYS B 1 154 ? 11.227 13.031 10.016 1 93.88 154 LYS B N 1
ATOM 3018 C CA . LYS B 1 154 ? 11.898 13.961 10.914 1 93.88 154 LYS B CA 1
ATOM 3019 C C . LYS B 1 154 ? 13.406 13.945 10.703 1 93.88 154 LYS B C 1
ATOM 3021 O O . LYS B 1 154 ? 14.07 14.977 10.812 1 93.88 154 LYS B O 1
ATOM 3026 N N . LYS B 1 155 ? 13.945 12.867 10.406 1 91.06 155 LYS B N 1
ATOM 3027 C CA . LYS B 1 155 ? 15.391 12.703 10.297 1 91.06 155 LYS B CA 1
ATOM 3028 C C . LYS B 1 155 ? 15.875 13.023 8.883 1 91.06 155 LYS B C 1
ATOM 3030 O O . LYS B 1 155 ? 17.078 13.164 8.648 1 91.06 155 LYS B O 1
ATOM 3035 N N . SER B 1 156 ? 14.938 13.148 8.016 1 89.25 156 SER B N 1
ATOM 3036 C CA . SER B 1 156 ? 15.305 13.469 6.645 1 89.25 156 SER B CA 1
ATOM 3037 C C . SER B 1 156 ? 15.844 14.891 6.531 1 89.25 156 SER B C 1
ATOM 3039 O O . SER B 1 156 ? 15.812 15.648 7.5 1 89.25 156 SER B O 1
ATOM 3041 N N . GLU B 1 157 ? 16.391 15.219 5.383 1 89.38 157 GLU B N 1
ATOM 3042 C CA . GLU B 1 157 ? 16.953 16.547 5.152 1 89.38 157 GLU B CA 1
ATOM 3043 C C . GLU B 1 157 ? 15.891 17.516 4.652 1 89.38 157 GLU B C 1
ATOM 3045 O O . GLU B 1 157 ? 16.156 18.719 4.512 1 89.38 157 GLU B O 1
ATOM 3050 N N . GLN B 1 158 ? 14.727 17 4.41 1 94.31 158 GLN B N 1
ATOM 3051 C CA . GLN B 1 158 ? 13.688 17.812 3.777 1 94.31 158 GLN B CA 1
ATOM 3052 C C . GLN B 1 158 ? 12.531 18.062 4.734 1 94.31 158 GLN B C 1
ATOM 3054 O O . GLN B 1 158 ? 11.992 17.125 5.332 1 94.31 158 GLN B O 1
ATOM 3059 N N . ASP B 1 159 ? 12.164 19.328 4.832 1 97.38 159 ASP B N 1
ATOM 3060 C CA . ASP B 1 159 ? 10.883 19.594 5.492 1 97.38 159 ASP B CA 1
ATOM 3061 C C . ASP B 1 159 ? 9.727 18.984 4.699 1 97.38 159 ASP B C 1
ATOM 3063 O O . ASP B 1 159 ? 9.828 18.797 3.488 1 97.38 159 ASP B O 1
ATOM 3067 N N . ARG B 1 160 ? 8.68 18.719 5.406 1 97.62 160 ARG B N 1
ATOM 3068 C CA . ARG B 1 160 ? 7.465 18.219 4.773 1 97.62 160 ARG B CA 1
ATOM 3069 C C . ARG B 1 160 ? 6.242 19 5.246 1 97.62 160 ARG B C 1
ATOM 3071 O O . ARG B 1 160 ? 6.164 19.406 6.406 1 97.62 160 ARG B O 1
ATOM 3078 N N . VAL B 1 161 ? 5.34 19.203 4.32 1 98.38 161 VAL B N 1
ATOM 3079 C CA . VAL B 1 161 ? 4.066 19.828 4.641 1 98.38 161 VAL B CA 1
ATOM 3080 C C . VAL B 1 161 ? 2.92 18.859 4.363 1 98.38 161 VAL B C 1
ATOM 3082 O O . VAL B 1 161 ? 2.766 18.375 3.238 1 98.38 161 VAL B O 1
ATOM 3085 N N . ILE B 1 162 ? 2.193 18.562 5.402 1 98.44 162 ILE B N 1
ATOM 3086 C CA . ILE B 1 162 ? 0.982 17.766 5.266 1 98.44 162 ILE B CA 1
ATOM 3087 C C . ILE B 1 162 ? -0.212 18.672 4.992 1 98.44 162 ILE B C 1
ATOM 3089 O O . ILE B 1 162 ? -0.385 19.703 5.66 1 98.44 162 ILE B O 1
ATOM 3093 N N . ALA B 1 163 ? -0.972 18.328 4.004 1 98.06 163 ALA B N 1
ATOM 3094 C CA . ALA B 1 163 ? -2.145 19.109 3.621 1 98.06 163 ALA B CA 1
ATOM 3095 C C . ALA B 1 163 ? -3.381 18.219 3.504 1 98.06 163 ALA B C 1
ATOM 3097 O O . ALA B 1 163 ? -3.439 17.344 2.648 1 98.06 163 ALA B O 1
ATOM 3098 N N . ASN B 1 164 ? -4.344 18.469 4.352 1 97.62 164 ASN B N 1
ATOM 3099 C CA . ASN B 1 164 ? -5.59 17.719 4.328 1 97.62 164 ASN B CA 1
ATOM 3100 C C . ASN B 1 164 ? -6.758 18.578 3.859 1 97.62 164 ASN B C 1
ATOM 3102 O O . ASN B 1 164 ? -6.691 19.812 3.924 1 97.62 164 ASN B O 1
ATOM 3106 N N . SER B 1 165 ? -7.809 17.922 3.326 1 96.31 165 SER B N 1
ATOM 3107 C CA . SER B 1 165 ? -9.016 18.562 2.82 1 96.31 165 SER B CA 1
ATOM 3108 C C . SER B 1 165 ? -8.719 19.375 1.562 1 96.31 165 SER B C 1
ATOM 3110 O O . SER B 1 165 ? -9.258 20.469 1.382 1 96.31 165 SER B O 1
ATOM 3112 N N . VAL B 1 166 ? -7.832 18.938 0.769 1 95.31 166 VAL B N 1
ATOM 3113 C CA . VAL B 1 166 ? -7.445 19.594 -0.476 1 95.31 166 VAL B CA 1
ATOM 3114 C C . VAL B 1 166 ? -7.125 18.531 -1.535 1 95.31 166 VAL B C 1
ATOM 3116 O O . VAL B 1 166 ? -6.645 17.453 -1.213 1 95.31 166 VAL B O 1
ATOM 3119 N N . THR B 1 167 ? -7.391 18.812 -2.76 1 92.5 167 THR B N 1
ATOM 3120 C CA . THR B 1 167 ? -6.984 17.906 -3.834 1 92.5 167 THR B CA 1
ATOM 3121 C C . THR B 1 167 ? -5.535 18.172 -4.234 1 92.5 167 THR B C 1
ATOM 3123 O O . THR B 1 167 ? -4.988 19.234 -3.957 1 92.5 167 THR B O 1
ATOM 3126 N N . ARG B 1 168 ? -4.988 17.172 -4.832 1 93.31 168 ARG B N 1
ATOM 3127 C CA . ARG B 1 168 ? -3.623 17.328 -5.332 1 93.31 168 ARG B CA 1
ATOM 3128 C C . ARG B 1 168 ? -3.529 18.469 -6.332 1 93.31 168 ARG B C 1
ATOM 3130 O O . ARG B 1 168 ? -2.576 19.25 -6.297 1 93.31 168 ARG B O 1
ATOM 3137 N N . SER B 1 169 ? -4.535 18.625 -7.195 1 92.12 169 SER B N 1
ATOM 3138 C CA . SER B 1 169 ? -4.547 19.672 -8.211 1 92.12 169 SER B CA 1
ATOM 3139 C C . SER B 1 169 ? -4.602 21.062 -7.574 1 92.12 169 SER B C 1
ATOM 3141 O O . SER B 1 169 ? -3.932 21.984 -8.031 1 92.12 169 SER B O 1
ATOM 3143 N N . GLU B 1 170 ? -5.375 21.203 -6.531 1 93.88 170 GLU B N 1
ATOM 3144 C CA . GLU B 1 170 ? -5.453 22.469 -5.805 1 93.88 170 GLU B CA 1
ATOM 3145 C C . GLU B 1 170 ? -4.105 22.844 -5.195 1 93.88 170 GLU B C 1
ATOM 3147 O O . GLU B 1 170 ? -3.701 24 -5.23 1 93.88 170 GLU B O 1
ATOM 3152 N N . LEU B 1 171 ? -3.449 21.859 -4.656 1 95.5 171 LEU B N 1
ATOM 3153 C CA . LEU B 1 171 ? -2.146 22.094 -4.047 1 95.5 171 LEU B CA 1
ATOM 3154 C C . LEU B 1 171 ? -1.124 22.516 -5.098 1 95.5 171 LEU B C 1
ATOM 3156 O O . LEU B 1 171 ? -0.371 23.469 -4.895 1 95.5 171 LEU B O 1
ATOM 3160 N N . LYS B 1 172 ? -1.162 21.844 -6.199 1 95 172 LYS B N 1
ATOM 3161 C CA . LYS B 1 172 ? -0.259 22.188 -7.293 1 95 172 LYS B CA 1
ATOM 3162 C C . LYS B 1 172 ? -0.503 23.609 -7.777 1 95 172 LYS B C 1
ATOM 3164 O O . LYS B 1 172 ? 0.445 24.359 -8 1 95 172 LYS B O 1
ATOM 3169 N N . ALA B 1 173 ? -1.725 23.953 -7.922 1 95.81 173 ALA B N 1
ATOM 3170 C CA . ALA B 1 173 ? -2.092 25.297 -8.367 1 95.81 173 ALA B CA 1
ATOM 3171 C C . ALA B 1 173 ? -1.622 26.359 -7.371 1 95.81 173 ALA B C 1
ATOM 3173 O O . ALA B 1 173 ? -1.072 27.391 -7.766 1 95.81 173 ALA B O 1
ATOM 3174 N N . ALA B 1 174 ? -1.837 26.078 -6.117 1 97.5 174 ALA B N 1
ATOM 3175 C CA . ALA B 1 174 ? -1.429 27.016 -5.078 1 97.5 174 ALA B CA 1
ATOM 3176 C C . ALA B 1 174 ? 0.087 27.203 -5.066 1 97.5 174 ALA B C 1
ATOM 3178 O O . ALA B 1 174 ? 0.582 28.328 -4.973 1 97.5 174 ALA B O 1
ATOM 3179 N N . ILE B 1 175 ? 0.816 26.109 -5.18 1 97.06 175 ILE B N 1
ATOM 3180 C CA . ILE B 1 175 ? 2.275 26.141 -5.18 1 97.06 175 ILE B CA 1
ATOM 3181 C C . ILE B 1 175 ? 2.775 26.938 -6.387 1 97.06 175 ILE B C 1
ATOM 3183 O O . ILE B 1 175 ? 3.656 27.781 -6.258 1 97.06 175 ILE B O 1
ATOM 3187 N N . LYS B 1 176 ? 2.168 26.703 -7.5 1 96.38 176 LYS B N 1
ATOM 3188 C CA . LYS B 1 176 ? 2.535 27.422 -8.719 1 96.38 176 LYS B CA 1
ATOM 3189 C C . LYS B 1 176 ? 2.225 28.906 -8.602 1 96.38 176 LYS B C 1
ATOM 3191 O O . LYS B 1 176 ? 3.059 29.75 -8.938 1 96.38 176 LYS B O 1
ATOM 3196 N N . LYS B 1 177 ? 1.071 29.25 -8.164 1 97.62 177 LYS B N 1
ATOM 3197 C CA . LYS B 1 177 ? 0.613 30.625 -8.047 1 97.62 177 LYS B CA 1
ATOM 3198 C C . LYS B 1 177 ? 1.512 31.422 -7.102 1 97.62 177 LYS B C 1
ATOM 3200 O O . LYS B 1 177 ? 1.712 32.625 -7.293 1 97.62 177 LYS B O 1
ATOM 3205 N N . THR B 1 178 ? 2.045 30.766 -6.125 1 97.75 178 THR B N 1
ATOM 3206 C CA . THR B 1 178 ? 2.863 31.453 -5.141 1 97.75 178 THR B CA 1
ATOM 3207 C C . THR B 1 178 ? 4.336 31.438 -5.547 1 97.75 178 THR B C 1
ATOM 3209 O O . THR B 1 178 ? 5.195 31.922 -4.805 1 97.75 178 THR B O 1
ATOM 3212 N N . GLY B 1 179 ? 4.66 30.781 -6.684 1 96.75 179 GLY B N 1
ATOM 3213 C CA . GLY B 1 179 ? 6.004 30.797 -7.23 1 96.75 179 GLY B CA 1
ATOM 3214 C C . GLY B 1 179 ? 6.934 29.812 -6.566 1 96.75 179 GLY B C 1
ATOM 3215 O O . GLY B 1 179 ? 8.156 30 -6.555 1 96.75 179 GLY B O 1
ATOM 3216 N N . HIS B 1 180 ? 6.375 28.734 -6.004 1 96.81 180 HIS B N 1
ATOM 3217 C CA . HIS B 1 180 ? 7.207 27.828 -5.223 1 96.81 180 HIS B CA 1
ATOM 3218 C C . HIS B 1 180 ? 7.324 26.469 -5.902 1 96.81 180 HIS B C 1
ATOM 3220 O O . HIS B 1 180 ? 7.66 25.469 -5.254 1 96.81 180 HIS B O 1
ATOM 3226 N N . ALA B 1 181 ? 7.023 26.391 -7.164 1 93.69 181 ALA B N 1
ATOM 3227 C CA . ALA B 1 181 ? 7.094 25.125 -7.902 1 93.69 181 ALA B CA 1
ATOM 3228 C C . ALA B 1 181 ? 8.5 24.531 -7.844 1 93.69 181 ALA B C 1
ATOM 3230 O O . ALA B 1 181 ? 8.656 23.328 -7.742 1 93.69 181 ALA B O 1
ATOM 3231 N N . ARG B 1 182 ? 9.539 25.406 -7.793 1 92.81 182 ARG B N 1
ATOM 3232 C CA . ARG B 1 182 ? 10.922 24.922 -7.805 1 92.81 182 ARG B CA 1
ATOM 3233 C C . ARG B 1 182 ? 11.43 24.688 -6.387 1 92.81 182 ARG B C 1
ATOM 3235 O O . ARG B 1 182 ? 12.562 24.25 -6.195 1 92.81 182 ARG B O 1
ATOM 3242 N N . ASP B 1 183 ? 10.578 24.922 -5.457 1 95.88 183 ASP B N 1
ATOM 3243 C CA . ASP B 1 183 ? 10.992 24.797 -4.062 1 95.88 183 ASP B CA 1
ATOM 3244 C C . ASP B 1 183 ? 10.578 23.438 -3.492 1 95.88 183 ASP B C 1
ATOM 3246 O O . ASP B 1 183 ? 10.914 23.109 -2.35 1 95.88 183 ASP B O 1
ATOM 3250 N N . ILE B 1 184 ? 9.875 22.609 -4.309 1 96.12 184 ILE B N 1
ATOM 3251 C CA . ILE B 1 184 ? 9.422 21.328 -3.775 1 96.12 184 ILE B CA 1
ATOM 3252 C C . ILE B 1 184 ? 9.875 20.188 -4.695 1 96.12 184 ILE B C 1
ATOM 3254 O O . ILE B 1 184 ? 10.07 20.406 -5.895 1 96.12 184 ILE B O 1
ATOM 3258 N N . TYR B 1 185 ? 10.055 19.062 -4.137 1 94.19 185 TYR B N 1
ATOM 3259 C CA . TYR B 1 185 ? 10.352 17.859 -4.914 1 94.19 185 TYR B CA 1
ATOM 3260 C C . TYR B 1 185 ? 9.086 17.266 -5.516 1 94.19 185 TYR B C 1
ATOM 3262 O O . TYR B 1 185 ? 9.117 16.719 -6.617 1 94.19 185 TYR B O 1
ATOM 3270 N N . GLY B 1 186 ? 7.938 17.406 -4.773 1 93 186 GLY B N 1
ATOM 3271 C CA . GLY B 1 186 ? 6.684 16.875 -5.289 1 93 186 GLY B CA 1
ATOM 3272 C C . GLY B 1 186 ? 5.602 16.766 -4.23 1 93 186 GLY B C 1
ATOM 3273 O O . GLY B 1 186 ? 5.77 17.25 -3.109 1 93 186 GLY B O 1
ATOM 3274 N N . ILE B 1 187 ? 4.5 16.281 -4.703 1 95.06 187 ILE B N 1
ATOM 3275 C CA . ILE B 1 187 ? 3.324 16.078 -3.861 1 95.06 187 ILE B CA 1
ATOM 3276 C C . ILE B 1 187 ? 2.918 14.609 -3.873 1 95.06 187 ILE B C 1
ATOM 3278 O O . ILE B 1 187 ? 2.701 14.031 -4.938 1 95.06 187 ILE B O 1
ATOM 3282 N N . GLU B 1 188 ? 2.879 14.031 -2.701 1 93.62 188 GLU B N 1
ATOM 3283 C CA . GLU B 1 188 ? 2.459 12.641 -2.566 1 93.62 188 GLU B CA 1
ATOM 3284 C C . GLU B 1 188 ? 1.033 12.547 -2.031 1 93.62 188 GLU B C 1
ATOM 3286 O O . GLU B 1 188 ? 0.649 13.297 -1.135 1 93.62 188 GLU B O 1
ATOM 3291 N N . ARG B 1 189 ? 0.34 11.656 -2.566 1 93.94 189 ARG B N 1
ATOM 3292 C CA . ARG B 1 189 ? -1.016 11.406 -2.086 1 93.94 189 ARG B CA 1
ATOM 3293 C C . ARG B 1 189 ? -1.006 10.461 -0.889 1 93.94 189 ARG B C 1
ATOM 3295 O O . ARG B 1 189 ? -0.461 9.359 -0.966 1 93.94 189 ARG B O 1
ATOM 3302 N N . LEU B 1 190 ? -1.602 10.812 0.194 1 95.75 190 LEU B N 1
ATOM 3303 C CA . LEU B 1 190 ? -1.719 9.984 1.386 1 95.75 190 LEU B CA 1
ATOM 3304 C C . LEU B 1 190 ? -3.117 9.383 1.494 1 95.75 190 LEU B C 1
ATOM 3306 O O . LEU B 1 190 ? -3.326 8.406 2.221 1 95.75 190 LEU B O 1
ATOM 3310 N N . GLY B 1 191 ? -4.059 9.891 0.889 1 94.69 191 GLY B N 1
ATOM 3311 C CA . GLY B 1 191 ? -5.457 9.492 0.851 1 94.69 191 GLY B CA 1
ATOM 3312 C C . GLY B 1 191 ? -6.273 10.266 -0.166 1 94.69 191 GLY B C 1
ATOM 3313 O O . GLY B 1 191 ? -5.719 10.875 -1.086 1 94.69 191 GLY B O 1
ATOM 3314 N N . LEU B 1 192 ? -7.594 10.242 -0.014 1 95.25 192 LEU B N 1
ATOM 3315 C CA . LEU B 1 192 ? -8.492 10.883 -0.97 1 95.25 192 LEU B CA 1
ATOM 3316 C C . LEU B 1 192 ? -8.266 12.391 -1.01 1 95.25 192 LEU B C 1
ATOM 3318 O O . LEU B 1 192 ? -8.156 12.977 -2.09 1 95.25 192 LEU B O 1
ATOM 3322 N N . MET B 1 193 ? -8.195 12.984 0.173 1 96.06 193 MET B N 1
ATOM 3323 C CA . MET B 1 193 ? -8.055 14.438 0.301 1 96.06 193 MET B CA 1
ATOM 3324 C C . MET B 1 193 ? -6.824 14.789 1.135 1 96.06 193 MET B C 1
ATOM 3326 O O . MET B 1 193 ? -6.73 15.898 1.662 1 96.06 193 MET B O 1
ATOM 3330 N N . GLU B 1 194 ? -5.953 13.859 1.375 1 97.75 194 GLU B N 1
ATOM 3331 C CA . GLU B 1 194 ? -4.754 14.016 2.193 1 97.75 194 GLU B CA 1
ATOM 3332 C C . GLU B 1 194 ? -3.49 13.891 1.349 1 97.75 194 GLU B C 1
ATOM 3334 O O . GLU B 1 194 ? -3.324 12.914 0.61 1 97.75 194 GLU B O 1
ATOM 3339 N N . HIS B 1 195 ? -2.586 14.875 1.497 1 97.75 195 HIS B N 1
ATOM 3340 C CA . HIS B 1 195 ? -1.371 14.906 0.69 1 97.75 195 HIS B CA 1
ATOM 3341 C C . HIS B 1 195 ? -0.173 15.367 1.515 1 97.75 195 HIS B C 1
ATOM 3343 O O . HIS B 1 195 ? -0.339 15.906 2.611 1 97.75 195 HIS B O 1
ATOM 3349 N N . MET B 1 196 ? 0.977 15.133 0.952 1 97.19 196 MET B N 1
ATOM 3350 C CA . MET B 1 196 ? 2.23 15.57 1.562 1 97.19 196 MET B CA 1
ATOM 3351 C C . MET B 1 196 ? 3.135 16.234 0.532 1 97.19 196 MET B C 1
ATOM 3353 O O . MET B 1 196 ? 3.387 15.68 -0.537 1 97.19 196 MET B O 1
ATOM 3357 N N . ILE B 1 197 ? 3.535 17.422 0.824 1 97.25 197 ILE B N 1
ATOM 3358 C CA . ILE B 1 197 ? 4.535 18.141 0.042 1 97.25 197 ILE B CA 1
ATOM 3359 C C . ILE B 1 197 ? 5.926 17.875 0.621 1 97.25 197 ILE B C 1
ATOM 3361 O O . ILE B 1 197 ? 6.141 18.031 1.826 1 97.25 197 ILE B O 1
ATOM 3365 N N . THR B 1 198 ? 6.812 17.5 -0.18 1 96.38 198 THR B N 1
ATOM 3366 C CA . THR B 1 198 ? 8.211 17.391 0.235 1 96.38 198 THR B CA 1
ATOM 3367 C C . THR B 1 198 ? 9.008 18.594 -0.267 1 96.38 198 THR B C 1
ATOM 3369 O O . THR B 1 198 ? 9.117 18.812 -1.476 1 96.38 198 THR B O 1
ATOM 3372 N N . CYS B 1 199 ? 9.57 19.328 0.628 1 97 199 CYS B N 1
ATOM 3373 C CA . CYS B 1 199 ? 10.328 20.531 0.301 1 97 199 CYS B CA 1
ATOM 3374 C C . CYS B 1 199 ? 11.75 20.188 -0.123 1 97 199 CYS B C 1
ATOM 3376 O O . CYS B 1 199 ? 12.305 19.172 0.321 1 97 199 CYS B O 1
ATOM 3378 N N . ARG B 1 200 ? 12.289 21.047 -0.906 1 94.62 200 ARG B N 1
ATOM 3379 C CA . ARG B 1 200 ? 13.711 20.906 -1.204 1 94.62 200 ARG B CA 1
ATOM 3380 C C . ARG B 1 200 ? 14.562 21.266 0.006 1 94.62 200 ARG B C 1
ATOM 3382 O O . ARG B 1 200 ? 14.055 21.797 0.991 1 94.62 200 ARG B O 1
ATOM 3389 N N . GLU B 1 201 ? 15.852 20.906 0.016 1 89.19 201 GLU B N 1
ATOM 3390 C CA . GLU B 1 201 ? 16.75 21.016 1.162 1 89.19 201 GLU B CA 1
ATOM 3391 C C . GLU B 1 201 ? 16.797 22.453 1.694 1 89.19 201 GLU B C 1
ATOM 3393 O O . GLU B 1 201 ? 16.844 22.672 2.906 1 89.19 201 GLU B O 1
ATOM 3398 N N . ASN B 1 202 ? 16.703 23.469 0.851 1 87.56 202 ASN B N 1
ATOM 3399 C CA . ASN B 1 202 ? 16.828 24.844 1.319 1 87.56 202 ASN B CA 1
ATOM 3400 C C . ASN B 1 202 ? 15.469 25.531 1.395 1 87.56 202 ASN B C 1
ATOM 3402 O O . ASN B 1 202 ? 15.398 26.766 1.442 1 87.56 202 ASN B O 1
ATOM 3406 N N . THR B 1 203 ? 14.453 24.703 1.401 1 95.19 203 THR B N 1
ATOM 3407 C CA . THR B 1 203 ? 13.109 25.266 1.499 1 95.19 203 THR B CA 1
ATOM 3408 C C . THR B 1 203 ? 12.508 24.984 2.869 1 95.19 203 THR B C 1
ATOM 3410 O O . THR B 1 203 ? 12.508 23.844 3.33 1 95.19 203 THR B O 1
ATOM 3413 N N . ASP B 1 204 ? 12 26.062 3.445 1 95.5 204 ASP B N 1
ATOM 3414 C CA . ASP B 1 204 ? 11.398 26.016 4.777 1 95.5 204 ASP B CA 1
ATOM 3415 C C . ASP B 1 204 ? 9.93 25.625 4.703 1 95.5 204 ASP B C 1
ATOM 3417 O O . ASP B 1 204 ? 9.125 26.312 4.062 1 95.5 204 ASP B O 1
ATOM 3421 N N . GLY B 1 205 ? 9.57 24.562 5.43 1 97.12 205 GLY B N 1
ATOM 3422 C CA . GLY B 1 205 ? 8.188 24.094 5.441 1 97.12 205 GLY B CA 1
ATOM 3423 C C . GLY B 1 205 ? 7.211 25.156 5.906 1 97.12 205 GLY B C 1
ATOM 3424 O O . GLY B 1 205 ? 6.215 25.438 5.234 1 97.12 205 GLY B O 1
ATOM 3425 N N . PRO B 1 206 ? 7.512 25.75 7.027 1 97.31 206 PRO B N 1
ATOM 3426 C CA . PRO B 1 206 ? 6.645 26.844 7.496 1 97.31 206 PRO B CA 1
ATOM 3427 C C . PRO B 1 206 ? 6.488 27.953 6.469 1 97.31 206 PRO B C 1
ATOM 3429 O O . PRO B 1 206 ? 5.418 28.562 6.359 1 97.31 206 PRO B O 1
ATOM 3432 N N . GLY B 1 207 ? 7.531 28.281 5.77 1 97.44 207 GLY B N 1
ATOM 3433 C CA . GLY B 1 207 ? 7.434 29.25 4.695 1 97.44 207 GLY B CA 1
ATOM 3434 C C . GLY B 1 207 ? 6.445 28.859 3.615 1 97.44 207 GLY B C 1
ATOM 3435 O O . GLY B 1 207 ? 5.68 29.703 3.133 1 97.44 207 GLY B O 1
ATOM 3436 N N . ILE B 1 208 ? 6.508 27.562 3.215 1 98 208 ILE B N 1
ATOM 3437 C CA . ILE B 1 208 ? 5.562 27.047 2.229 1 98 208 ILE B CA 1
ATOM 3438 C C . ILE B 1 208 ? 4.141 27.172 2.768 1 98 208 ILE B C 1
ATOM 3440 O O . ILE B 1 208 ? 3.234 27.609 2.055 1 98 208 ILE B O 1
ATOM 3444 N N . VAL B 1 209 ? 3.943 26.797 4.02 1 97.75 209 VAL B N 1
ATOM 3445 C CA . VAL B 1 209 ? 2.633 26.906 4.652 1 97.75 209 VAL B CA 1
ATOM 3446 C C . VAL B 1 209 ? 2.145 28.359 4.59 1 97.75 209 VAL B C 1
ATOM 3448 O O . VAL B 1 209 ? 0.989 28.609 4.246 1 97.75 209 VAL B O 1
ATOM 3451 N N . ALA B 1 210 ? 3.023 29.266 4.91 1 97.06 210 ALA B N 1
ATOM 3452 C CA . ALA B 1 210 ? 2.666 30.688 4.902 1 97.06 210 ALA B CA 1
ATOM 3453 C C . ALA B 1 210 ? 2.277 31.141 3.5 1 97.06 210 ALA B C 1
ATOM 3455 O O . ALA B 1 210 ? 1.356 31.953 3.336 1 97.06 210 ALA B O 1
ATOM 3456 N N . ALA B 1 211 ? 2.951 30.641 2.537 1 97.19 211 ALA B N 1
ATOM 3457 C CA . ALA B 1 211 ? 2.74 31.062 1.154 1 97.19 211 ALA B CA 1
ATOM 3458 C C . ALA B 1 211 ? 1.415 30.531 0.615 1 97.19 211 ALA B C 1
ATOM 3460 O O . ALA B 1 211 ? 0.627 31.281 0.04 1 97.19 211 ALA B O 1
ATOM 3461 N N . ILE B 1 212 ? 1.143 29.266 0.905 1 97.31 212 ILE B N 1
ATOM 3462 C CA . ILE B 1 212 ? 0.021 28.656 0.194 1 97.31 212 ILE B CA 1
ATOM 3463 C C . ILE B 1 212 ? -1.217 28.656 1.087 1 97.31 212 ILE B C 1
ATOM 3465 O O . ILE B 1 212 ? -2.33 28.406 0.618 1 97.31 212 ILE B O 1
ATOM 3469 N N . GLY B 1 213 ? -1.081 28.906 2.324 1 95.94 213 GLY B N 1
ATOM 3470 C CA . GLY B 1 213 ? -2.131 28.75 3.318 1 95.94 213 GLY B CA 1
ATOM 3471 C C . GLY B 1 213 ? -3.391 29.531 2.977 1 95.94 213 GLY B C 1
ATOM 3472 O O . GLY B 1 213 ? -4.5 29.094 3.293 1 95.94 213 GLY B O 1
ATOM 3473 N N . LYS B 1 214 ? -3.26 30.672 2.361 1 92.81 214 LYS B N 1
ATOM 3474 C CA . LYS B 1 214 ? -4.422 31.484 2.035 1 92.81 214 LYS B CA 1
ATOM 3475 C C . LYS B 1 214 ? -5.141 30.953 0.799 1 92.81 214 LYS B C 1
ATOM 3477 O O . LYS B 1 214 ? -6.297 31.297 0.551 1 92.81 214 LYS B O 1
ATOM 3482 N N . LEU B 1 215 ? -4.43 30.156 0.074 1 94.62 215 LEU B N 1
ATOM 3483 C CA . LEU B 1 215 ? -4.969 29.703 -1.203 1 94.62 215 LEU B CA 1
ATOM 3484 C C . LEU B 1 215 ? -5.633 28.344 -1.057 1 94.62 215 LEU B C 1
ATOM 3486 O O . LEU B 1 215 ? -6.422 27.938 -1.913 1 94.62 215 LEU B O 1
ATOM 3490 N N . VAL B 1 216 ? -5.301 27.656 -0.016 1 92.81 216 VAL B N 1
ATOM 3491 C CA . VAL B 1 216 ? -5.891 26.344 0.149 1 92.81 216 VAL B CA 1
ATOM 3492 C C . VAL B 1 216 ? -6.836 26.344 1.35 1 92.81 216 VAL B C 1
ATOM 3494 O O . VAL B 1 216 ? -6.547 26.969 2.373 1 92.81 216 VAL B O 1
ATOM 3497 N N . LYS B 1 217 ? -8.078 25.797 1.208 1 86.94 217 LYS B N 1
ATOM 3498 C CA . LYS B 1 217 ? -9.078 25.719 2.268 1 86.94 217 LYS B CA 1
ATOM 3499 C C . LYS B 1 217 ? -8.945 24.422 3.059 1 86.94 217 LYS B C 1
ATOM 3501 O O . LYS B 1 217 ? -9.922 23.703 3.25 1 86.94 217 LYS B O 1
ATOM 3506 N N . GLY B 1 218 ? -7.754 24.078 3.455 1 91.81 218 GLY B N 1
ATOM 3507 C CA . GLY B 1 218 ? -7.508 22.859 4.207 1 91.81 218 GLY B CA 1
ATOM 3508 C C . GLY B 1 218 ? -6.652 23.078 5.441 1 91.81 218 GLY B C 1
ATOM 3509 O O . GLY B 1 218 ? -6.477 24.219 5.883 1 91.81 218 GLY B O 1
ATOM 3510 N N . GLU B 1 219 ? -6.414 22.047 6.09 1 96 219 GLU B N 1
ATOM 3511 C CA . GLU B 1 219 ? -5.512 22.062 7.238 1 96 219 GLU B CA 1
ATOM 3512 C C . GLU B 1 219 ? -4.094 21.688 6.828 1 96 219 GLU B C 1
ATOM 3514 O O . GLU B 1 219 ? -3.891 20.75 6.055 1 96 219 GLU B O 1
ATOM 3519 N N . LEU B 1 220 ? -3.129 22.453 7.34 1 97.81 220 LEU B N 1
ATOM 3520 C CA . LEU B 1 220 ? -1.729 22.219 7.004 1 97.81 220 LEU B CA 1
ATOM 3521 C C . LEU B 1 220 ? -0.913 21.922 8.258 1 97.81 220 LEU B C 1
ATOM 3523 O O . LEU B 1 220 ? -1.113 22.547 9.297 1 97.81 220 LEU B O 1
ATOM 3527 N N . GLY B 1 221 ? -0.12 20.891 8.172 1 97.81 221 GLY B N 1
ATOM 3528 C CA . GLY B 1 221 ? 0.879 20.562 9.18 1 97.81 221 GLY B CA 1
ATOM 3529 C C . GLY B 1 221 ? 2.287 20.484 8.617 1 97.81 221 GLY B C 1
ATOM 3530 O O . GLY B 1 221 ? 2.473 20.281 7.414 1 97.81 221 GLY B O 1
ATOM 3531 N N . VAL B 1 222 ? 3.279 20.719 9.5 1 98.19 222 VAL B N 1
ATOM 3532 C CA . VAL B 1 222 ? 4.652 20.766 9.008 1 98.19 222 VAL B CA 1
ATOM 3533 C C . VAL B 1 222 ? 5.523 19.812 9.836 1 98.19 222 VAL B C 1
ATOM 3535 O O . VAL B 1 222 ? 5.406 19.766 11.07 1 98.19 222 VAL B O 1
ATOM 3538 N N . VAL B 1 223 ? 6.281 19.016 9.188 1 97.69 223 VAL B N 1
ATOM 3539 C CA . VAL B 1 223 ? 7.395 18.297 9.789 1 97.69 223 VAL B CA 1
ATOM 3540 C C . VAL B 1 223 ? 8.711 18.984 9.445 1 97.69 223 VAL B C 1
ATOM 3542 O O . VAL B 1 223 ? 9.164 18.953 8.305 1 97.69 223 VAL B O 1
ATOM 3545 N N . ARG B 1 224 ? 9.312 19.562 10.422 1 95.62 224 ARG B N 1
ATOM 3546 C CA . ARG B 1 224 ? 10.602 20.219 10.234 1 95.62 224 ARG B CA 1
ATOM 3547 C C . ARG B 1 224 ? 11.75 19.266 10.562 1 95.62 224 ARG B C 1
ATOM 3549 O O . ARG B 1 224 ? 11.75 18.625 11.617 1 95.62 224 ARG B O 1
ATOM 3556 N N . THR B 1 225 ? 12.609 19.25 9.617 1 90.75 225 THR B N 1
ATOM 3557 C CA . THR B 1 225 ? 13.75 18.375 9.852 1 90.75 225 THR B CA 1
ATOM 3558 C C . THR B 1 225 ? 14.609 18.906 10.992 1 90.75 225 THR B C 1
ATOM 3560 O O . THR B 1 225 ? 14.531 20.094 11.336 1 90.75 225 THR B O 1
ATOM 3563 N N . SER B 1 226 ? 15.234 18 11.758 1 76.81 226 SER B N 1
ATOM 3564 C CA . SER B 1 226 ? 16.094 18.359 12.875 1 76.81 226 SER B CA 1
ATOM 3565 C C . SER B 1 226 ? 17.469 18.812 12.391 1 76.81 226 SER B C 1
ATOM 3567 O O . SER B 1 226 ? 18.234 18 11.844 1 76.81 226 SER B O 1
ATOM 3569 N N . ASN B 1 227 ? 17.766 19.75 11.469 1 53.88 227 ASN B N 1
ATOM 3570 C CA . ASN B 1 227 ? 19.141 20.141 11.227 1 53.88 227 ASN B CA 1
ATOM 3571 C C . ASN B 1 227 ? 19.891 20.406 12.523 1 53.88 227 ASN B C 1
ATOM 3573 O O . ASN B 1 227 ? 1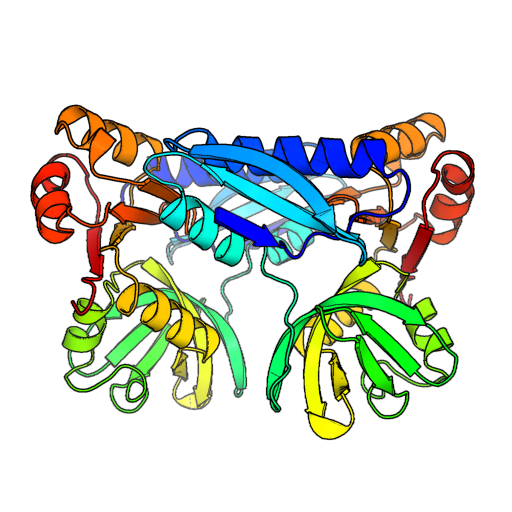9.297 20.859 13.508 1 53.88 227 ASN B O 1
#

pLDDT: mean 96.05, std 4.02, range [53.88, 98.94]

Nearest PDB structures (foldseek):
  9gut-assembly1_B  TM=5.882E-01  e=4.718E-03  Escherichia coli K-12
  2jeb-assembly1_I  TM=6.477E-01  e=2.529E-02  Saccharolobus solfataricus
  2je6-assembly1_I  TM=3.867E-01  e=9.951E-03  Saccharolobus solfataricus
  5y5z-assembly1_N  TM=5.127E-01  e=4.420E-01  Thermus thermophilus HB8
  5gar-assembly1_N  TM=4.931E-01  e=9.922E-01  Thermus thermophilus

Organism: NCBI:txid1090322

Solvent-accessible surface area (backbone atoms only — not comparable to full-atom values): 23485 Å² total; per-residue (Å²): 89,79,44,61,33,54,41,79,52,49,70,57,48,70,60,42,48,50,53,49,51,52,56,53,50,63,73,37,66,80,42,60,45,45,73,45,79,51,65,45,98,87,28,31,34,28,38,38,26,40,61,89,35,21,70,60,50,49,53,50,48,37,70,73,53,29,50,52,32,90,73,75,52,62,74,38,72,43,65,31,24,30,64,47,74,37,60,59,25,36,32,30,39,32,61,44,74,31,36,27,41,38,84,56,40,56,92,70,49,81,77,42,30,40,54,38,29,50,56,62,21,56,45,69,61,41,73,45,43,32,28,26,74,33,50,90,80,32,29,28,29,66,30,70,69,51,51,50,49,50,49,51,48,32,72,33,75,30,14,25,33,34,37,26,45,42,47,71,67,56,52,51,52,32,34,48,74,65,70,41,59,87,40,38,62,49,76,43,77,74,51,92,34,29,32,35,35,35,30,31,74,90,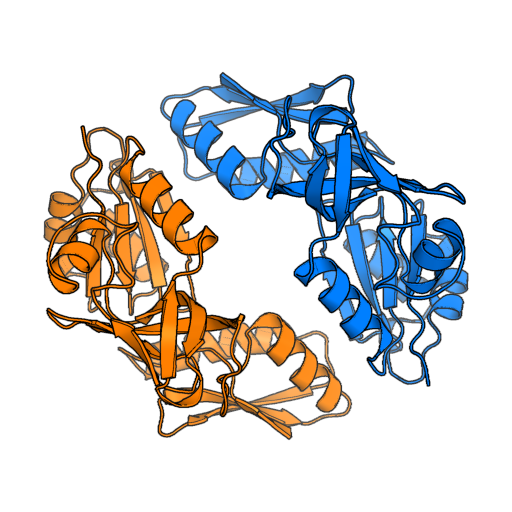33,56,34,68,58,51,48,66,61,31,50,84,70,46,86,48,53,76,24,39,25,60,35,72,126,88,79,42,62,33,54,42,79,53,51,71,58,46,69,58,41,47,50,53,50,50,52,55,53,50,63,73,36,66,80,42,57,45,46,75,48,78,52,66,44,96,86,28,30,33,28,38,38,27,40,62,89,34,21,68,58,51,50,52,50,49,37,70,72,52,29,50,53,32,90,73,76,51,62,75,40,72,44,64,31,24,31,62,46,76,38,58,58,26,36,31,31,38,32,61,43,74,29,35,28,42,39,83,54,40,55,93,71,49,80,77,42,28,41,54,36,29,50,57,61,20,56,46,69,61,40,74,45,43,33,27,25,73,32,50,88,78,31,29,30,28,66,31,69,70,49,51,51,50,49,49,53,48,32,71,33,74,30,12,25,33,33,36,26,47,42,47,71,67,58,51,52,49,31,35,47,76,66,68,40,59,87,41,38,62,48,74,44,78,72,52,90,34,28,32,35,35,37,30,30,74,91,30,56,34,66,57,51,48,64,62,31,50,86,69,44,87,47,52,75,24,40,25,59,36,73,124

Sequence (454 aa):
MVTKLLIKIYGNRERATHSAEVLISNELKELDASAEFSVSDDNWFTVDIAGEDNEFASNFLMQKFGTPVTEIVKNETYHGFIRQIHDDEIVVDVGVLVTIPRKNLNNLGNGTAKQIATRFGIIRHLPVKVEITDEKAKIGVFTREQADLWWSWKKSEQDRVIANSVTRSELKAAIKKTGHARDIYGIERLGLMEHMITCRENTDGPGIVAAIGKLVKGELGVVRTSNMVTKLLIKIYGNRERATHSAEVLISNELKELDASAEFSVSDDNWFTVDIAGEDNEFASNFLMQKFGTPVTEIVKNETYHGFIRQIHDDEIVVDVGVLVTIPRKNLNNLGNGTAKQIATRFGIIRHLPVKVEITDEKAKIGVFTREQADLWWSWKKSEQDRVIANSVTRSELKAAIKKTGHARDIYGIERLGLMEHMITCRENTDGPGIVAAIGKLVKGELGVVRTSN

InterPro domains:
  IPR056756 DUF2110, central domain [PF09883] (74-154)
  IPR056757 DUF2110, C-terminal domain [PF24873] (158-223)
  IPR056758 DUF2110, N-terminal domain [PF24872] (4-70)

Radius of gyration: 22.96 Å; Cα contacts (8 Å, |Δi|>4): 980; chains: 2; bounding box: 50×62×54 Å

Secondary structure (DSSP, 8-state):
-EEEEEEE--SSHHHHHHHHHHHHHHHHTTSS-EEEEEE-TT-EEEEEEESTTHHHHHHHHHHHH----S---TT-EEEEEEEEE-SSEEEEESSSEEEEEGGGGGGG-SS-HHHHHHHTT--TT-EEEEEEEETTTTEEEE-HHHHHHHHHHHHSSS-EEEEESS-HHHHHHHHHHTT-GGGEEEEEE-SSSEEEEEEPTT--HHHHHHHHTTT--SEEEEE----/-EEEEEEE--SSHHHHHHHHHHHHHHHHTTSS-EEEEEE-TT-EEEEEEESTTHHHHHHHHHHHH----S---TT-EEEEEEEEE-SSEEEEESSSEEEEEGGGGGGG-SS-HHHHHHHTT--TT-EEEEEEEETTTTEEEE-HHHHHHHHHHHHSSS-EEEEESS-HHHHHHHHHHTT-GGGEEEEEE-SSSEEEEEEPTT--HHHHHHHHTTT--SEEEEE----

Foldseek 3Di:
DKAWFQQFQDAPNVVLQVLVVVVLCVVCVVPQKDWDWDADPRRTIMIDIDGPCRVVSRVVRCVVGNGQDPFDDAFDKAKFWFADFDQFWTWTGSNDIAIEGQVLCVLQDDGGRNVSCQQQQNDTGQMFMWGHHDRVVRYTHGDPVRSVVSVVQQADLWKKKKWFSADQVQLCVLCVVLPNNVQWPGKADRHSGIIMTTGDNPDDRVVSCVRRVVSTSTDMGMHDHPD/DKAWFQQAQDAPNVVLQVLVVVVLCVVCVVPQKDWDWDADPRRTIMIDIDGPCRVVSRVVRCVVGNHQDPFDDAQDKAKFWFADFDQFWTWTGSNDIAIEGQVLCVLQDDGGRNVSCQQQQNDTGQMFMWGHHDRVVRYTHGDPVRSVVSVVQQADLWKKKKWFSADQVQLCVLCVVLPNNVQWPGKADRDSGIIMTTGDNPDDRVVSCVRRVVSTSTDMGMHDHPD